Protein AF-A0AAX0WVP2-F1 (afdb_monomer)

Mean predicted aligned error: 19.9 Å

Sequence (542 aa):
MSTEKLPNDLTDEEIVRAISLAEEMSKKVQIIPEPPEQKKFILRLLMEKIPLLSGLLQSLGSSGTATTALIKSLGNTSQALQGASAGFHYAGLGIAAINFVRIPLIYFFALIARERVPFTLSNNARWAYSALVLGLTLAAILVPAAAPPIALVLASLTLVLSLVSIGHMIYKRYTIQKSLRETKENIKTQEDLLEEMQENAKLLSSKLKKLNKNDQDYEERARAICKEIDDLSGKYKIEKDELQRLHNKKLEDEQTLKGLGTAAFMDRGIAAALTSVAIIGLALSFFFPPVGLGIVAGSAGLGALYVVSRVAVSLLAPIVTAQLKKLGLWNSKTNENEESPEPSLNLDDSLENQSSFSSTNEYEDPAYKETSTSVEARKSTMNNEGSTLKTMKGLFGMQAGKRLQELKEDVIEMRKLDDHLTRIIESNKSNKHHEVLKFFQNLAVIAQMEECPHGDLRCLFDKFSNMDKVLPLLEEALDEVKEGTLILSKEEKAALYASEPLMAILKKSKRLTDLSFLVSSTQNTLSPEDKREDERLNFEQQ

pLDDT: mean 72.05, std 21.48, range [24.59, 97.69]

Solvent-accessible surface area (backbone atoms only — not comparable to full-atom values): 31910 Å² total; per-residue (Å²): 137,82,82,80,75,71,91,75,76,81,50,73,62,56,56,53,49,35,41,51,50,21,52,59,54,48,47,83,86,80,82,77,65,62,78,75,84,64,74,54,60,63,58,48,53,55,47,72,77,32,68,72,54,43,56,55,51,50,52,57,76,54,65,68,54,68,63,50,54,55,61,61,72,66,57,99,64,83,88,52,70,60,57,50,55,49,50,54,54,50,54,56,42,49,55,20,49,49,41,47,52,47,53,59,49,51,46,51,49,24,57,74,70,72,44,84,56,82,85,40,74,67,54,55,49,49,29,52,50,17,46,48,53,42,52,49,53,52,48,26,69,79,34,62,90,51,25,66,66,48,49,51,53,53,47,54,53,51,40,52,52,40,52,53,49,50,51,51,49,53,52,50,50,52,53,43,53,51,50,46,52,54,41,52,53,52,43,51,56,47,51,54,51,52,48,54,52,20,53,50,26,46,51,51,38,52,51,64,72,67,58,54,86,85,45,96,60,35,68,63,54,50,52,53,50,39,51,52,44,52,54,50,49,56,51,50,51,53,54,50,53,50,44,46,51,40,44,27,50,45,51,51,44,51,51,50,52,58,71,63,25,72,66,62,51,48,53,49,51,52,52,37,52,40,45,52,49,28,48,51,12,56,61,39,27,80,81,40,48,73,60,9,49,47,39,31,53,49,34,50,51,51,52,52,50,50,54,52,50,51,56,48,43,71,73,37,44,74,57,52,55,55,49,39,58,73,66,62,75,71,77,73,86,72,72,95,80,70,83,76,81,74,87,79,83,77,89,82,89,86,90,85,81,83,88,80,89,83,83,90,81,90,86,86,88,85,89,88,86,80,88,82,90,80,90,86,81,90,77,91,76,93,74,92,71,63,69,66,62,61,50,46,47,72,74,53,43,86,60,42,61,58,55,50,48,53,49,48,54,51,49,52,54,46,47,52,51,38,54,50,50,50,49,50,72,71,43,89,54,94,58,37,43,62,54,46,52,52,49,53,52,54,48,32,57,51,46,64,72,68,67,55,59,90,80,50,62,61,85,56,52,80,69,36,93,56,51,85,68,46,51,61,47,47,51,51,32,50,49,31,43,69,74,59,78,43,86,70,55,73,67,5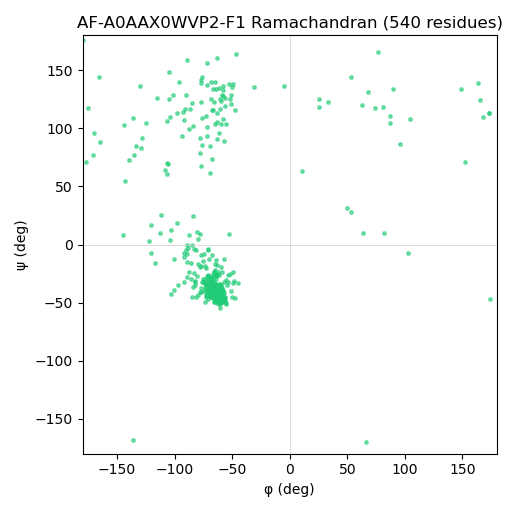4,32,49,52,54,70,68,25,64,58,56,54,46,51,40,69,70,42,94,66,73,70,78,63,65,65,55,67,61,71,79,75,79,77,73,51,79,66,60,59,52,53,61,56,52,59,60,62,78,75,111

Foldseek 3Di:
DDPPPDPQDPDVVLLVVLLVLLVVLLDDDDFDADAPPDPVVVVVVVCVPCVPVCVVVVCVVVVPVVLVVVVVVVDDDDDDLCSLVVSVLVVLLVVLVCLLPVLVVQQVVCVVVVHPRPPDPVSVVSNVVSVLSNVLSVVCVVCVVCVLVSVLVVLVVLLVVLVVVLVVLVVLLVVLVVLLVVLVVVLVVLSVVSNVLSVVSVVLSVVSVPQDPPDPCRSVVSVVSSVVSVVSSVVSVVSSVVSNVSSNSNVVSVVVNVVSDPVVSVLSVLVSVLSVQLSVLSVCCVVVVVRSSVSNSVSSVVNVVVVVVVVVCVVCVVVVVVVCVVVVVPPDPPPPDDDDDDPPPPPDDDDDDDDDDDDDDDDDDDDDDDDDDDDDDDDDDDDDDDPVVVVCCVVPPPVVVVVVVVVVVVLVVLVVLLVQLVCLLPDPDPCSLVSLLVSLLVVLVVCVVVPDPQLDCCVNVVSHPCVVSSLVSPVVSLVCVLVVVDDDDLVSLVSCVPRSVNQSSCVPPPPNDPSVSSVPVPPDPPDVVNVVVVVVVVVVVD

Organism: NCBI:txid28082

Structure (mmCIF, N/CA/C/O backbone):
data_AF-A0AAX0WVP2-F1
#
_entry.id   AF-A0AAX0WVP2-F1
#
loop_
_atom_site.group_PDB
_atom_site.id
_atom_site.type_symbol
_atom_site.label_atom_id
_atom_site.label_alt_id
_atom_site.label_comp_id
_atom_site.label_asym_id
_atom_site.label_entity_id
_atom_site.label_seq_id
_atom_site.pdbx_PDB_ins_code
_atom_site.Cartn_x
_atom_site.Cartn_y
_atom_site.Cartn_z
_atom_site.occupancy
_atom_site.B_iso_or_equiv
_atom_site.auth_seq_id
_atom_site.auth_comp_id
_atom_site.auth_asym_id
_atom_site.auth_atom_id
_atom_site.pdbx_PDB_model_num
ATOM 1 N N . MET A 1 1 ? -65.173 14.153 27.574 1.00 40.25 1 MET A N 1
ATOM 2 C CA . MET A 1 1 ? -63.788 14.646 27.710 1.00 40.25 1 MET A CA 1
ATOM 3 C C . MET A 1 1 ? -63.093 13.754 28.719 1.00 40.25 1 MET A C 1
ATOM 5 O O . MET A 1 1 ? -63.201 13.994 29.912 1.00 40.25 1 MET A O 1
ATOM 9 N N . SER A 1 2 ? -62.495 12.667 28.240 1.00 38.50 2 SER A N 1
ATOM 10 C CA . SER A 1 2 ? -61.718 11.749 29.070 1.00 38.50 2 SER A CA 1
ATOM 11 C C . SER A 1 2 ? -60.270 12.207 29.003 1.00 38.50 2 SER A C 1
ATOM 13 O O . SER A 1 2 ? -59.682 12.219 27.927 1.00 38.50 2 SER A O 1
ATOM 15 N N . THR A 1 3 ? -59.729 12.659 30.128 1.00 48.34 3 THR A N 1
ATOM 16 C CA . THR A 1 3 ? -58.304 12.927 30.285 1.00 48.34 3 THR A CA 1
ATOM 17 C C . THR A 1 3 ? -57.581 11.588 30.332 1.00 48.34 3 THR A C 1
ATOM 19 O O . THR A 1 3 ? -57.602 10.875 31.333 1.00 48.34 3 THR A O 1
ATOM 22 N N . GLU A 1 4 ? -56.993 11.222 29.200 1.00 43.09 4 GLU A N 1
ATOM 23 C CA . GLU A 1 4 ? -56.064 10.109 29.060 1.00 43.09 4 GLU A CA 1
ATOM 24 C C . GLU A 1 4 ? -54.844 10.406 29.945 1.00 43.09 4 GLU A C 1
ATOM 26 O O . GLU A 1 4 ? -53.969 11.200 29.600 1.00 43.09 4 GLU A O 1
ATOM 31 N N . LYS A 1 5 ? -54.846 9.863 31.169 1.00 44.34 5 LYS A N 1
ATOM 32 C CA . LYS A 1 5 ? -53.684 9.890 32.059 1.00 44.34 5 LYS A CA 1
ATOM 33 C C . LYS A 1 5 ? -52.594 9.054 31.390 1.00 44.34 5 LYS A C 1
ATOM 35 O O . LYS A 1 5 ? -52.685 7.829 31.403 1.00 44.34 5 LYS A O 1
ATOM 40 N N . LEU A 1 6 ? -51.592 9.717 30.804 1.00 43.94 6 LEU A N 1
ATOM 41 C CA . LEU A 1 6 ? -50.347 9.065 30.400 1.00 43.94 6 LEU A CA 1
ATOM 42 C C . LEU A 1 6 ? -49.812 8.236 31.585 1.00 43.94 6 LEU A C 1
ATOM 44 O O . LEU A 1 6 ? -49.856 8.730 32.717 1.00 43.94 6 LEU A O 1
ATOM 48 N N . PRO A 1 7 ? -49.308 7.011 31.352 1.00 48.94 7 PRO A N 1
ATOM 49 C CA . PRO A 1 7 ? -48.654 6.220 32.385 1.00 48.94 7 PRO A CA 1
ATOM 50 C C . PRO A 1 7 ? -47.402 6.986 32.820 1.00 48.94 7 PRO A C 1
ATOM 52 O O . PRO A 1 7 ? -46.455 7.133 32.053 1.00 48.94 7 PRO A O 1
ATOM 55 N N . ASN A 1 8 ? -47.468 7.590 34.004 1.00 54.78 8 ASN A N 1
ATOM 56 C CA . ASN A 1 8 ? -46.530 8.620 34.447 1.00 54.78 8 ASN A CA 1
ATOM 57 C C . ASN A 1 8 ? -45.508 8.098 35.466 1.00 54.78 8 ASN A C 1
ATOM 59 O O . ASN A 1 8 ? -44.702 8.896 35.934 1.00 54.78 8 ASN A O 1
ATOM 63 N N . ASP A 1 9 ? -45.518 6.797 35.769 1.00 61.06 9 ASP A N 1
ATOM 64 C CA . ASP A 1 9 ? -44.548 6.179 36.672 1.00 61.06 9 ASP A CA 1
ATOM 65 C C . ASP A 1 9 ? -43.196 6.088 35.961 1.00 61.06 9 ASP A C 1
ATOM 67 O O . ASP A 1 9 ? -43.022 5.344 34.995 1.00 61.06 9 ASP A O 1
ATOM 71 N N . LEU A 1 10 ? -42.239 6.886 36.438 1.00 67.62 10 LEU A N 1
ATOM 72 C CA . LEU A 1 10 ? -40.825 6.712 36.132 1.00 67.62 10 LEU A CA 1
ATOM 73 C C . LEU A 1 10 ? -40.437 5.299 36.590 1.00 67.62 10 LEU A C 1
ATOM 75 O O . LEU A 1 10 ? -40.406 5.016 37.787 1.00 67.62 10 LEU A O 1
ATOM 79 N N . THR A 1 11 ? -40.201 4.388 35.650 1.00 77.56 11 THR A N 1
ATOM 80 C CA . THR A 1 11 ? -39.909 2.999 36.017 1.00 77.56 11 THR A CA 1
ATOM 81 C C . THR A 1 11 ? -38.509 2.925 36.627 1.00 77.56 11 THR A C 1
ATOM 83 O O . THR A 1 11 ? -37.571 3.538 36.115 1.00 77.56 11 THR A O 1
ATOM 86 N N . ASP A 1 12 ? -38.326 2.164 37.714 1.00 83.19 12 ASP A N 1
ATOM 87 C CA . ASP A 1 12 ? -36.989 1.906 38.287 1.00 83.19 12 ASP A CA 1
ATOM 88 C C . ASP A 1 12 ? -36.005 1.394 37.197 1.00 83.19 12 ASP A C 1
ATOM 90 O O . ASP A 1 12 ? -34.797 1.615 37.285 1.00 83.19 12 ASP A O 1
ATOM 94 N N . GLU A 1 13 ? -36.524 0.777 36.127 1.00 86.56 13 GLU A N 1
ATOM 95 C CA . GLU A 1 13 ? -35.782 0.365 34.931 1.00 86.56 13 GLU A CA 1
ATOM 96 C C . GLU A 1 13 ? -35.129 1.531 34.169 1.00 86.56 13 GLU A C 1
ATOM 98 O O . GLU A 1 13 ? -33.970 1.415 33.765 1.00 86.56 13 GLU A O 1
ATOM 103 N N . GLU A 1 14 ? -35.812 2.668 33.996 1.00 88.50 14 GLU A N 1
ATOM 104 C CA . GLU A 1 14 ? -35.256 3.857 33.330 1.00 88.50 14 GLU A CA 1
ATOM 105 C C . GLU A 1 14 ? -34.081 4.440 34.121 1.00 88.50 14 GLU A C 1
ATOM 107 O O . GLU A 1 14 ? -33.050 4.791 33.542 1.00 88.50 14 GLU A O 1
ATOM 112 N N . ILE A 1 15 ? -34.194 4.466 35.452 1.00 88.69 15 ILE A N 1
ATOM 113 C CA . ILE A 1 15 ? -33.127 4.932 36.344 1.00 88.69 15 ILE A CA 1
ATOM 114 C C . ILE A 1 15 ? -31.918 3.996 36.257 1.00 88.69 15 ILE A C 1
ATOM 116 O O . ILE A 1 15 ? -30.784 4.457 36.114 1.00 88.69 15 ILE A O 1
ATOM 120 N N . VAL A 1 16 ? -32.138 2.678 36.308 1.00 91.12 16 VAL A N 1
ATOM 121 C CA . VAL A 1 16 ? -31.063 1.681 36.175 1.00 91.12 16 VAL A CA 1
ATOM 122 C C . VAL A 1 16 ? -30.385 1.790 34.808 1.00 91.12 16 VAL A C 1
ATOM 124 O O . VAL A 1 16 ? -29.153 1.762 34.731 1.00 91.12 16 VAL A O 1
ATOM 127 N N . ARG A 1 17 ? -31.160 1.984 33.735 1.00 93.81 17 ARG A N 1
ATOM 128 C CA . ARG A 1 17 ? -30.638 2.192 32.380 1.00 93.81 17 ARG A CA 1
ATOM 129 C C . ARG A 1 17 ? -29.785 3.456 32.290 1.00 93.81 17 ARG A C 1
ATOM 131 O O . ARG A 1 17 ? -28.673 3.384 31.770 1.00 93.81 17 ARG A O 1
ATOM 138 N N . ALA A 1 18 ? -30.255 4.579 32.829 1.00 91.00 18 ALA A N 1
ATOM 139 C CA . ALA A 1 18 ? -29.508 5.834 32.840 1.00 91.00 18 ALA A CA 1
ATOM 140 C C . ALA A 1 18 ? -28.205 5.711 33.652 1.00 91.00 18 ALA A C 1
ATOM 142 O O . ALA A 1 18 ? -27.143 6.140 33.200 1.00 91.00 18 ALA A O 1
ATOM 143 N N . ILE A 1 19 ? -28.237 5.049 34.814 1.00 91.00 19 ILE A N 1
ATOM 144 C CA . ILE A 1 19 ? -27.024 4.774 35.602 1.00 91.00 19 ILE A CA 1
ATOM 145 C C . ILE A 1 19 ? -26.034 3.925 34.797 1.00 91.00 19 ILE A C 1
ATOM 147 O O . ILE A 1 19 ? -24.849 4.259 34.767 1.00 91.00 19 ILE A O 1
ATOM 151 N N . SER A 1 20 ? -26.509 2.868 34.130 1.00 93.69 20 SER A N 1
ATOM 152 C CA . SER A 1 20 ? -25.675 2.000 33.292 1.00 93.69 20 SER A CA 1
ATOM 153 C C . SER A 1 20 ? -25.050 2.759 32.120 1.00 93.69 20 SER A C 1
ATOM 155 O O . SER A 1 20 ? -23.863 2.587 31.858 1.00 93.69 20 SER A O 1
ATOM 157 N N . LEU A 1 21 ? -25.815 3.614 31.432 1.00 93.38 21 LEU A N 1
ATOM 158 C CA . LEU A 1 21 ? -25.312 4.449 30.335 1.00 93.38 21 LEU A CA 1
ATOM 159 C C . LEU A 1 21 ? -24.246 5.433 30.823 1.00 93.38 21 LEU A C 1
ATOM 161 O O . LEU A 1 21 ? -23.184 5.551 30.215 1.00 93.38 21 LEU A O 1
ATOM 165 N N . ALA A 1 22 ? -24.492 6.105 31.949 1.00 91.56 22 ALA A N 1
ATOM 166 C CA . ALA A 1 22 ? -23.520 7.017 32.542 1.00 91.56 22 ALA A CA 1
ATOM 167 C C . ALA A 1 22 ? -22.242 6.291 32.995 1.00 91.56 22 ALA A C 1
ATOM 169 O O . ALA A 1 22 ? -21.138 6.818 32.852 1.00 91.56 22 ALA A O 1
ATOM 170 N N . GLU A 1 23 ? -22.369 5.066 33.506 1.00 92.38 23 GLU A N 1
ATOM 171 C CA . GLU A 1 23 ? -21.230 4.234 33.891 1.00 92.38 23 GLU A CA 1
ATOM 172 C C . GLU A 1 23 ? -20.447 3.719 32.676 1.00 92.38 23 GLU A C 1
ATOM 174 O O . GLU A 1 23 ? -19.216 3.716 32.705 1.00 92.38 23 GLU A O 1
ATOM 179 N N . GLU A 1 24 ? -21.121 3.356 31.583 1.00 93.12 24 GLU A N 1
ATOM 180 C CA . GLU A 1 24 ? -20.472 3.008 30.316 1.00 93.12 24 GLU A CA 1
ATOM 181 C C . GLU A 1 24 ? -19.682 4.191 29.748 1.00 93.12 24 GLU A C 1
ATOM 183 O O . GLU A 1 24 ? -18.501 4.031 29.436 1.00 93.12 24 GLU A O 1
ATOM 188 N N . MET A 1 25 ? -20.292 5.381 29.703 1.00 93.31 25 MET A N 1
ATOM 189 C CA . MET A 1 25 ? -19.625 6.607 29.258 1.00 93.31 25 MET A CA 1
ATOM 190 C C . MET A 1 25 ? -18.408 6.940 30.114 1.00 93.31 25 MET A C 1
ATOM 192 O O . MET A 1 25 ? -17.425 7.425 29.574 1.00 93.31 25 MET A O 1
ATOM 196 N N . SER A 1 26 ? -18.444 6.652 31.421 1.00 90.12 26 SER A N 1
ATOM 197 C CA . SER A 1 26 ? -17.363 6.967 32.366 1.00 90.12 26 SER A CA 1
ATOM 198 C C . SER A 1 26 ? -16.083 6.139 32.188 1.00 90.12 26 SER A C 1
ATOM 200 O O . SER A 1 26 ? -15.054 6.460 32.796 1.00 90.12 26 SER A O 1
ATOM 202 N N . LYS A 1 27 ? -16.135 5.061 31.393 1.00 92.06 27 LYS A N 1
ATOM 203 C CA . LYS A 1 27 ? -14.979 4.206 31.104 1.00 92.06 27 LYS A CA 1
ATOM 204 C C . LYS A 1 27 ? -14.072 4.883 30.079 1.00 92.06 27 LYS A C 1
ATOM 206 O O . LYS A 1 27 ? -14.536 5.476 29.110 1.00 92.06 27 LYS A O 1
ATOM 211 N N . LYS A 1 28 ? -12.757 4.733 30.264 1.00 87.94 28 LYS A N 1
ATOM 212 C CA . LYS A 1 28 ? -11.760 5.279 29.337 1.00 87.94 28 LYS A CA 1
ATOM 213 C C . LYS A 1 28 ? -11.961 4.690 27.938 1.00 87.94 28 LYS A C 1
ATOM 215 O O . LYS A 1 28 ? -11.901 3.470 27.767 1.00 87.94 28 LYS A O 1
ATOM 220 N N . VAL A 1 29 ? -12.151 5.559 26.950 1.00 87.50 29 VAL A N 1
ATOM 221 C CA . VAL A 1 29 ? -12.273 5.170 25.542 1.00 87.50 29 VAL A CA 1
ATOM 222 C C . VAL A 1 29 ? -10.941 4.589 25.065 1.00 87.50 29 VAL A C 1
ATOM 224 O O . VAL A 1 29 ? -9.900 5.238 25.149 1.00 87.50 29 VAL A O 1
ATOM 227 N N . GLN A 1 30 ? -10.964 3.352 24.571 1.00 86.44 30 GLN A N 1
ATOM 228 C CA . GLN A 1 30 ? -9.841 2.748 23.855 1.00 86.44 30 GLN A CA 1
ATOM 229 C C . GLN A 1 30 ? -10.209 2.685 22.376 1.00 86.44 30 GLN A C 1
ATOM 231 O O . GLN A 1 30 ? -11.056 1.886 21.984 1.00 86.44 30 GLN A O 1
ATOM 236 N N . ILE A 1 31 ? -9.597 3.551 21.568 1.00 87.81 31 ILE A N 1
ATOM 237 C CA . ILE A 1 31 ? -9.787 3.566 20.117 1.00 87.81 31 ILE A CA 1
ATOM 238 C C . ILE A 1 31 ? -8.735 2.664 19.479 1.00 87.81 31 ILE A C 1
ATOM 240 O O . ILE A 1 31 ? -7.533 2.921 19.578 1.00 87.81 31 ILE A O 1
ATOM 244 N N . ILE A 1 32 ? -9.194 1.601 18.820 1.00 87.94 32 ILE A N 1
ATOM 245 C CA . ILE A 1 32 ? -8.350 0.759 17.974 1.00 87.94 32 ILE A CA 1
ATOM 246 C C . ILE A 1 32 ? -8.575 1.236 16.536 1.00 87.94 32 ILE A C 1
ATOM 248 O O . ILE A 1 32 ? -9.691 1.104 16.032 1.00 87.94 32 ILE A O 1
ATOM 252 N N . PRO A 1 33 ? -7.570 1.833 15.874 1.00 83.69 33 PRO A N 1
ATOM 253 C CA . PRO A 1 33 ? -7.728 2.295 14.505 1.00 83.69 33 PRO A CA 1
ATOM 254 C C . PRO A 1 33 ? -7.907 1.100 13.567 1.00 83.69 33 PRO A C 1
ATOM 256 O O . PRO A 1 33 ? -7.158 0.121 13.631 1.00 83.69 33 PRO A O 1
ATOM 259 N N . GLU A 1 34 ? -8.884 1.197 12.675 1.00 83.06 34 GLU A N 1
ATOM 260 C CA . GLU A 1 34 ? -9.155 0.171 11.677 1.00 83.06 34 GLU A CA 1
ATOM 261 C C . GLU A 1 34 ? -8.346 0.472 10.409 1.00 83.06 34 GLU A C 1
ATOM 263 O O . GLU A 1 34 ? -8.367 1.602 9.908 1.00 83.06 34 GLU A O 1
ATOM 268 N N . PRO A 1 35 ? -7.585 -0.501 9.876 1.00 71.69 35 PRO A N 1
ATOM 269 C CA . PRO A 1 35 ? -6.850 -0.287 8.642 1.00 71.69 35 PRO A CA 1
ATOM 270 C C . PRO A 1 35 ? -7.839 -0.074 7.489 1.00 71.69 35 PRO A C 1
ATOM 272 O O . PRO A 1 35 ? -8.835 -0.795 7.408 1.00 71.69 35 PRO A O 1
ATOM 275 N N . PRO A 1 36 ? -7.561 0.858 6.559 1.00 64.94 36 PRO A N 1
ATOM 276 C CA . PRO A 1 36 ? -8.432 1.062 5.411 1.00 64.94 36 PRO A CA 1
ATOM 277 C C . PRO A 1 36 ? -8.560 -0.249 4.633 1.00 64.94 36 PRO A C 1
ATOM 279 O O . PRO A 1 36 ? -7.547 -0.905 4.354 1.00 64.94 36 PRO A O 1
ATOM 282 N N . GLU A 1 37 ? -9.789 -0.627 4.268 1.00 60.06 37 GLU A N 1
ATOM 283 C CA . GLU A 1 37 ? -10.030 -1.758 3.375 1.00 60.06 37 GLU A CA 1
ATOM 284 C C . GLU A 1 37 ? -9.247 -1.517 2.085 1.00 60.06 37 GLU A C 1
ATOM 286 O O . GLU A 1 37 ? -9.550 -0.646 1.264 1.00 60.06 37 GLU A O 1
ATOM 291 N N . GLN A 1 38 ? -8.131 -2.230 1.951 1.00 52.06 38 GLN A N 1
ATOM 292 C CA . GLN A 1 38 ? -7.192 -1.960 0.882 1.00 52.06 38 GLN A CA 1
ATOM 293 C C . GLN A 1 38 ? -7.906 -2.176 -0.454 1.00 52.06 38 GLN A C 1
ATOM 295 O O . GLN A 1 38 ? -8.507 -3.225 -0.682 1.00 52.06 38 GLN A O 1
ATOM 300 N N . LYS A 1 39 ? -7.715 -1.236 -1.393 1.00 50.94 39 LYS A N 1
ATOM 301 C CA . LYS A 1 39 ? -8.120 -1.273 -2.822 1.00 50.94 39 LYS A CA 1
ATOM 302 C C . LYS A 1 39 ? -7.650 -2.524 -3.602 1.00 50.94 39 LYS A C 1
ATOM 304 O O . LYS A 1 39 ? -7.799 -2.604 -4.820 1.00 50.94 39 LYS A O 1
ATOM 309 N N . LYS A 1 40 ? -7.097 -3.517 -2.898 1.00 51.06 40 LYS A N 1
ATOM 310 C CA . LYS A 1 40 ? -6.842 -4.897 -3.307 1.00 51.06 40 LYS A CA 1
ATOM 311 C C . LYS A 1 40 ? -8.052 -5.565 -3.951 1.00 51.06 40 LYS A C 1
ATOM 313 O O . LYS A 1 40 ? -7.820 -6.467 -4.738 1.00 51.06 40 LYS A O 1
ATOM 318 N N . PHE A 1 41 ? -9.289 -5.133 -3.692 1.00 50.59 41 PHE A N 1
ATOM 319 C CA . PHE A 1 41 ? -10.468 -5.691 -4.366 1.00 50.59 41 PHE A CA 1
ATOM 320 C C . PHE A 1 41 ? -10.370 -5.587 -5.898 1.00 50.59 41 PHE A C 1
ATOM 322 O O . PHE A 1 41 ? -10.484 -6.599 -6.578 1.00 50.59 41 PHE A O 1
ATOM 329 N N . ILE A 1 42 ? -10.026 -4.412 -6.443 1.00 50.34 42 ILE A N 1
ATOM 330 C CA . ILE A 1 42 ? -9.916 -4.203 -7.902 1.00 50.34 42 ILE A CA 1
ATOM 331 C C . ILE A 1 42 ? -8.723 -4.971 -8.487 1.00 50.34 42 ILE A C 1
ATOM 333 O O . ILE A 1 42 ? -8.804 -5.538 -9.573 1.00 50.34 42 ILE A O 1
ATOM 337 N N . LEU A 1 43 ? -7.608 -5.018 -7.755 1.00 51.38 43 LEU A N 1
ATOM 338 C CA . LEU A 1 43 ? -6.397 -5.714 -8.194 1.00 51.38 43 LEU A CA 1
ATOM 339 C C . LEU A 1 43 ? -6.571 -7.243 -8.151 1.00 51.38 43 LEU A C 1
ATOM 341 O O . LEU A 1 43 ? -6.061 -7.939 -9.023 1.00 51.38 43 LEU A O 1
ATOM 345 N N . ARG A 1 44 ? -7.341 -7.746 -7.177 1.00 55.97 44 ARG A N 1
ATOM 346 C CA . ARG A 1 44 ? -7.735 -9.153 -7.043 1.00 55.97 44 ARG A CA 1
ATOM 347 C C . ARG A 1 44 ? -8.718 -9.549 -8.148 1.00 55.97 44 ARG A C 1
ATOM 349 O O . ARG A 1 44 ? -8.470 -10.545 -8.809 1.00 55.97 44 ARG A O 1
ATOM 356 N N . LEU A 1 45 ? -9.716 -8.715 -8.452 1.00 52.66 45 LEU A N 1
ATOM 357 C CA . LEU A 1 45 ? -10.652 -8.923 -9.569 1.00 52.66 45 LEU A CA 1
ATOM 358 C C . LEU A 1 45 ? -9.947 -8.995 -10.934 1.00 52.66 45 LEU A C 1
ATOM 360 O O . LEU A 1 45 ? -10.265 -9.852 -11.756 1.00 52.66 45 LEU A O 1
ATOM 364 N N . LEU A 1 46 ? -8.951 -8.131 -11.161 1.00 53.34 46 LEU A N 1
ATOM 365 C CA . LEU A 1 46 ? -8.127 -8.135 -12.378 1.00 53.34 46 LEU A CA 1
ATOM 366 C C . LEU A 1 46 ? -7.212 -9.362 -12.486 1.00 53.34 46 LEU A C 1
ATOM 368 O O . LEU A 1 46 ? -6.976 -9.838 -13.594 1.00 53.34 46 LEU A O 1
ATOM 372 N N . MET A 1 47 ? -6.694 -9.866 -11.360 1.00 52.66 47 MET A N 1
ATOM 373 C CA . MET A 1 47 ? -5.873 -11.083 -11.331 1.00 52.66 47 MET A CA 1
ATOM 374 C C . MET A 1 47 ? -6.703 -12.362 -11.476 1.00 52.66 47 MET A C 1
ATOM 376 O O . MET A 1 47 ? -6.232 -13.320 -12.077 1.00 52.66 47 MET A O 1
ATOM 380 N N . GLU A 1 48 ? -7.933 -12.372 -10.966 1.00 55.50 48 GLU A N 1
ATOM 381 C CA . GLU A 1 48 ? -8.801 -13.552 -10.945 1.00 55.50 48 GLU A CA 1
ATOM 382 C C . GLU A 1 48 ? -9.540 -13.770 -12.277 1.00 55.50 48 GLU A C 1
ATOM 384 O O . GLU A 1 48 ? -9.776 -14.904 -12.682 1.00 55.50 48 GLU A O 1
ATOM 389 N N . LYS A 1 49 ? -9.865 -12.695 -13.010 1.00 58.28 49 LYS A N 1
ATOM 390 C CA . LYS A 1 49 ? -10.616 -12.778 -14.278 1.00 58.28 49 LYS A CA 1
ATOM 391 C C . LYS A 1 49 ? -9.745 -12.945 -15.527 1.00 58.28 49 LYS A C 1
ATOM 393 O O . LYS A 1 49 ? -10.281 -13.267 -16.584 1.00 58.28 49 LYS A O 1
ATOM 398 N N . ILE A 1 50 ? -8.433 -12.705 -15.445 1.00 53.62 50 ILE A N 1
ATOM 399 C CA . ILE A 1 50 ? -7.536 -12.734 -16.613 1.00 53.62 50 ILE A CA 1
ATOM 400 C C . ILE A 1 50 ? -6.271 -13.548 -16.282 1.00 53.62 50 ILE A C 1
ATOM 402 O O . ILE A 1 50 ? -5.234 -12.967 -15.949 1.00 53.62 50 ILE A O 1
ATOM 406 N N . PRO A 1 51 ? -6.308 -14.888 -16.419 1.00 47.47 51 PRO A N 1
ATOM 407 C CA . PRO A 1 51 ? -5.159 -15.761 -16.137 1.00 47.47 51 PRO A CA 1
ATOM 408 C C . PRO A 1 51 ? -3.918 -15.438 -16.995 1.00 47.47 51 PRO A C 1
ATOM 410 O O . PRO A 1 51 ? -2.786 -15.665 -16.583 1.00 47.47 51 PRO A O 1
ATOM 413 N N . LEU A 1 52 ? -4.098 -14.807 -18.162 1.00 48.38 52 LEU A N 1
ATOM 414 C CA . LEU A 1 52 ? -2.995 -14.335 -19.012 1.00 48.38 52 LEU A CA 1
ATOM 415 C C . LEU A 1 52 ? -2.230 -13.129 -18.430 1.00 48.38 52 LEU A C 1
ATOM 417 O O . LEU A 1 52 ? -1.046 -12.956 -18.722 1.00 48.38 52 LEU A O 1
ATOM 421 N N . LEU A 1 53 ? -2.865 -12.303 -17.589 1.00 44.00 53 LEU A N 1
ATOM 422 C CA . LEU A 1 53 ? -2.196 -11.180 -16.924 1.00 44.00 53 LEU A CA 1
ATOM 423 C C . LEU A 1 53 ? -1.407 -11.626 -15.693 1.00 44.00 53 LEU A C 1
ATOM 425 O O . LEU A 1 53 ? -0.424 -10.962 -15.375 1.00 44.00 53 LEU A O 1
ATOM 429 N N . SER A 1 54 ? -1.778 -12.728 -15.026 1.00 42.69 54 SER A N 1
ATOM 430 C CA . SER A 1 54 ? -0.977 -13.263 -13.916 1.00 42.69 54 SER A CA 1
ATOM 431 C C . SER A 1 54 ? 0.369 -13.768 -14.426 1.00 42.69 54 SER A C 1
ATOM 433 O O . SER A 1 54 ? 1.380 -13.422 -13.834 1.00 42.69 54 SER A O 1
ATOM 435 N N . GLY A 1 55 ? 0.410 -14.443 -15.581 1.00 49.53 55 GLY A N 1
ATOM 436 C CA . GLY A 1 55 ? 1.661 -14.864 -16.219 1.00 49.53 55 GLY A CA 1
ATOM 437 C C . GLY A 1 55 ? 2.547 -13.681 -16.623 1.00 49.53 55 GLY A C 1
ATOM 438 O O . GLY A 1 55 ? 3.741 -13.668 -16.326 1.00 49.53 55 GLY A O 1
ATOM 439 N N . LEU A 1 56 ? 1.964 -12.630 -17.214 1.00 45.53 56 LEU A N 1
ATOM 440 C CA . LEU A 1 56 ? 2.709 -11.421 -17.582 1.00 45.53 56 LEU A CA 1
ATOM 441 C C . LEU A 1 56 ? 3.197 -10.651 -16.334 1.00 45.53 56 LEU A C 1
ATOM 443 O O . LEU A 1 56 ? 4.360 -10.262 -16.271 1.00 45.53 56 LEU A O 1
ATOM 447 N N . LEU A 1 57 ? 2.347 -10.468 -15.315 1.00 42.06 57 LEU A N 1
ATOM 448 C CA . LEU A 1 57 ? 2.669 -9.732 -14.082 1.00 42.06 57 LEU A CA 1
ATOM 449 C C . LEU A 1 57 ? 3.573 -10.519 -13.121 1.00 42.06 57 LEU A C 1
ATOM 451 O O . LEU A 1 57 ? 4.404 -9.899 -12.463 1.00 42.06 57 LEU A O 1
ATOM 455 N N . GLN A 1 58 ? 3.479 -11.850 -13.058 1.00 40.97 58 GLN A N 1
ATOM 456 C CA . GLN A 1 58 ? 4.433 -12.702 -12.335 1.00 40.97 58 GLN A CA 1
ATOM 457 C C . GLN A 1 58 ? 5.781 -12.725 -13.048 1.00 40.97 58 GLN A C 1
ATOM 459 O O . GLN A 1 58 ? 6.795 -12.575 -12.375 1.00 40.97 58 GLN A O 1
ATOM 464 N N . SER A 1 59 ? 5.812 -12.769 -14.388 1.00 41.75 59 SER A N 1
ATOM 465 C CA . SER A 1 59 ? 7.075 -12.617 -15.128 1.00 41.75 59 SER A CA 1
ATOM 466 C C . SER A 1 59 ? 7.724 -11.235 -14.922 1.00 41.75 59 SER A C 1
ATOM 468 O O . SER A 1 59 ? 8.945 -11.106 -14.991 1.00 41.75 59 SER A O 1
ATOM 470 N N . LEU A 1 60 ? 6.917 -10.210 -14.604 1.00 40.41 60 LEU A N 1
ATOM 471 C CA . LEU A 1 60 ? 7.361 -8.858 -14.243 1.00 40.41 60 LEU A CA 1
ATOM 472 C C . LEU A 1 60 ? 7.781 -8.731 -12.768 1.00 40.41 60 LEU A C 1
ATOM 474 O O . LEU A 1 60 ? 8.739 -8.019 -12.477 1.00 40.41 60 LEU A O 1
ATOM 478 N N . GLY A 1 61 ? 7.129 -9.447 -11.846 1.00 34.88 61 GLY A N 1
ATOM 479 C CA . GLY A 1 61 ? 7.575 -9.586 -10.453 1.00 34.88 61 GLY A CA 1
ATOM 480 C C . GLY A 1 61 ? 8.896 -10.354 -10.325 1.00 34.88 61 GLY A C 1
ATOM 481 O O . GLY A 1 61 ? 9.644 -10.133 -9.377 1.00 34.88 61 GLY A O 1
ATOM 482 N N . SER A 1 62 ? 9.219 -11.188 -11.320 1.00 36.16 62 SER A N 1
ATOM 483 C CA . SER A 1 62 ? 10.458 -11.964 -11.434 1.00 36.16 62 SER A CA 1
ATOM 484 C C . SER A 1 62 ? 11.367 -11.509 -12.591 1.00 36.16 62 SER A C 1
ATOM 486 O O . SER A 1 62 ? 12.137 -12.319 -13.116 1.00 36.16 62 SER A O 1
ATOM 488 N N . SER A 1 63 ? 11.278 -10.245 -13.029 1.00 41.84 63 SER A N 1
ATOM 489 C CA . SER A 1 63 ? 11.952 -9.693 -14.224 1.00 41.84 63 SER A CA 1
ATOM 490 C C . SER A 1 63 ? 13.488 -9.567 -14.091 1.00 41.84 63 SER A C 1
ATOM 492 O O . SER A 1 63 ? 14.065 -8.485 -14.200 1.00 41.84 63 SER A O 1
ATOM 494 N N . GLY A 1 64 ? 14.170 -10.692 -13.894 1.00 36.62 64 GLY A N 1
ATOM 495 C CA . GLY A 1 64 ? 15.586 -10.897 -14.212 1.00 36.62 64 GLY A CA 1
ATOM 496 C C . GLY A 1 64 ? 15.803 -11.978 -15.284 1.00 36.62 64 GLY A C 1
ATOM 497 O O . GLY A 1 64 ? 16.874 -12.057 -15.880 1.00 36.62 64 GLY A O 1
ATOM 498 N N . THR A 1 65 ? 14.798 -12.812 -15.573 1.00 36.22 65 THR A N 1
ATOM 499 C CA . THR A 1 65 ? 14.958 -14.002 -16.429 1.00 36.22 65 THR A CA 1
ATOM 500 C C . THR A 1 65 ? 14.551 -13.776 -17.889 1.00 36.22 65 THR A C 1
ATOM 502 O O . THR A 1 65 ? 15.227 -14.280 -18.786 1.00 36.22 65 THR A O 1
ATOM 505 N N . ALA A 1 66 ? 13.532 -12.953 -18.166 1.00 41.88 66 ALA A N 1
ATOM 506 C CA . ALA A 1 66 ? 13.099 -12.638 -19.537 1.00 41.88 66 ALA A CA 1
ATOM 507 C C . ALA A 1 66 ? 14.144 -11.820 -20.325 1.00 41.88 66 ALA A C 1
ATOM 509 O O . ALA A 1 66 ? 14.354 -12.039 -21.518 1.00 41.88 66 ALA A O 1
ATOM 510 N N . THR A 1 67 ? 14.876 -10.939 -19.640 1.00 40.09 67 THR A N 1
ATOM 511 C CA . THR A 1 67 ? 16.036 -10.226 -20.198 1.00 40.09 67 THR A CA 1
ATOM 512 C C . THR A 1 67 ? 17.167 -11.190 -20.554 1.00 40.09 67 THR A C 1
ATOM 514 O O . THR A 1 67 ? 17.796 -11.042 -21.598 1.00 40.09 67 THR A O 1
ATOM 517 N N . THR A 1 68 ? 17.377 -12.235 -19.751 1.00 39.84 68 THR A N 1
ATOM 518 C CA . THR A 1 68 ? 18.421 -13.244 -19.988 1.00 39.84 68 THR A CA 1
ATOM 519 C C . THR A 1 68 ? 18.131 -14.106 -21.226 1.00 39.84 68 THR A C 1
ATOM 521 O O . THR A 1 68 ? 19.060 -14.463 -21.950 1.00 39.84 68 THR A O 1
ATOM 524 N N . ALA A 1 69 ? 16.860 -14.398 -21.522 1.00 41.72 69 ALA A N 1
ATOM 525 C CA . ALA A 1 69 ? 16.465 -15.138 -22.726 1.00 41.72 69 ALA A CA 1
ATOM 526 C C . ALA A 1 69 ? 16.667 -14.319 -24.015 1.00 41.72 69 ALA A C 1
ATOM 528 O O . ALA A 1 69 ? 17.194 -14.843 -24.997 1.00 41.72 69 ALA A O 1
ATOM 529 N N . LEU A 1 70 ? 16.342 -13.021 -23.992 1.00 39.53 70 LEU A N 1
ATOM 530 C CA . LEU A 1 70 ? 16.608 -12.116 -25.117 1.00 39.53 70 LEU A CA 1
ATOM 531 C C . LEU A 1 70 ? 18.114 -11.922 -25.346 1.00 39.53 70 LEU A C 1
ATOM 533 O O . LEU A 1 70 ? 18.568 -12.021 -26.485 1.00 39.53 70 LEU A O 1
ATOM 537 N N . ILE A 1 71 ? 18.898 -11.762 -24.273 1.00 42.78 71 ILE A N 1
ATOM 538 C CA . ILE A 1 71 ? 20.367 -11.652 -24.333 1.00 42.78 71 ILE A CA 1
ATOM 539 C C . ILE A 1 71 ? 21.007 -12.943 -24.873 1.00 42.78 71 ILE A C 1
ATOM 541 O O . ILE A 1 71 ? 21.949 -12.872 -25.659 1.00 42.78 71 ILE A O 1
ATOM 545 N N . LYS A 1 72 ? 20.480 -14.125 -24.516 1.00 45.72 72 LYS A N 1
ATOM 546 C CA . LYS A 1 72 ? 20.943 -15.407 -25.077 1.00 45.72 72 LYS A CA 1
ATOM 547 C C . LYS A 1 72 ? 20.578 -15.589 -26.550 1.00 45.72 72 LYS A C 1
ATOM 549 O O . LYS A 1 72 ? 21.361 -16.194 -27.275 1.00 45.72 72 LYS A O 1
ATOM 554 N N . SER A 1 73 ? 19.429 -15.075 -26.996 1.00 40.84 73 SER A N 1
ATOM 555 C CA . SER A 1 73 ? 18.993 -15.225 -28.392 1.00 40.84 73 SER A CA 1
ATOM 556 C C . SER A 1 73 ? 19.773 -14.355 -29.386 1.00 40.84 73 SER A C 1
ATOM 558 O O . SER A 1 73 ? 19.769 -14.662 -30.573 1.00 40.84 73 SER A O 1
ATOM 560 N N . LEU A 1 74 ? 20.473 -13.310 -28.918 1.00 44.97 74 LEU A N 1
ATOM 561 C CA . LEU A 1 74 ? 21.194 -12.381 -29.798 1.00 44.97 74 LEU A CA 1
ATOM 562 C C . LEU A 1 74 ? 22.670 -12.727 -30.078 1.00 44.97 74 LEU A C 1
ATOM 564 O O . LEU A 1 74 ? 23.242 -12.106 -30.961 1.00 44.97 74 LEU A O 1
ATOM 568 N N . GLY A 1 75 ? 23.259 -13.734 -29.422 1.00 37.16 75 GLY A N 1
ATOM 569 C CA . GLY A 1 75 ? 24.519 -14.367 -29.850 1.00 37.16 75 GLY A CA 1
ATOM 570 C C . GLY A 1 75 ? 25.823 -13.539 -29.769 1.00 37.16 75 GLY A C 1
ATOM 571 O O . GLY A 1 75 ? 25.929 -12.424 -30.253 1.00 37.16 75 GLY A O 1
ATOM 572 N N . ASN A 1 76 ? 26.853 -14.152 -29.171 1.00 51.56 76 ASN A N 1
ATOM 573 C CA . ASN A 1 76 ? 28.309 -13.952 -29.329 1.00 51.56 76 ASN A CA 1
ATOM 574 C C . ASN A 1 76 ? 28.857 -12.740 -30.131 1.00 51.56 76 ASN A C 1
ATOM 576 O O . ASN A 1 76 ? 29.635 -12.921 -31.067 1.00 51.56 76 ASN A O 1
ATOM 580 N N . THR A 1 77 ? 28.620 -11.504 -29.686 1.00 43.78 77 THR A N 1
ATOM 581 C CA . THR A 1 77 ? 29.481 -10.363 -30.050 1.00 43.78 77 THR A CA 1
ATOM 582 C C . THR A 1 77 ? 29.902 -9.560 -28.817 1.00 43.78 77 THR A C 1
ATOM 584 O O . THR A 1 77 ? 29.133 -9.329 -27.886 1.00 43.78 77 THR A O 1
ATOM 587 N N . SER A 1 78 ? 31.187 -9.212 -28.796 1.00 43.69 78 SER A N 1
ATOM 588 C CA . SER A 1 78 ? 31.978 -8.591 -27.727 1.00 43.69 78 SER A CA 1
ATOM 589 C C . SER A 1 78 ? 31.245 -7.636 -26.773 1.00 43.69 78 SER A C 1
ATOM 591 O O . SER A 1 78 ? 30.697 -6.607 -27.160 1.00 43.69 78 SER A O 1
ATOM 593 N N . GLN A 1 79 ? 31.511 -7.780 -25.483 1.00 50.19 79 GLN A N 1
ATOM 594 C CA . GLN A 1 79 ? 30.674 -8.479 -24.507 1.00 50.19 79 GLN A CA 1
ATOM 595 C C . GLN A 1 79 ? 30.719 -7.620 -23.232 1.00 50.19 79 GLN A C 1
ATOM 597 O O . GLN A 1 79 ? 31.466 -7.912 -22.313 1.00 50.19 79 GLN A O 1
ATOM 602 N N . ALA A 1 80 ? 30.042 -6.469 -23.242 1.00 45.66 80 ALA A N 1
ATOM 603 C CA . ALA A 1 80 ? 29.642 -5.696 -22.048 1.00 45.66 80 ALA A CA 1
ATOM 604 C C . ALA A 1 80 ? 29.016 -4.361 -22.473 1.00 45.66 80 ALA A C 1
ATOM 606 O O . ALA A 1 80 ? 27.933 -4.010 -22.016 1.00 45.66 80 ALA A O 1
ATOM 607 N N . LEU A 1 81 ? 29.665 -3.647 -23.403 1.00 38.16 81 LEU A N 1
ATOM 608 C CA . LEU A 1 81 ? 29.281 -2.280 -23.777 1.00 38.16 81 LEU A CA 1
ATOM 609 C C . LEU A 1 81 ? 28.052 -2.236 -24.705 1.00 38.16 81 LEU A C 1
ATOM 611 O O . LEU A 1 81 ? 27.150 -1.435 -24.478 1.00 38.16 81 LEU A O 1
ATOM 615 N N . GLN A 1 82 ? 27.961 -3.150 -25.682 1.00 47.94 82 GLN A N 1
ATOM 616 C CA . GLN A 1 82 ? 26.741 -3.347 -26.484 1.00 47.94 82 GLN A CA 1
ATOM 617 C C . GLN A 1 82 ? 25.613 -4.009 -25.681 1.00 47.94 82 GLN A C 1
ATOM 619 O O . GLN A 1 82 ? 24.448 -3.706 -25.907 1.00 47.94 82 GLN A O 1
ATOM 624 N N . GLY A 1 83 ? 25.943 -4.877 -24.718 1.00 47.38 83 GLY A N 1
ATOM 625 C CA . GLY A 1 83 ? 24.953 -5.550 -23.869 1.00 47.38 83 GLY A CA 1
ATOM 626 C C . GLY A 1 83 ? 24.265 -4.604 -22.881 1.00 47.38 83 GLY A C 1
ATOM 627 O O . GLY A 1 83 ? 23.059 -4.711 -22.665 1.00 47.38 83 GLY A O 1
ATOM 628 N N . ALA A 1 84 ? 25.006 -3.642 -22.322 1.00 41.56 84 ALA A N 1
ATOM 629 C CA . ALA A 1 84 ? 24.455 -2.648 -21.408 1.00 41.56 84 ALA A CA 1
ATOM 630 C C . ALA A 1 84 ? 23.556 -1.632 -22.132 1.00 41.56 84 ALA A C 1
ATOM 632 O O . ALA A 1 84 ? 22.434 -1.400 -21.684 1.00 41.56 84 ALA A O 1
ATOM 633 N N . SER A 1 85 ? 23.989 -1.072 -23.272 1.00 43.38 85 SER A N 1
ATOM 634 C CA . SER A 1 85 ? 23.162 -0.118 -24.031 1.00 43.38 85 SER A CA 1
ATOM 635 C C . SER A 1 85 ? 21.904 -0.782 -24.598 1.00 43.38 85 SER A C 1
ATOM 637 O O . SER A 1 85 ? 20.807 -0.245 -24.449 1.00 43.38 85 SER A O 1
ATOM 639 N N . ALA A 1 86 ? 22.028 -1.997 -25.140 1.00 51.12 86 ALA A N 1
ATOM 640 C CA . ALA A 1 86 ? 20.894 -2.806 -25.568 1.00 51.12 86 ALA A CA 1
ATOM 641 C C . ALA A 1 86 ? 19.903 -3.052 -24.417 1.00 51.12 86 ALA A C 1
ATOM 643 O O . ALA A 1 86 ? 18.708 -2.803 -24.569 1.00 51.12 86 ALA A O 1
ATOM 644 N N . GLY A 1 87 ? 20.383 -3.471 -23.241 1.00 48.12 87 GLY A N 1
ATOM 645 C CA . GLY A 1 87 ? 19.533 -3.779 -22.086 1.00 48.12 87 GLY A CA 1
ATOM 646 C C . GLY A 1 87 ? 18.656 -2.610 -21.622 1.00 48.12 87 GLY A C 1
ATOM 647 O O . GLY A 1 87 ? 17.476 -2.809 -21.329 1.00 48.12 87 GLY A O 1
ATOM 648 N N . PHE A 1 88 ? 19.185 -1.383 -21.615 1.00 51.12 88 PHE A N 1
ATOM 649 C CA . PHE A 1 88 ? 18.419 -0.193 -21.225 1.00 51.12 88 PHE A CA 1
ATOM 650 C C . PHE A 1 88 ? 17.391 0.236 -22.272 1.00 51.12 88 PHE A C 1
ATOM 652 O O . PHE A 1 88 ? 16.261 0.577 -21.908 1.00 51.12 88 PHE A O 1
ATOM 659 N N . HIS A 1 89 ? 17.737 0.159 -23.560 1.00 56.00 89 HIS A N 1
ATOM 660 C CA . HIS A 1 89 ? 16.774 0.417 -24.629 1.00 56.00 89 HIS A CA 1
ATOM 661 C C . HIS A 1 89 ? 15.638 -0.613 -24.614 1.00 56.00 89 HIS A C 1
ATOM 663 O O . HIS A 1 89 ? 14.481 -0.227 -24.752 1.00 56.00 89 HIS A O 1
ATOM 669 N N . TYR A 1 90 ? 15.925 -1.890 -24.341 1.00 55.38 90 TYR A N 1
ATOM 670 C CA . TYR A 1 90 ? 14.901 -2.937 -24.275 1.00 55.38 90 TYR A CA 1
ATOM 671 C C . TYR A 1 90 ? 14.022 -2.870 -23.020 1.00 55.38 90 TYR A C 1
ATOM 673 O O . TYR A 1 90 ? 12.826 -3.140 -23.114 1.00 55.38 90 TYR A O 1
ATOM 681 N N . ALA A 1 91 ? 14.555 -2.464 -21.863 1.00 53.50 91 ALA A N 1
ATOM 682 C CA . ALA A 1 91 ? 13.749 -2.283 -20.653 1.00 53.50 91 ALA A CA 1
ATOM 683 C C . ALA A 1 91 ? 12.774 -1.096 -20.782 1.00 53.50 91 ALA A C 1
ATOM 685 O O . ALA A 1 91 ? 11.586 -1.227 -20.474 1.00 53.50 91 ALA A O 1
ATOM 686 N N . GLY A 1 92 ? 13.252 0.046 -21.295 1.00 61.47 92 GLY A N 1
ATOM 687 C CA . GLY A 1 92 ? 12.411 1.216 -21.572 1.00 61.47 92 GLY A CA 1
ATOM 688 C C . GLY A 1 92 ? 11.370 0.946 -22.663 1.00 61.47 92 GLY A C 1
ATOM 689 O O . GLY A 1 92 ? 10.197 1.289 -22.497 1.00 61.47 92 GLY A O 1
ATOM 690 N N . LEU A 1 93 ? 11.771 0.253 -23.735 1.00 67.50 93 LEU A N 1
ATOM 691 C CA . LEU A 1 93 ? 10.879 -0.183 -24.809 1.00 67.50 93 LEU A CA 1
ATOM 692 C C . LEU A 1 93 ? 9.819 -1.166 -24.302 1.00 67.50 93 LEU A C 1
ATOM 694 O O . LEU A 1 93 ? 8.654 -1.026 -24.655 1.00 67.50 93 LEU A O 1
ATOM 698 N N . GLY A 1 94 ? 10.194 -2.115 -23.440 1.00 69.25 94 GLY A N 1
ATOM 699 C CA . GLY A 1 94 ? 9.269 -3.078 -22.846 1.00 69.25 94 GLY A CA 1
ATOM 700 C C . GLY A 1 94 ? 8.173 -2.394 -22.032 1.00 69.25 94 GLY A C 1
ATOM 701 O O . GLY A 1 94 ? 6.991 -2.651 -22.246 1.00 69.25 94 GLY A O 1
ATOM 702 N N . ILE A 1 95 ? 8.536 -1.455 -21.154 1.00 69.00 95 ILE A N 1
ATOM 703 C CA . ILE A 1 95 ? 7.560 -0.710 -20.341 1.00 69.00 95 ILE A CA 1
ATOM 704 C C . ILE A 1 95 ? 6.668 0.187 -21.215 1.00 69.00 95 ILE A C 1
ATOM 706 O O . ILE A 1 95 ? 5.453 0.239 -21.000 1.00 69.00 95 ILE A O 1
ATOM 710 N N . ALA A 1 96 ? 7.239 0.872 -22.211 1.00 75.38 96 ALA A N 1
ATOM 711 C CA . ALA A 1 96 ? 6.478 1.704 -23.143 1.00 75.38 96 ALA A CA 1
ATOM 712 C C . ALA A 1 96 ? 5.510 0.865 -23.997 1.00 75.38 96 ALA A C 1
ATOM 714 O O . ALA A 1 96 ? 4.336 1.215 -24.109 1.00 75.38 96 ALA A O 1
ATOM 715 N N . ALA A 1 97 ? 5.952 -0.281 -24.518 1.00 74.81 97 ALA A N 1
ATOM 716 C CA . ALA A 1 97 ? 5.117 -1.210 -25.277 1.00 74.81 97 ALA A CA 1
ATOM 717 C C . ALA A 1 97 ? 3.975 -1.776 -24.424 1.00 74.81 97 ALA A C 1
ATOM 719 O O . ALA A 1 97 ? 2.821 -1.778 -24.854 1.00 74.81 97 ALA A O 1
ATOM 720 N N . ILE A 1 98 ? 4.272 -2.180 -23.183 1.00 74.44 98 ILE A N 1
ATOM 721 C CA . ILE A 1 98 ? 3.261 -2.676 -22.246 1.00 74.44 98 ILE A CA 1
ATOM 722 C C . ILE A 1 98 ? 2.201 -1.607 -21.999 1.00 74.44 98 ILE A C 1
ATOM 724 O O . ILE A 1 98 ? 1.018 -1.901 -22.117 1.00 74.44 98 ILE A O 1
ATOM 728 N N . ASN A 1 99 ? 2.581 -0.368 -21.683 1.00 78.25 99 ASN A N 1
ATOM 729 C CA . ASN A 1 99 ? 1.605 0.693 -21.421 1.00 78.25 99 ASN A CA 1
ATOM 730 C C . ASN A 1 99 ? 0.818 1.098 -22.675 1.00 78.25 99 ASN A C 1
ATOM 732 O O . ASN A 1 99 ? -0.381 1.367 -22.578 1.00 78.25 99 ASN A O 1
ATOM 736 N N . PHE A 1 100 ? 1.467 1.103 -23.842 1.00 85.44 100 PHE A N 1
ATOM 737 C CA . PHE A 1 100 ? 0.833 1.405 -25.122 1.00 85.44 100 PHE A CA 1
ATOM 738 C C . PHE A 1 100 ? -0.285 0.413 -25.465 1.00 85.44 100 PHE A C 1
ATOM 740 O O . PHE A 1 100 ? -1.333 0.829 -25.953 1.00 85.44 100 PHE A O 1
ATOM 747 N N . VAL A 1 101 ? -0.096 -0.873 -25.149 1.00 77.81 101 VAL A N 1
ATOM 748 C CA . VAL A 1 101 ? -1.100 -1.927 -25.371 1.00 77.81 101 VAL A CA 1
ATOM 749 C C . VAL A 1 101 ? -2.098 -2.014 -24.213 1.00 77.81 101 VAL A C 1
ATOM 751 O O . VAL A 1 101 ? -3.304 -2.080 -24.432 1.00 77.81 101 VAL A O 1
ATOM 754 N N . ARG A 1 102 ? -1.618 -1.979 -22.964 1.00 79.69 102 ARG A N 1
ATOM 755 C CA . ARG A 1 102 ? -2.422 -2.193 -21.750 1.00 79.69 102 ARG A CA 1
ATOM 756 C C . ARG A 1 102 ? -3.504 -1.138 -21.560 1.00 79.69 102 ARG A C 1
ATOM 758 O O . ARG A 1 102 ? -4.603 -1.491 -21.146 1.00 79.69 102 ARG A O 1
ATOM 765 N N . ILE A 1 103 ? -3.205 0.141 -21.792 1.00 83.44 103 ILE A N 1
ATOM 766 C CA . ILE A 1 103 ? -4.154 1.228 -21.499 1.00 83.44 103 ILE A CA 1
ATOM 767 C C . ILE A 1 103 ? -5.398 1.144 -22.408 1.00 83.44 103 ILE A C 1
ATOM 769 O O . ILE A 1 103 ? -6.503 1.105 -21.862 1.00 83.44 103 ILE A O 1
ATOM 773 N N . PRO A 1 104 ? -5.268 1.001 -23.745 1.00 82.50 104 PRO A N 1
ATOM 774 C CA . PRO A 1 104 ? -6.406 0.713 -24.618 1.00 82.50 104 PRO A CA 1
ATOM 775 C C . PRO A 1 104 ? -7.148 -0.572 -24.237 1.00 82.50 104 PRO A C 1
ATOM 777 O O . PRO A 1 104 ? -8.375 -0.592 -24.255 1.00 82.50 104 PRO A O 1
ATOM 780 N N . LEU A 1 105 ? -6.423 -1.623 -23.831 1.00 78.19 105 LEU A N 1
ATOM 781 C CA . LEU A 1 105 ? -7.022 -2.889 -23.395 1.00 78.19 105 LEU A CA 1
ATOM 782 C C . LEU A 1 105 ? -7.918 -2.707 -22.159 1.00 78.19 105 LEU A C 1
ATOM 784 O O . LEU A 1 105 ? -9.018 -3.245 -22.108 1.00 78.19 105 LEU A O 1
ATOM 788 N N . ILE A 1 106 ? -7.473 -1.922 -21.170 1.00 77.50 106 ILE A N 1
ATOM 789 C CA . ILE A 1 106 ? -8.267 -1.598 -19.974 1.00 77.50 106 ILE A CA 1
ATOM 790 C C . ILE A 1 106 ? -9.537 -0.842 -20.368 1.00 77.50 106 ILE A C 1
ATOM 792 O O . ILE A 1 106 ? -10.603 -1.130 -19.831 1.00 77.50 106 ILE A O 1
ATOM 796 N N . TYR A 1 107 ? -9.448 0.103 -21.308 1.00 86.44 107 TYR A N 1
ATOM 797 C CA . TYR A 1 107 ? -10.627 0.827 -21.791 1.00 86.44 107 TYR A CA 1
ATOM 798 C C . TYR A 1 107 ? -11.609 -0.101 -22.502 1.00 86.44 107 TYR A C 1
ATOM 800 O O . TYR A 1 107 ? -12.811 -0.027 -22.253 1.00 86.44 107 TYR A O 1
ATOM 808 N N . PHE A 1 108 ? -11.092 -1.013 -23.322 1.00 83.12 108 PHE A N 1
ATOM 809 C CA . PHE A 1 108 ? -11.887 -2.028 -23.998 1.00 83.12 108 PHE A CA 1
ATOM 810 C C . PHE A 1 108 ? -12.585 -2.972 -23.005 1.00 83.12 108 PHE A C 1
ATOM 812 O O . PHE A 1 108 ? -13.780 -3.224 -23.131 1.00 83.12 108 PHE A O 1
ATOM 819 N N . PHE A 1 109 ? -11.887 -3.438 -21.967 1.00 73.88 109 PHE A N 1
ATOM 820 C CA . PHE A 1 109 ? -12.489 -4.311 -20.956 1.00 73.88 109 PHE A CA 1
ATOM 821 C C . PHE A 1 109 ? -13.484 -3.596 -20.047 1.00 73.88 109 PHE A C 1
ATOM 823 O O . PHE A 1 109 ? -14.520 -4.176 -19.738 1.00 73.88 109 PHE A O 1
ATOM 830 N N . ALA A 1 110 ? -13.225 -2.344 -19.664 1.00 81.56 110 ALA A N 1
ATOM 831 C CA . ALA A 1 110 ? -14.200 -1.544 -18.926 1.00 81.56 110 ALA A CA 1
ATOM 832 C C . ALA A 1 110 ? -15.494 -1.369 -19.740 1.00 81.56 110 ALA A C 1
ATOM 834 O O . ALA A 1 110 ? -16.590 -1.485 -19.194 1.00 81.56 110 ALA A O 1
ATOM 835 N N . LEU A 1 111 ? -15.364 -1.180 -21.060 1.00 86.00 111 LEU A N 1
ATOM 836 C CA . LEU A 1 111 ? -16.497 -1.107 -21.980 1.00 86.00 111 LEU A CA 1
ATOM 837 C C . LEU A 1 111 ? -17.284 -2.430 -22.035 1.00 86.00 111 LEU A C 1
ATOM 839 O O . LEU A 1 111 ? -18.509 -2.405 -21.939 1.00 86.00 111 LEU A O 1
ATOM 843 N N . ILE A 1 112 ? -16.601 -3.580 -22.134 1.00 84.38 112 ILE A N 1
ATOM 844 C CA . ILE A 1 112 ? -17.242 -4.912 -22.129 1.00 84.38 112 ILE A CA 1
ATOM 845 C C . ILE A 1 112 ? -17.935 -5.196 -20.793 1.00 84.38 112 ILE A C 1
ATOM 847 O O . ILE A 1 112 ? -19.063 -5.684 -20.774 1.00 84.38 112 ILE A O 1
ATOM 851 N N . ALA A 1 113 ? -17.286 -4.862 -19.678 1.00 80.12 113 ALA A N 1
ATOM 852 C CA . ALA A 1 113 ? -17.822 -5.056 -18.334 1.00 80.12 113 ALA A CA 1
ATOM 853 C C . ALA A 1 113 ? -18.975 -4.092 -17.995 1.00 80.12 113 ALA A C 1
ATOM 855 O O . ALA A 1 113 ? -19.563 -4.203 -16.922 1.00 80.12 113 ALA A O 1
ATOM 856 N N . ARG A 1 114 ? -19.308 -3.148 -18.895 1.00 84.88 114 ARG A N 1
ATOM 857 C CA . ARG A 1 114 ? -20.256 -2.043 -18.661 1.00 84.88 114 ARG A CA 1
ATOM 858 C C . ARG A 1 114 ? -19.922 -1.224 -17.407 1.00 84.88 114 ARG A C 1
ATOM 860 O O . ARG A 1 114 ? -20.800 -0.613 -16.800 1.00 84.88 114 ARG A O 1
ATOM 867 N N . GLU A 1 115 ? -18.648 -1.184 -17.037 1.00 81.56 115 GLU A N 1
ATOM 868 C CA . GLU A 1 115 ? -18.150 -0.365 -15.940 1.00 81.56 115 GLU A CA 1
ATOM 869 C C . GLU A 1 115 ? -17.745 1.021 -16.452 1.00 81.56 115 GLU A C 1
ATOM 871 O O . GLU A 1 115 ? -17.479 1.235 -17.639 1.00 81.56 115 GLU A O 1
ATOM 876 N N . ARG A 1 116 ? -17.693 2.011 -15.553 1.00 82.19 116 ARG A N 1
ATOM 877 C CA . ARG A 1 116 ? -17.255 3.357 -15.932 1.00 82.19 116 ARG A CA 1
ATOM 878 C C . ARG A 1 116 ? -15.780 3.315 -16.311 1.00 82.19 116 ARG A C 1
ATOM 880 O O . ARG A 1 116 ? -14.919 3.059 -15.473 1.00 82.19 116 ARG A O 1
ATOM 887 N N . VAL A 1 117 ? -15.501 3.608 -17.577 1.00 77.50 117 VAL A N 1
ATOM 888 C CA . VAL A 1 117 ? -14.138 3.678 -18.099 1.00 77.50 117 VAL A CA 1
ATOM 889 C C . VAL A 1 117 ? -13.356 4.720 -17.289 1.00 77.50 117 VAL A C 1
ATOM 891 O O . VAL A 1 117 ? -13.823 5.856 -17.154 1.00 77.50 117 VAL A O 1
ATOM 894 N N . PRO A 1 118 ? -12.175 4.379 -16.744 1.00 73.00 118 PRO A N 1
ATOM 895 C CA . PRO A 1 118 ? -11.369 5.310 -15.969 1.00 73.00 118 PRO A CA 1
ATOM 896 C C . PRO A 1 118 ? -10.644 6.280 -16.912 1.00 73.00 118 PRO A C 1
ATOM 898 O O . PRO A 1 118 ? -9.414 6.242 -17.035 1.00 73.00 118 PRO A O 1
ATOM 901 N N . PHE A 1 119 ? -11.411 7.147 -17.585 1.00 77.31 119 PHE A N 1
ATOM 902 C CA . PHE A 1 119 ? -10.921 8.277 -18.372 1.00 77.31 119 PHE A CA 1
ATOM 903 C C . PHE A 1 119 ? -10.307 9.312 -17.431 1.00 77.31 119 PHE A C 1
ATOM 905 O O . PHE A 1 119 ? -10.881 10.355 -17.131 1.00 77.31 119 PHE A O 1
ATOM 912 N N . THR A 1 120 ? -9.126 8.998 -16.916 1.00 77.69 120 THR A N 1
ATOM 913 C CA . THR A 1 120 ? -8.323 9.942 -16.158 1.00 77.69 120 THR A CA 1
ATOM 914 C C . THR A 1 120 ? -7.316 10.574 -17.101 1.00 77.69 120 THR A C 1
ATOM 916 O O . THR A 1 120 ? -6.703 9.910 -17.943 1.00 77.69 120 THR A O 1
ATOM 919 N N . LEU A 1 121 ? -7.102 11.877 -16.935 1.00 76.56 121 LEU A N 1
ATOM 920 C CA . LEU A 1 121 ? -6.110 12.627 -17.705 1.00 76.56 121 LEU A CA 1
ATOM 921 C C . LEU A 1 121 ? -4.712 11.988 -17.576 1.00 76.56 121 LEU A C 1
ATOM 923 O O . LEU A 1 121 ? -3.941 11.970 -18.531 1.00 76.56 121 LEU A O 1
ATOM 927 N N . SER A 1 122 ? -4.430 11.346 -16.433 1.00 77.94 122 SER A N 1
ATOM 928 C CA . SER A 1 122 ? -3.190 10.601 -16.207 1.00 77.94 122 SER A CA 1
ATOM 929 C C . SER A 1 122 ? -3.046 9.354 -17.080 1.00 77.94 122 SER A C 1
ATOM 931 O O . SER A 1 122 ? -1.933 9.046 -17.496 1.00 77.94 122 SER A O 1
ATOM 933 N N . ASN A 1 123 ? -4.126 8.610 -17.341 1.00 76.44 123 ASN A N 1
ATOM 934 C CA . ASN A 1 123 ? -4.057 7.383 -18.141 1.00 76.44 123 ASN A CA 1
ATOM 935 C C . ASN A 1 123 ? -3.819 7.713 -19.617 1.00 76.44 123 ASN A C 1
ATOM 937 O O . ASN A 1 123 ? -2.933 7.131 -20.239 1.00 76.44 123 ASN A O 1
ATOM 941 N N . ASN A 1 124 ? -4.518 8.720 -20.145 1.00 81.19 124 ASN A N 1
ATOM 942 C CA . ASN A 1 124 ? -4.305 9.190 -21.515 1.00 81.19 124 ASN A CA 1
ATOM 943 C C . ASN A 1 124 ? -2.908 9.801 -21.696 1.00 81.19 124 ASN A C 1
ATOM 945 O O . ASN A 1 124 ? -2.233 9.495 -22.676 1.00 81.19 124 ASN A O 1
ATOM 949 N N . ALA A 1 125 ? -2.429 10.588 -20.725 1.00 81.44 125 ALA A N 1
ATOM 950 C CA . ALA A 1 125 ? -1.071 11.131 -20.752 1.00 81.44 125 ALA A CA 1
ATOM 951 C C . ALA A 1 125 ? -0.004 10.024 -20.718 1.00 81.44 125 ALA A C 1
ATOM 953 O O . ALA A 1 125 ? 0.965 10.082 -21.471 1.00 81.44 125 ALA A O 1
ATOM 954 N N . ARG A 1 126 ? -0.192 8.980 -19.896 1.00 79.50 126 ARG A N 1
ATOM 955 C CA . ARG A 1 126 ? 0.711 7.816 -19.861 1.00 79.50 126 ARG A CA 1
ATOM 956 C C . ARG A 1 126 ? 0.731 7.059 -21.180 1.00 79.50 126 ARG A C 1
ATOM 958 O O . ARG A 1 126 ? 1.806 6.646 -21.609 1.00 79.50 126 ARG A O 1
ATOM 965 N N . TRP A 1 127 ? -0.424 6.876 -21.814 1.00 88.69 127 TRP A N 1
ATOM 966 C CA . TRP A 1 127 ? -0.501 6.229 -23.120 1.00 88.69 127 TRP A CA 1
ATOM 967 C C . TRP A 1 127 ? 0.203 7.058 -24.197 1.00 88.69 127 TRP A C 1
ATOM 969 O O . TRP A 1 127 ? 1.078 6.532 -24.876 1.00 88.69 127 TRP A O 1
ATOM 979 N N . ALA A 1 128 ? -0.095 8.359 -24.285 1.00 87.19 128 ALA A N 1
ATOM 980 C CA . ALA A 1 128 ? 0.532 9.268 -25.244 1.00 87.19 128 ALA A CA 1
ATOM 981 C C . ALA A 1 128 ? 2.054 9.349 -25.052 1.00 87.19 128 ALA A C 1
ATOM 983 O O . ALA A 1 128 ? 2.809 9.262 -26.016 1.00 87.19 128 ALA A O 1
ATOM 984 N N . TYR A 1 129 ? 2.516 9.433 -23.801 1.00 83.62 129 TYR A N 1
ATOM 985 C CA . TYR A 1 129 ? 3.939 9.374 -23.472 1.00 83.62 129 TYR A CA 1
ATOM 986 C C . TYR A 1 129 ? 4.573 8.051 -23.914 1.00 83.62 129 TYR A C 1
ATOM 988 O O . TYR A 1 129 ? 5.640 8.046 -24.519 1.00 83.62 129 TYR A O 1
ATOM 996 N N . SER A 1 130 ? 3.901 6.926 -23.662 1.00 84.50 130 SER A N 1
ATOM 997 C CA . SER A 1 130 ? 4.403 5.607 -24.057 1.00 84.50 130 SER A CA 1
ATOM 998 C C . SER A 1 130 ? 4.465 5.458 -25.579 1.00 84.50 130 SER A C 1
ATOM 1000 O O . SER A 1 130 ? 5.450 4.940 -26.094 1.00 84.50 130 SER A O 1
ATOM 1002 N N . ALA A 1 131 ? 3.462 5.969 -26.299 1.00 87.69 131 ALA A N 1
ATOM 1003 C CA . ALA A 1 131 ? 3.449 6.027 -27.758 1.00 87.69 131 ALA A CA 1
ATOM 1004 C C . ALA A 1 131 ? 4.609 6.875 -28.300 1.00 87.69 131 ALA A C 1
ATOM 1006 O O . ALA A 1 131 ? 5.311 6.444 -29.211 1.00 87.69 131 ALA A O 1
ATOM 1007 N N . LEU A 1 132 ? 4.843 8.049 -27.703 1.00 88.94 132 LEU A N 1
ATOM 1008 C CA . LEU A 1 132 ? 5.938 8.944 -28.070 1.00 88.94 132 LEU A CA 1
ATOM 1009 C C . LEU A 1 132 ? 7.302 8.277 -27.856 1.00 88.94 132 LEU A C 1
ATOM 1011 O O . LEU A 1 132 ? 8.126 8.266 -28.765 1.00 88.94 132 LEU A O 1
ATOM 1015 N N . VAL A 1 133 ? 7.534 7.687 -26.679 1.00 82.31 133 VAL A N 1
ATOM 1016 C CA . VAL A 1 133 ? 8.792 6.993 -26.362 1.00 82.31 133 VAL A CA 1
ATOM 1017 C C . VAL A 1 133 ? 9.007 5.803 -27.292 1.00 82.31 133 VAL A C 1
ATOM 1019 O O . VAL A 1 133 ? 10.110 5.628 -27.809 1.00 82.31 133 VAL A O 1
ATOM 1022 N N . LEU A 1 134 ? 7.968 5.006 -27.548 1.00 83.44 134 LEU A N 1
ATOM 1023 C CA . LEU A 1 134 ? 8.047 3.853 -28.441 1.00 83.44 134 LEU A CA 1
ATOM 1024 C C . LEU A 1 134 ? 8.331 4.278 -29.887 1.00 83.44 134 LEU A C 1
ATOM 1026 O O . LEU A 1 134 ? 9.226 3.717 -30.513 1.00 83.44 134 LEU A O 1
ATOM 1030 N N . GLY A 1 135 ? 7.643 5.307 -30.388 1.00 87.06 135 GLY A N 1
ATOM 1031 C CA . GLY A 1 135 ? 7.867 5.859 -31.725 1.00 87.06 135 GLY A CA 1
ATOM 1032 C C . GLY A 1 135 ? 9.271 6.441 -31.898 1.00 87.06 135 GLY A C 1
ATOM 1033 O O . GLY A 1 135 ? 9.943 6.129 -32.877 1.00 87.06 135 GLY A O 1
ATOM 1034 N N . LEU A 1 136 ? 9.753 7.216 -30.920 1.00 83.81 136 LEU A N 1
ATOM 1035 C CA . LEU A 1 136 ? 11.116 7.758 -30.922 1.00 83.81 136 LEU A CA 1
ATOM 1036 C C . LEU A 1 136 ? 12.167 6.644 -30.865 1.00 83.81 136 LEU A C 1
ATOM 1038 O O . LEU A 1 136 ? 13.145 6.679 -31.605 1.00 83.81 136 LEU A O 1
ATOM 1042 N N . THR A 1 137 ? 11.950 5.621 -30.038 1.00 82.19 137 THR A N 1
ATOM 1043 C CA . THR A 1 137 ? 12.879 4.486 -29.940 1.00 82.19 137 THR A CA 1
ATOM 1044 C C . THR A 1 137 ? 12.927 3.698 -31.250 1.00 82.19 137 THR A C 1
ATOM 1046 O O . THR A 1 137 ? 14.012 3.371 -31.727 1.00 82.19 137 THR A O 1
ATOM 1049 N N . LEU A 1 138 ? 11.774 3.447 -31.880 1.00 83.12 138 LEU A N 1
ATOM 1050 C CA . LEU A 1 138 ? 11.706 2.779 -33.180 1.00 83.12 138 LEU A CA 1
ATOM 1051 C C . LEU A 1 138 ? 12.396 3.613 -34.272 1.00 83.12 138 LEU A C 1
ATOM 1053 O O . LEU A 1 138 ? 13.152 3.072 -35.074 1.00 83.12 138 LEU A O 1
ATOM 1057 N N . ALA A 1 139 ? 12.196 4.934 -34.265 1.00 86.44 139 ALA A N 1
ATOM 1058 C CA . ALA A 1 139 ? 12.855 5.852 -35.191 1.00 86.44 139 ALA A CA 1
ATOM 1059 C C . ALA A 1 139 ? 14.384 5.851 -35.024 1.00 86.44 139 ALA A C 1
ATOM 1061 O O . ALA A 1 139 ? 15.100 5.860 -36.023 1.00 86.44 139 ALA A O 1
ATOM 1062 N N . ALA A 1 140 ? 14.891 5.770 -33.790 1.00 81.88 140 ALA A N 1
ATOM 1063 C CA . ALA A 1 140 ? 16.326 5.671 -33.523 1.00 81.88 140 ALA A CA 1
ATOM 1064 C C . ALA A 1 140 ? 16.941 4.361 -34.051 1.00 81.88 140 ALA A C 1
ATOM 1066 O O . ALA A 1 140 ? 18.085 4.364 -34.500 1.00 81.88 140 ALA A O 1
ATOM 1067 N N . ILE A 1 141 ? 16.184 3.256 -34.031 1.00 78.62 141 ILE A N 1
ATOM 1068 C CA . ILE A 1 141 ? 16.614 1.966 -34.596 1.00 78.62 141 ILE A CA 1
ATOM 1069 C C . ILE A 1 141 ? 16.603 2.015 -36.129 1.00 78.62 141 ILE A C 1
ATOM 1071 O O . ILE A 1 141 ? 17.552 1.565 -36.768 1.00 78.62 141 ILE A O 1
ATOM 1075 N N . LEU A 1 142 ? 15.537 2.563 -36.720 1.00 88.12 142 LEU A N 1
ATOM 1076 C CA . LEU A 1 142 ? 15.363 2.630 -38.174 1.00 88.12 142 LEU A CA 1
ATOM 1077 C C . LEU A 1 142 ? 16.313 3.634 -38.839 1.00 88.12 142 LEU A C 1
ATOM 1079 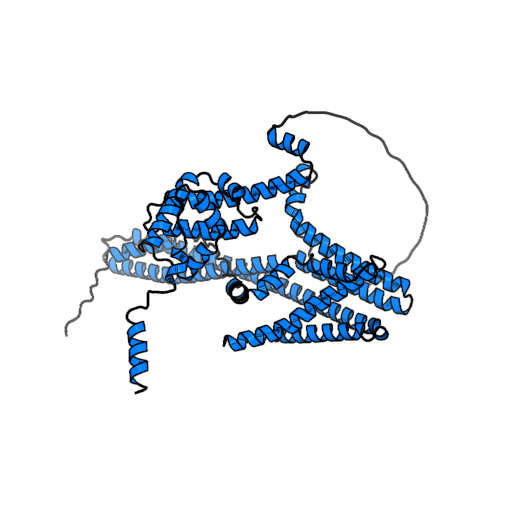O O . LEU A 1 142 ? 16.695 3.446 -39.991 1.00 88.12 142 LEU A O 1
ATOM 1083 N N . VAL A 1 143 ? 16.702 4.690 -38.122 1.00 92.38 143 VAL A N 1
ATOM 1084 C CA . VAL A 1 143 ? 17.592 5.743 -38.620 1.00 92.38 143 VAL A CA 1
ATOM 1085 C C . VAL A 1 143 ? 18.734 5.955 -37.618 1.00 92.38 143 VAL A C 1
ATOM 1087 O O . VAL A 1 143 ? 18.684 6.890 -36.816 1.00 92.38 143 VAL A O 1
ATOM 1090 N N . PRO A 1 144 ? 19.806 5.137 -37.673 1.00 82.69 144 PRO A N 1
ATOM 1091 C CA . PRO A 1 144 ? 20.918 5.220 -36.721 1.00 82.69 144 PRO A CA 1
ATOM 1092 C C . PRO A 1 144 ? 21.582 6.602 -36.666 1.00 82.69 144 PRO A C 1
ATOM 1094 O O . PRO A 1 144 ? 22.012 7.047 -35.605 1.00 82.69 144 PRO A O 1
ATOM 1097 N N . ALA A 1 145 ? 21.609 7.325 -37.792 1.00 86.44 145 ALA A N 1
ATOM 1098 C CA . ALA A 1 145 ? 22.133 8.690 -37.862 1.00 86.44 145 ALA A CA 1
ATOM 1099 C C . ALA A 1 145 ? 21.327 9.695 -37.013 1.00 86.44 145 ALA A C 1
ATOM 1101 O O . ALA A 1 145 ? 21.881 10.683 -36.537 1.00 86.44 145 ALA A O 1
ATOM 1102 N N . ALA A 1 146 ? 20.034 9.437 -36.791 1.00 87.00 146 ALA A N 1
ATOM 1103 C CA . ALA A 1 146 ? 19.169 10.251 -35.941 1.00 87.00 146 ALA A CA 1
ATOM 1104 C C . ALA A 1 146 ? 19.163 9.786 -34.473 1.00 87.00 146 ALA A C 1
ATOM 1106 O O . ALA A 1 146 ? 18.565 10.451 -33.627 1.00 87.00 146 ALA A O 1
ATOM 1107 N N . ALA A 1 147 ? 19.832 8.678 -34.131 1.00 82.56 147 ALA A N 1
ATOM 1108 C CA . ALA A 1 147 ? 19.814 8.140 -32.774 1.00 82.56 147 ALA A CA 1
ATOM 1109 C C . ALA A 1 147 ? 20.373 9.117 -31.715 1.00 82.56 147 ALA A C 1
ATOM 1111 O O . ALA A 1 147 ? 19.717 9.267 -30.683 1.00 82.56 147 ALA A O 1
ATOM 1112 N N . PRO A 1 148 ? 21.493 9.845 -31.934 1.00 82.62 148 PRO A N 1
ATOM 1113 C CA . PRO A 1 148 ? 21.994 10.808 -30.946 1.00 82.62 148 PRO A CA 1
ATOM 1114 C C . PRO A 1 148 ? 21.022 11.958 -30.604 1.00 82.62 148 PRO A C 1
ATOM 1116 O O . PRO A 1 148 ? 20.750 12.153 -29.416 1.00 82.62 148 PRO A O 1
ATOM 1119 N N . PRO A 1 149 ? 20.438 12.705 -31.569 1.00 85.75 149 PRO A N 1
ATOM 1120 C CA . PRO A 1 149 ? 19.473 13.754 -31.235 1.00 85.75 149 PRO A CA 1
ATOM 1121 C C . PRO A 1 149 ? 18.179 13.193 -30.628 1.00 85.75 149 PRO A C 1
ATOM 1123 O O . PRO A 1 149 ? 17.634 13.799 -29.707 1.00 85.75 149 PRO A O 1
ATOM 1126 N N . ILE A 1 150 ? 17.713 12.015 -31.063 1.00 84.88 150 ILE A N 1
ATOM 1127 C CA . ILE A 1 150 ? 16.550 11.350 -30.454 1.00 84.88 150 ILE A CA 1
ATOM 1128 C C . ILE A 1 150 ? 16.834 10.971 -28.994 1.00 84.88 150 ILE A C 1
ATOM 1130 O O . ILE A 1 150 ? 15.996 11.203 -28.121 1.00 84.88 150 ILE A O 1
ATOM 1134 N N . ALA A 1 151 ? 18.019 10.426 -28.706 1.00 80.62 151 ALA A N 1
ATOM 1135 C CA . ALA A 1 151 ? 18.430 10.074 -27.350 1.00 80.62 151 ALA A CA 1
ATOM 1136 C C . ALA A 1 151 ? 18.468 11.305 -26.432 1.00 80.62 151 ALA A C 1
ATOM 1138 O O . ALA A 1 151 ? 18.028 11.226 -25.287 1.00 80.62 151 ALA A O 1
ATOM 1139 N N . LEU A 1 152 ? 18.914 12.458 -26.941 1.00 83.69 152 LEU A N 1
ATOM 1140 C CA . LEU A 1 152 ? 18.920 13.721 -26.199 1.00 83.69 152 LEU A CA 1
ATOM 1141 C C . LEU A 1 152 ? 17.493 14.205 -25.881 1.00 83.69 152 LEU A C 1
ATOM 1143 O O . LEU A 1 152 ? 17.205 14.596 -24.745 1.00 83.69 152 LEU A O 1
ATOM 1147 N N . VAL A 1 153 ? 16.567 14.112 -26.842 1.00 87.81 153 VAL A N 1
ATOM 1148 C CA . VAL A 1 153 ? 15.141 14.429 -26.623 1.00 87.81 153 VAL A CA 1
ATOM 1149 C C . VAL A 1 153 ? 14.521 13.494 -25.579 1.00 87.81 153 VAL A C 1
ATOM 1151 O O . VAL A 1 153 ? 13.851 13.951 -24.655 1.00 87.81 153 VAL A O 1
ATOM 1154 N N . LEU A 1 154 ? 14.782 12.189 -25.664 1.00 83.50 154 LEU A N 1
ATOM 1155 C CA . LEU A 1 154 ? 14.279 11.222 -24.685 1.00 83.50 154 LEU A CA 1
ATOM 1156 C C . LEU A 1 154 ? 14.855 11.463 -23.284 1.00 83.50 154 LEU A C 1
ATOM 1158 O O . LEU A 1 154 ? 14.115 11.419 -22.298 1.00 83.50 154 LEU A O 1
ATOM 1162 N N . ALA A 1 155 ? 16.154 11.745 -23.183 1.00 82.00 155 ALA A N 1
ATOM 1163 C CA . ALA A 1 155 ? 16.816 11.997 -21.910 1.00 82.00 155 ALA A CA 1
ATOM 1164 C C . ALA A 1 155 ? 16.302 13.288 -21.252 1.00 82.00 155 ALA A C 1
ATOM 1166 O O . ALA A 1 155 ? 15.975 13.277 -20.066 1.00 82.00 155 ALA A O 1
ATOM 1167 N N . SER A 1 156 ? 16.142 14.370 -22.020 1.00 85.00 156 SER A N 1
ATOM 1168 C CA . SER A 1 156 ? 15.582 15.633 -21.514 1.00 85.00 156 SER A CA 1
ATOM 1169 C C . SER A 1 156 ? 14.134 15.480 -21.042 1.00 85.00 156 SER A C 1
ATOM 1171 O O . SER A 1 156 ? 13.800 15.916 -19.940 1.00 85.00 156 SER A O 1
ATOM 1173 N N . LEU A 1 157 ? 13.286 14.780 -21.802 1.00 84.50 157 LEU A N 1
ATOM 1174 C CA . LEU A 1 157 ? 11.907 14.501 -21.396 1.00 84.50 157 LEU A CA 1
ATOM 1175 C C . LEU A 1 157 ? 11.851 13.659 -20.111 1.00 84.50 157 LEU A C 1
ATOM 1177 O O . LEU A 1 157 ? 11.057 13.935 -19.210 1.00 84.50 157 LEU A O 1
ATOM 1181 N N . THR A 1 158 ? 12.723 12.655 -20.003 1.00 79.81 158 THR A N 1
ATOM 1182 C CA . THR A 1 158 ? 12.839 11.806 -18.807 1.00 79.81 158 THR A CA 1
ATOM 1183 C C . THR A 1 158 ? 13.293 12.613 -17.592 1.00 79.81 158 THR A C 1
ATOM 1185 O O . THR A 1 158 ? 12.746 12.440 -16.502 1.00 79.81 158 THR A O 1
ATOM 1188 N N . LEU A 1 159 ? 14.234 13.542 -17.776 1.00 82.75 159 LEU A N 1
ATOM 1189 C CA . LEU A 1 159 ? 14.686 14.438 -16.717 1.00 82.75 159 LEU A CA 1
ATOM 1190 C C . LEU A 1 159 ? 13.546 15.338 -16.221 1.00 82.75 159 LEU A C 1
ATOM 1192 O O . LEU A 1 159 ? 13.306 15.393 -15.015 1.00 82.75 159 LEU A O 1
ATOM 1196 N N . VAL A 1 160 ? 12.807 15.986 -17.130 1.00 85.19 160 VAL A N 1
ATOM 1197 C CA . VAL A 1 160 ? 11.659 16.841 -16.777 1.00 85.19 160 VAL A CA 1
ATOM 1198 C C . VAL A 1 160 ? 10.618 16.051 -15.985 1.00 85.19 160 VAL A C 1
ATOM 1200 O O . VAL A 1 160 ? 10.165 16.505 -14.936 1.00 85.19 160 VAL A O 1
ATOM 1203 N N . LEU A 1 161 ? 10.275 14.840 -16.427 1.00 79.25 161 LEU A N 1
ATOM 1204 C CA . LEU A 1 161 ? 9.331 13.977 -15.711 1.00 79.25 161 LEU A CA 1
ATOM 1205 C C . LEU A 1 161 ? 9.842 13.555 -14.333 1.00 79.25 161 LEU A C 1
ATOM 1207 O O . LEU A 1 161 ? 9.057 13.479 -13.382 1.00 79.25 161 LEU A O 1
ATOM 1211 N N . SER A 1 162 ? 11.144 13.295 -14.209 1.00 78.31 162 SER A N 1
ATOM 1212 C CA . SER A 1 162 ? 11.762 12.982 -12.924 1.00 78.31 162 SER A CA 1
ATOM 1213 C C . SER A 1 162 ? 11.639 14.164 -11.960 1.00 78.31 162 SER A C 1
ATOM 1215 O O . SER A 1 162 ? 11.130 13.994 -10.851 1.00 78.31 162 SER A O 1
ATOM 1217 N N . LEU A 1 163 ? 11.981 15.377 -12.411 1.00 83.94 163 LEU A N 1
ATOM 1218 C CA . LEU A 1 163 ? 11.876 16.607 -11.619 1.00 83.94 163 LEU A CA 1
ATOM 1219 C C . LEU A 1 163 ? 10.434 16.915 -11.207 1.00 83.94 163 LEU A C 1
ATOM 1221 O O . LEU A 1 163 ? 10.170 17.134 -10.026 1.00 83.94 163 LEU A O 1
ATOM 1225 N N . VAL A 1 164 ? 9.485 16.858 -12.146 1.00 83.06 164 VAL A N 1
ATOM 1226 C CA . VAL A 1 164 ? 8.056 17.054 -11.853 1.00 83.06 164 VAL A CA 1
ATOM 1227 C C . VAL A 1 164 ? 7.576 16.034 -10.827 1.00 83.06 164 VAL A C 1
ATOM 1229 O O . VAL A 1 164 ? 6.848 16.378 -9.896 1.00 83.06 164 VAL A O 1
ATOM 1232 N N . SER A 1 165 ? 8.001 14.775 -10.944 1.00 79.25 165 SER A N 1
ATOM 1233 C CA . SER A 1 165 ? 7.589 13.763 -9.983 1.00 79.25 165 SER A CA 1
ATOM 1234 C C . SER A 1 165 ? 8.235 13.923 -8.609 1.00 79.25 165 SER A C 1
ATOM 1236 O O . SER A 1 165 ? 7.578 13.591 -7.622 1.00 79.25 165 SER A O 1
ATOM 1238 N N . ILE A 1 166 ? 9.483 14.390 -8.530 1.00 82.81 166 ILE A N 1
ATOM 1239 C CA . ILE A 1 166 ? 10.130 14.742 -7.262 1.00 82.81 166 ILE A CA 1
ATOM 1240 C C . ILE A 1 166 ? 9.354 15.889 -6.613 1.00 82.81 166 ILE A C 1
ATOM 1242 O O . ILE A 1 166 ? 8.954 15.767 -5.457 1.00 82.81 166 ILE A O 1
ATOM 1246 N N . GLY A 1 167 ? 9.046 16.945 -7.373 1.00 85.12 167 GLY A N 1
ATOM 1247 C CA . GLY A 1 167 ? 8.233 18.068 -6.904 1.00 85.12 167 GLY A CA 1
ATOM 1248 C C . GLY A 1 167 ? 6.861 17.623 -6.393 1.00 85.12 167 GLY A C 1
ATOM 1249 O O . GLY A 1 167 ? 6.466 17.985 -5.287 1.00 85.12 167 GLY A O 1
ATOM 1250 N N . HIS A 1 168 ? 6.169 16.752 -7.134 1.00 86.69 168 HIS A N 1
ATOM 1251 C CA . HIS A 1 168 ? 4.894 16.183 -6.695 1.00 86.69 168 HIS A CA 1
ATOM 1252 C C . HIS A 1 168 ? 5.029 15.364 -5.401 1.00 86.69 168 HIS A C 1
ATOM 1254 O O . HIS A 1 168 ? 4.168 15.458 -4.530 1.00 86.69 168 HIS A O 1
ATOM 1260 N N . MET A 1 169 ? 6.102 14.580 -5.241 1.00 81.00 169 MET A N 1
ATOM 1261 C CA . MET A 1 169 ? 6.355 13.832 -4.004 1.00 81.00 169 MET A CA 1
ATOM 1262 C C . MET A 1 169 ? 6.646 14.749 -2.814 1.00 81.00 169 MET A C 1
ATOM 1264 O O . MET A 1 169 ? 6.117 14.496 -1.734 1.00 81.00 169 MET A O 1
ATOM 1268 N N . ILE A 1 170 ? 7.441 15.807 -3.004 1.00 87.75 170 ILE A N 1
ATOM 1269 C CA . ILE A 1 170 ? 7.728 16.809 -1.965 1.00 87.75 170 ILE A CA 1
ATOM 1270 C C . ILE A 1 170 ? 6.431 17.494 -1.541 1.00 87.75 170 ILE A C 1
ATOM 1272 O O . ILE A 1 170 ? 6.105 17.505 -0.355 1.00 87.75 170 ILE A O 1
ATOM 1276 N N . TYR A 1 171 ? 5.656 17.988 -2.510 1.00 91.62 171 TYR A N 1
ATOM 1277 C CA . TYR A 1 171 ? 4.365 18.617 -2.253 1.00 91.62 171 TYR A CA 1
ATOM 1278 C C . TYR A 1 171 ? 3.426 17.671 -1.498 1.00 91.62 171 TYR A C 1
ATOM 1280 O O . TYR A 1 171 ? 2.889 18.028 -0.454 1.00 91.62 171 TYR A O 1
ATOM 1288 N N . LYS A 1 172 ? 3.290 16.423 -1.965 1.00 89.19 172 LYS A N 1
ATOM 1289 C CA . LYS A 1 172 ? 2.436 15.423 -1.320 1.00 89.19 172 LYS A CA 1
ATOM 1290 C C . LYS A 1 172 ? 2.890 15.120 0.111 1.00 89.19 172 LYS A C 1
ATOM 1292 O O . LYS A 1 172 ? 2.058 15.066 1.015 1.00 89.19 172 LYS A O 1
ATOM 1297 N N . ARG A 1 173 ? 4.197 14.967 0.343 1.00 89.94 173 ARG A N 1
ATOM 1298 C CA . ARG A 1 173 ? 4.762 14.753 1.682 1.00 89.94 173 ARG A CA 1
ATOM 1299 C C . ARG A 1 173 ? 4.446 15.922 2.612 1.00 89.94 173 ARG A C 1
ATOM 1301 O O . ARG A 1 173 ? 3.986 15.683 3.723 1.00 89.94 173 ARG A O 1
ATOM 1308 N N . TYR A 1 174 ? 4.627 17.152 2.137 1.00 94.19 174 TYR A N 1
ATOM 1309 C CA . TYR A 1 174 ? 4.285 18.359 2.886 1.00 94.19 174 TYR A CA 1
ATOM 1310 C C . TYR A 1 174 ? 2.792 18.398 3.241 1.00 94.19 174 TYR A C 1
ATOM 1312 O O . TYR A 1 174 ? 2.439 18.601 4.401 1.00 94.19 174 TYR A O 1
ATOM 1320 N N . THR A 1 175 ? 1.905 18.118 2.278 1.00 94.25 175 THR A N 1
ATOM 1321 C CA . THR A 1 175 ? 0.455 18.100 2.535 1.00 94.25 175 THR A CA 1
ATOM 1322 C C . THR A 1 175 ? 0.045 17.042 3.560 1.00 94.25 175 THR A C 1
ATOM 1324 O O . THR A 1 175 ? -0.774 17.342 4.422 1.00 94.25 175 THR A O 1
ATOM 1327 N N . ILE A 1 176 ? 0.650 15.847 3.525 1.00 93.25 176 ILE A N 1
ATOM 1328 C CA . ILE A 1 176 ? 0.360 14.764 4.481 1.00 93.25 176 ILE A CA 1
ATOM 1329 C C . ILE A 1 176 ? 0.917 15.090 5.871 1.00 93.25 176 ILE A C 1
ATOM 1331 O O . ILE A 1 176 ? 0.291 14.810 6.885 1.00 93.25 176 ILE A O 1
ATOM 1335 N N . GLN A 1 177 ? 2.094 15.711 5.961 1.00 94.19 177 GLN A N 1
ATOM 1336 C CA . GLN A 1 177 ? 2.622 16.156 7.253 1.00 94.19 177 GLN A CA 1
ATOM 1337 C C . GLN A 1 177 ? 1.743 17.241 7.878 1.00 94.19 177 GLN A C 1
ATOM 1339 O O . GLN A 1 177 ? 1.503 17.217 9.087 1.00 94.19 177 GLN A O 1
ATOM 1344 N N . LYS A 1 178 ? 1.231 18.165 7.058 1.00 96.44 178 LYS A N 1
ATOM 1345 C CA . LYS A 1 178 ? 0.266 19.169 7.503 1.00 96.44 178 LYS A CA 1
ATOM 1346 C C . LYS A 1 178 ? -1.032 18.511 7.983 1.00 96.44 178 LYS A C 1
ATOM 1348 O O . LYS A 1 178 ? -1.471 18.823 9.086 1.00 96.44 178 LYS A O 1
ATOM 1353 N N . SER A 1 179 ? -1.592 17.567 7.219 1.00 94.56 179 SER A N 1
ATOM 1354 C CA . SER A 1 179 ? -2.818 16.858 7.614 1.00 94.56 179 SER A CA 1
ATOM 1355 C C . SER A 1 179 ? -2.631 16.009 8.872 1.00 94.56 179 SER A C 1
ATOM 1357 O O . SER A 1 179 ? -3.542 15.954 9.692 1.00 94.56 179 SER A O 1
ATOM 1359 N N . LEU A 1 180 ? -1.455 15.408 9.083 1.00 94.88 180 LEU A N 1
ATOM 1360 C CA . LEU A 1 180 ? -1.126 14.689 10.317 1.00 94.88 180 LEU A CA 1
ATOM 1361 C C . LEU A 1 180 ? -1.064 15.612 11.530 1.00 94.88 180 LEU A C 1
ATOM 1363 O O . LEU A 1 180 ? -1.543 15.234 12.598 1.00 94.88 180 LEU A O 1
ATOM 1367 N N . ARG A 1 181 ? -0.478 16.806 11.380 1.00 96.69 181 ARG A N 1
ATOM 1368 C CA . ARG A 1 181 ? -0.409 17.796 12.463 1.00 96.69 181 ARG A CA 1
ATOM 1369 C C . ARG A 1 181 ? -1.810 18.257 12.858 1.00 96.69 181 ARG A C 1
ATOM 1371 O O . ARG A 1 181 ? -2.167 18.144 14.023 1.00 96.69 181 ARG A O 1
ATOM 1378 N N . GLU A 1 182 ? -2.610 18.649 11.872 1.00 97.38 182 GLU A N 1
ATOM 1379 C CA . GLU A 1 182 ? -4.007 19.055 12.061 1.00 97.38 182 GLU A CA 1
ATOM 1380 C C . GLU A 1 182 ? -4.851 17.923 12.669 1.00 97.38 182 GLU A C 1
ATOM 1382 O O . GLU A 1 182 ? -5.588 18.127 13.626 1.00 97.38 182 GLU A O 1
ATOM 1387 N N . THR A 1 183 ? -4.696 16.689 12.181 1.00 96.25 183 THR A N 1
ATOM 1388 C CA . THR A 1 183 ? -5.422 15.528 12.721 1.00 96.25 183 THR A CA 1
ATOM 1389 C C . THR A 1 183 ? -4.998 15.224 14.160 1.00 96.25 183 THR A C 1
ATOM 1391 O O . THR A 1 183 ? -5.842 14.862 14.970 1.00 96.25 183 THR A O 1
ATOM 1394 N N . LYS A 1 184 ? -3.718 15.394 14.516 1.00 96.81 184 LYS A N 1
ATOM 1395 C CA . LYS A 1 184 ? -3.232 15.199 15.891 1.00 96.81 184 LYS A CA 1
ATOM 1396 C C . LYS A 1 184 ? -3.770 16.267 16.846 1.00 96.81 184 LYS A C 1
ATOM 1398 O O . LYS A 1 184 ? -4.101 15.933 17.979 1.00 96.81 184 LYS A O 1
ATOM 1403 N N . GLU A 1 185 ? -3.857 17.515 16.396 1.00 97.69 185 GLU A N 1
ATOM 1404 C CA . GLU A 1 185 ? -4.491 18.598 17.156 1.00 97.69 185 GLU A CA 1
ATOM 1405 C C . GLU A 1 185 ? -5.981 18.308 17.366 1.00 97.69 185 GLU A C 1
ATOM 1407 O O . GLU A 1 185 ? -6.436 18.312 18.505 1.00 97.69 185 GLU A O 1
ATOM 1412 N N . ASN A 1 186 ? -6.703 17.922 16.310 1.00 97.00 186 ASN A N 1
ATOM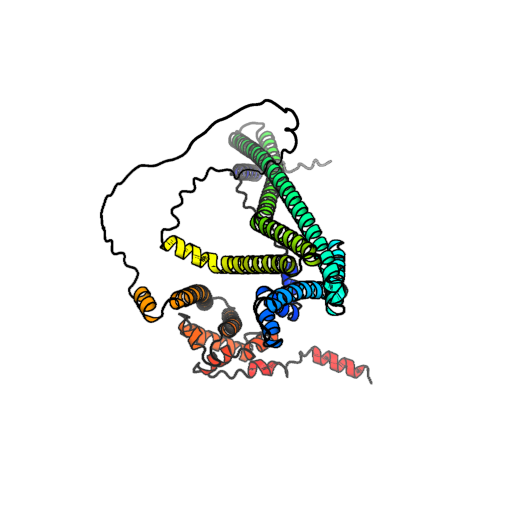 1413 C CA . ASN A 1 186 ? -8.123 17.572 16.401 1.00 97.00 186 ASN A CA 1
ATOM 1414 C C . ASN A 1 186 ? -8.384 16.352 17.298 1.00 97.00 186 ASN A C 1
ATOM 1416 O O . ASN A 1 186 ? -9.357 16.356 18.043 1.00 97.00 186 ASN A O 1
ATOM 1420 N N . ILE A 1 187 ? -7.523 15.324 17.258 1.00 96.12 187 ILE A N 1
ATOM 1421 C CA . ILE A 1 187 ? -7.601 14.175 18.178 1.00 96.12 187 ILE A CA 1
ATOM 1422 C C . ILE A 1 187 ? -7.482 14.659 19.617 1.00 96.12 187 ILE A C 1
ATOM 1424 O O . ILE A 1 187 ? -8.318 14.299 20.431 1.00 96.12 187 ILE A O 1
ATOM 1428 N N . LYS A 1 188 ? -6.492 15.508 19.915 1.00 96.88 188 LYS A N 1
ATOM 1429 C CA . LYS A 1 188 ? -6.298 16.031 21.268 1.00 96.88 188 LYS A CA 1
ATOM 1430 C C . LYS A 1 188 ? -7.527 16.811 21.743 1.00 96.88 188 LYS A C 1
ATOM 1432 O O . LYS A 1 188 ? -8.025 16.554 22.828 1.00 96.88 188 LYS A O 1
ATOM 1437 N N . THR A 1 189 ? -8.048 17.715 20.913 1.00 96.88 189 THR A N 1
ATOM 1438 C CA . THR A 1 189 ? -9.260 18.478 21.243 1.00 96.88 189 THR A CA 1
ATOM 1439 C C . THR A 1 189 ? -10.467 17.567 21.480 1.00 96.88 189 THR A C 1
ATOM 1441 O O . THR A 1 189 ? -11.237 17.811 22.401 1.00 96.88 189 THR A O 1
ATOM 1444 N N . GLN A 1 190 ? -10.626 16.505 20.687 1.00 95.69 190 GLN A N 1
ATOM 1445 C CA . GLN A 1 190 ? -11.718 15.543 20.852 1.00 95.69 190 GLN A CA 1
ATOM 1446 C C . GLN A 1 190 ? -11.549 14.631 22.076 1.00 95.69 190 GLN A C 1
ATOM 1448 O O . GLN A 1 190 ? -12.528 14.295 22.739 1.00 95.69 190 GLN A O 1
ATOM 1453 N N . GLU A 1 191 ? -10.316 14.252 22.412 1.00 95.56 191 GLU A N 1
ATOM 1454 C CA . GLU A 1 191 ? -9.999 13.535 23.651 1.00 95.56 191 GLU A CA 1
ATOM 1455 C C . GLU A 1 191 ? -10.337 14.389 24.882 1.00 95.56 191 GLU A C 1
ATOM 1457 O O . GLU A 1 191 ? -10.999 13.882 25.787 1.00 95.56 191 GLU A O 1
ATOM 1462 N N . ASP A 1 192 ? -9.972 15.678 24.873 1.00 96.50 192 ASP A N 1
ATOM 1463 C CA . ASP A 1 192 ? -10.284 16.628 25.950 1.00 96.50 192 ASP A CA 1
ATOM 1464 C C . ASP A 1 192 ? -11.817 16.789 26.122 1.00 96.50 192 ASP A C 1
ATOM 1466 O O . ASP A 1 192 ? -12.332 16.739 27.241 1.00 96.50 192 ASP A O 1
ATOM 1470 N N . LEU A 1 193 ? -12.576 16.897 25.018 1.00 95.88 193 LEU A N 1
ATOM 1471 C CA . LEU A 1 193 ? -14.048 16.966 25.048 1.00 95.88 193 LEU A CA 1
ATOM 1472 C C . LEU A 1 193 ? -14.687 15.677 25.591 1.00 95.88 193 LEU A C 1
ATOM 1474 O O . LEU A 1 193 ? -15.626 15.727 26.388 1.00 95.88 193 LEU A O 1
ATOM 1478 N N . LEU A 1 194 ? -14.188 14.508 25.183 1.00 95.81 194 LEU A N 1
ATOM 1479 C CA . LEU A 1 194 ? -14.678 13.223 25.686 1.00 95.81 194 LEU A CA 1
ATOM 1480 C C . LEU A 1 194 ? -14.339 13.009 27.166 1.00 95.81 194 LEU A C 1
ATOM 1482 O O . LEU A 1 194 ? -15.108 12.342 27.864 1.00 95.81 194 LEU A O 1
ATOM 1486 N N . GLU A 1 195 ? -13.219 13.547 27.650 1.00 96.38 195 GLU A N 1
ATOM 1487 C CA . GLU A 1 195 ? -12.862 13.545 29.070 1.00 96.38 195 GLU A CA 1
ATOM 1488 C C . GLU A 1 195 ? -13.823 14.427 29.882 1.00 96.38 195 GLU A C 1
ATOM 1490 O O . GLU A 1 195 ? -14.371 13.966 30.885 1.00 96.38 195 GLU A O 1
ATOM 1495 N N . GLU A 1 196 ? -14.157 15.625 29.395 1.00 96.94 196 GLU A N 1
ATOM 1496 C CA . GLU A 1 196 ? -15.177 16.483 30.017 1.00 96.94 196 GLU A CA 1
ATOM 1497 C C . GLU A 1 196 ? -16.553 15.785 30.075 1.00 96.94 196 GLU A C 1
ATOM 1499 O O . GLU A 1 196 ? -17.227 15.775 31.111 1.00 96.94 196 GLU A O 1
ATOM 1504 N N . MET A 1 197 ? -16.972 15.123 28.989 1.00 96.31 197 MET A N 1
ATOM 1505 C CA . MET A 1 197 ? -18.221 14.350 28.969 1.00 96.31 197 MET A CA 1
ATOM 1506 C C . MET A 1 197 ? -18.190 13.161 29.943 1.00 96.31 197 MET A C 1
ATOM 1508 O O . MET A 1 197 ? -19.200 12.869 30.587 1.00 96.31 197 MET A O 1
ATOM 1512 N N . GLN A 1 198 ? -17.040 12.496 30.100 1.00 96.06 198 GLN A N 1
ATOM 1513 C CA . GLN A 1 198 ? -16.841 11.426 31.084 1.00 96.06 198 GLN A CA 1
ATOM 1514 C C . GLN A 1 198 ? -16.998 11.932 32.521 1.00 96.06 198 GLN A C 1
ATOM 1516 O O . GLN A 1 198 ? -17.623 11.260 33.348 1.00 96.06 198 GLN A O 1
ATOM 1521 N N . GLU A 1 199 ? -16.441 13.101 32.836 1.00 96.81 199 GLU A N 1
ATOM 1522 C CA . GLU A 1 199 ? -16.587 13.734 34.149 1.00 96.81 199 GLU A CA 1
ATOM 1523 C C . GLU A 1 199 ? -18.039 14.139 34.423 1.00 96.81 199 GLU A C 1
ATOM 1525 O O . GLU A 1 199 ? -18.581 13.818 35.488 1.00 96.81 199 GLU A O 1
ATOM 1530 N N . ASN A 1 200 ? -18.712 14.736 33.436 1.00 96.19 200 ASN A N 1
ATOM 1531 C CA . ASN A 1 200 ? -20.129 15.087 33.521 1.00 96.19 200 ASN A CA 1
ATOM 1532 C C . ASN A 1 200 ? -21.015 13.847 33.724 1.00 96.19 200 ASN A C 1
ATOM 1534 O O . ASN A 1 200 ? -21.890 13.853 34.592 1.00 96.19 200 ASN A O 1
ATOM 1538 N N . ALA A 1 201 ? -20.745 12.745 33.019 1.00 95.19 201 ALA A N 1
ATOM 1539 C CA . ALA A 1 201 ? -21.457 11.481 33.204 1.00 95.19 201 ALA A CA 1
ATOM 1540 C C . ALA A 1 201 ? -21.273 10.916 34.626 1.00 95.19 201 ALA A C 1
ATOM 1542 O O . ALA A 1 201 ? -22.247 10.500 35.263 1.00 95.19 201 ALA A O 1
ATOM 1543 N N . LYS A 1 202 ? -20.049 10.959 35.179 1.00 95.19 202 LYS A N 1
ATOM 1544 C CA . LYS A 1 202 ? -19.768 10.555 36.574 1.00 95.19 202 LYS A CA 1
ATOM 1545 C C . LYS A 1 202 ? -20.522 11.424 37.578 1.00 95.19 202 LYS A C 1
ATOM 1547 O O . LYS A 1 202 ? -21.057 10.905 38.565 1.00 95.19 202 LYS A O 1
ATOM 1552 N N . LEU A 1 203 ? -20.583 12.731 37.333 1.00 96.31 203 LEU A N 1
ATOM 1553 C CA . LEU A 1 203 ? -21.282 13.689 38.182 1.00 96.31 203 LEU A CA 1
ATOM 1554 C C . LEU A 1 203 ? -22.803 13.475 38.145 1.00 96.31 203 LEU A C 1
ATOM 1556 O O . LEU A 1 203 ? -23.421 13.419 39.208 1.00 96.31 203 LEU A O 1
ATOM 1560 N N . LEU A 1 204 ? -23.397 13.279 36.963 1.00 94.50 204 LEU A N 1
ATOM 1561 C CA . LEU A 1 204 ? -24.825 12.974 36.803 1.00 94.50 204 LEU A CA 1
ATOM 1562 C C . LEU A 1 204 ? -25.199 11.621 37.421 1.00 94.50 204 LEU A C 1
ATOM 1564 O O . LEU A 1 204 ? -26.164 11.550 38.180 1.00 94.50 204 LEU A O 1
ATOM 1568 N N . SER A 1 205 ? -24.389 10.579 37.208 1.00 93.38 205 SER A N 1
ATOM 1569 C CA . SER A 1 205 ? -24.570 9.270 37.857 1.00 93.38 205 SER A CA 1
ATOM 1570 C C . SER A 1 205 ? -24.518 9.387 39.383 1.00 93.38 205 SER A C 1
ATOM 1572 O O . SER A 1 205 ? -25.360 8.839 40.094 1.00 93.38 205 SER A O 1
ATOM 1574 N N . SER A 1 206 ? -23.567 10.167 39.907 1.00 94.19 206 SER A N 1
ATOM 1575 C CA . SER A 1 206 ? -23.438 10.410 41.347 1.00 94.19 206 SER A CA 1
ATOM 1576 C C . SER A 1 206 ? -24.611 11.209 41.916 1.00 94.19 206 SER A C 1
ATOM 1578 O O . SER A 1 206 ? -25.051 10.915 43.027 1.00 94.19 206 SER A O 1
ATOM 1580 N N . LYS A 1 207 ? -25.128 12.204 41.180 1.00 93.69 207 LYS A N 1
ATOM 1581 C CA . LYS A 1 207 ? -26.339 12.949 41.559 1.00 93.69 207 LYS A CA 1
ATOM 1582 C C . LYS A 1 207 ? -27.544 12.014 41.613 1.00 93.69 207 LYS A C 1
ATOM 1584 O O . LYS A 1 207 ? -28.221 11.984 42.634 1.00 93.69 207 LYS A O 1
ATOM 1589 N N . LEU A 1 208 ? -27.743 11.197 40.579 1.00 91.19 208 LEU A N 1
ATOM 1590 C CA . LEU A 1 208 ? -28.854 10.249 40.490 1.00 91.19 208 LEU A CA 1
ATOM 1591 C C . LEU A 1 208 ? -28.815 9.204 41.620 1.00 91.19 208 LEU A C 1
ATOM 1593 O O . LEU A 1 208 ? -29.837 8.940 42.244 1.00 91.19 208 LEU A O 1
ATOM 1597 N N . LYS A 1 209 ? -27.628 8.676 41.957 1.00 90.50 209 LYS A N 1
ATOM 1598 C CA . LYS A 1 209 ? -27.432 7.723 43.071 1.00 90.50 209 LYS A CA 1
ATOM 1599 C C . LYS A 1 209 ? -27.652 8.336 44.461 1.00 90.50 209 LYS A C 1
ATOM 1601 O O . LYS A 1 209 ? -27.978 7.606 45.391 1.00 90.50 209 LYS A O 1
ATOM 1606 N N . LYS A 1 210 ? -27.432 9.646 44.626 1.00 91.88 210 LYS A N 1
ATOM 1607 C CA . LYS A 1 210 ? -27.586 10.363 45.907 1.00 91.88 210 LYS A CA 1
ATOM 1608 C C . LYS A 1 210 ? -28.994 10.919 46.134 1.00 91.88 210 LYS A C 1
ATOM 1610 O O . LYS A 1 210 ? -29.252 11.422 47.225 1.00 91.88 210 LYS A O 1
ATOM 1615 N N . LEU A 1 211 ? -29.880 10.870 45.136 1.00 90.12 211 LEU A N 1
ATOM 1616 C CA . LEU A 1 211 ? -31.256 11.334 45.299 1.00 90.12 211 LEU A CA 1
ATOM 1617 C C . LEU A 1 211 ? -32.000 10.478 46.335 1.00 90.12 211 LEU A C 1
ATOM 1619 O O . LEU A 1 211 ? -31.957 9.248 46.298 1.00 90.12 211 LEU A O 1
ATOM 1623 N N . ASN A 1 212 ? -32.713 11.143 47.241 1.00 87.25 212 ASN A N 1
ATOM 1624 C CA . ASN A 1 212 ? -33.512 10.494 48.269 1.00 87.25 212 ASN A CA 1
ATOM 1625 C C . ASN A 1 212 ? -34.901 10.140 47.720 1.00 87.25 212 ASN A C 1
ATOM 1627 O O . ASN A 1 212 ? -35.643 11.029 47.308 1.00 87.25 212 ASN A O 1
ATOM 1631 N N . LYS A 1 213 ? -35.277 8.854 47.760 1.00 84.81 213 LYS A N 1
ATOM 1632 C CA . LYS A 1 213 ? -36.591 8.374 47.284 1.00 84.81 213 LYS A CA 1
ATOM 1633 C C . LYS A 1 213 ? -37.781 8.950 48.071 1.00 84.81 213 LYS A C 1
ATOM 1635 O O . LYS A 1 213 ? -38.902 8.893 47.587 1.00 84.81 213 LYS A O 1
ATOM 1640 N N . ASN A 1 214 ? -37.544 9.497 49.265 1.00 84.12 214 ASN A N 1
ATOM 1641 C CA . ASN A 1 214 ? -38.589 10.063 50.124 1.00 84.12 214 ASN A CA 1
ATOM 1642 C C . ASN A 1 214 ? -38.878 11.553 49.854 1.00 84.12 214 ASN A C 1
ATOM 1644 O O . ASN A 1 214 ? -39.753 12.121 50.508 1.00 84.12 214 ASN A O 1
ATOM 1648 N N . ASP A 1 215 ? -38.143 12.201 48.946 1.00 84.88 215 ASP A N 1
ATOM 1649 C CA . ASP A 1 215 ? -38.358 13.612 48.623 1.00 84.88 215 ASP A CA 1
ATOM 1650 C C . ASP A 1 215 ? -39.587 13.784 47.716 1.00 84.88 215 ASP A C 1
ATOM 1652 O O . ASP A 1 215 ? -39.786 13.037 46.759 1.00 84.88 215 ASP A O 1
ATOM 1656 N N . GLN A 1 216 ? -40.391 14.816 47.985 1.00 80.62 216 GLN A N 1
ATOM 1657 C CA . GLN A 1 216 ? -41.648 15.087 47.272 1.00 80.62 216 GLN A CA 1
ATOM 1658 C C . GLN A 1 216 ? -41.454 15.366 45.764 1.00 80.62 216 GLN A C 1
ATOM 1660 O O . GLN A 1 216 ? -42.366 15.119 44.981 1.00 80.62 216 GLN A O 1
ATOM 1665 N N . ASP A 1 217 ? -40.252 15.805 45.365 1.00 85.44 217 ASP A N 1
ATOM 1666 C CA . ASP A 1 217 ? -39.862 16.115 43.978 1.00 85.44 217 ASP A CA 1
ATOM 1667 C C . ASP A 1 217 ? -38.989 15.015 43.330 1.00 85.44 217 ASP A C 1
ATOM 1669 O O . ASP A 1 217 ? -38.326 15.262 42.316 1.00 85.44 217 ASP A O 1
ATOM 1673 N N . TYR A 1 218 ? -38.890 13.824 43.937 1.00 86.81 218 TYR A N 1
ATOM 1674 C CA . TYR A 1 218 ? -37.947 12.782 43.509 1.00 86.81 218 TYR A CA 1
ATOM 1675 C C . TYR A 1 218 ? -38.103 12.413 42.028 1.00 86.81 218 TYR A C 1
ATOM 1677 O O . TYR A 1 218 ? -37.120 12.431 41.286 1.00 86.81 218 TYR A O 1
ATOM 1685 N N . GLU A 1 219 ? -39.329 12.119 41.588 1.00 85.94 219 GLU A N 1
ATOM 1686 C CA . GLU A 1 219 ? -39.596 11.651 40.224 1.00 85.94 219 GLU A CA 1
ATOM 1687 C C . GLU A 1 219 ? -39.253 12.698 39.165 1.00 85.94 219 GLU A C 1
ATOM 1689 O O . GLU A 1 219 ? -38.643 12.372 38.148 1.00 85.94 219 GLU A O 1
ATOM 1694 N N . GLU A 1 220 ? -39.592 13.967 39.404 1.00 88.75 220 GLU A N 1
ATOM 1695 C CA . GLU A 1 220 ? -39.326 15.046 38.452 1.00 88.75 220 GLU A CA 1
ATOM 1696 C C . GLU A 1 220 ? -37.818 15.289 38.302 1.00 88.75 220 GLU A C 1
ATOM 1698 O O . GLU A 1 220 ? -37.300 15.376 37.184 1.00 88.75 220 GLU A O 1
ATOM 1703 N N . ARG A 1 221 ? -37.081 15.305 39.421 1.00 90.19 221 ARG A N 1
ATOM 1704 C CA . ARG A 1 221 ? -35.619 15.466 39.421 1.00 90.19 221 ARG A CA 1
ATOM 1705 C C . ARG A 1 221 ? -34.907 14.259 38.817 1.00 90.19 221 ARG A C 1
ATOM 1707 O O . ARG A 1 221 ? -33.959 14.434 38.054 1.00 90.19 221 ARG A O 1
ATOM 1714 N N . ALA A 1 222 ? -35.358 13.045 39.128 1.00 90.25 222 ALA A N 1
ATOM 1715 C CA . ALA A 1 222 ? -34.810 11.824 38.550 1.00 90.25 222 ALA A CA 1
ATOM 1716 C C . ALA A 1 222 ? -35.049 11.778 37.033 1.00 90.25 222 ALA A C 1
ATOM 1718 O O . ALA A 1 222 ? -34.110 11.500 36.286 1.00 90.25 222 ALA A O 1
ATOM 1719 N N . ARG A 1 223 ? -36.250 12.145 36.561 1.00 90.81 223 ARG A N 1
ATOM 1720 C CA . ARG A 1 223 ? -36.576 12.236 35.128 1.00 90.81 223 ARG A CA 1
ATOM 1721 C C . ARG A 1 223 ? -35.713 13.277 34.413 1.00 90.81 223 ARG A C 1
ATOM 1723 O O . ARG A 1 223 ? -35.214 13.002 33.322 1.00 90.81 223 ARG A O 1
ATOM 1730 N N . ALA A 1 224 ? -35.504 14.444 35.025 1.00 93.50 224 ALA A N 1
ATOM 1731 C CA . ALA A 1 224 ? -34.635 15.484 34.476 1.00 93.50 224 ALA A CA 1
ATOM 1732 C C . ALA A 1 224 ? -33.188 14.987 34.312 1.00 93.50 224 ALA A C 1
ATOM 1734 O O . ALA A 1 224 ? -32.619 15.120 33.230 1.00 93.50 224 ALA A O 1
ATOM 1735 N N . ILE A 1 225 ? -32.628 14.330 35.335 1.00 93.56 225 ILE A N 1
ATOM 1736 C CA . ILE A 1 225 ? -31.266 13.776 35.278 1.00 93.56 225 ILE A CA 1
ATOM 1737 C C . ILE A 1 225 ? -31.165 12.631 34.259 1.00 93.56 225 ILE A C 1
ATOM 1739 O O . ILE A 1 225 ? -30.184 12.566 33.522 1.00 93.56 225 ILE A O 1
ATOM 1743 N N . CYS A 1 226 ? -32.163 11.744 34.171 1.00 92.38 226 CYS A N 1
ATOM 1744 C CA . CYS A 1 226 ? -32.173 10.674 33.165 1.00 92.38 226 CYS A CA 1
ATOM 1745 C C . CYS A 1 226 ? -32.154 11.250 31.742 1.00 92.38 226 CYS A C 1
ATOM 1747 O O . CYS A 1 226 ? -31.380 10.796 30.904 1.00 92.38 226 CYS A O 1
ATOM 1749 N N . LYS A 1 227 ? -32.930 12.311 31.491 1.00 94.81 227 LYS A N 1
ATOM 1750 C CA . LYS A 1 227 ? -32.937 13.010 30.202 1.00 94.81 227 LYS A CA 1
ATOM 1751 C C . LYS A 1 227 ? -31.594 13.679 29.886 1.00 94.81 227 LYS A C 1
ATOM 1753 O O . LYS A 1 227 ? -31.157 13.636 28.739 1.00 94.81 227 LYS A O 1
ATOM 1758 N N . GLU A 1 228 ? -30.936 14.282 30.878 1.00 95.88 228 GLU A N 1
ATOM 1759 C CA . GLU A 1 228 ? -29.584 14.840 30.715 1.00 95.88 228 GLU A CA 1
ATOM 1760 C C . GLU A 1 228 ? -28.554 13.751 30.384 1.00 95.88 228 GLU A C 1
ATOM 1762 O O . GLU A 1 228 ? -27.695 13.963 29.531 1.00 95.88 228 GLU A O 1
ATOM 1767 N N . ILE A 1 229 ? -28.659 12.574 31.011 1.00 95.31 229 ILE A N 1
ATOM 1768 C CA . ILE A 1 229 ? -27.796 11.423 30.712 1.00 95.31 229 ILE A CA 1
ATOM 1769 C C . ILE A 1 229 ? -28.021 10.922 29.280 1.00 95.31 229 ILE A C 1
ATOM 1771 O O . ILE A 1 229 ? -27.044 10.643 28.586 1.00 95.31 229 ILE A O 1
ATOM 1775 N N . ASP A 1 230 ? -29.271 10.826 28.824 1.00 95.50 230 ASP A N 1
ATOM 1776 C CA . ASP A 1 230 ? -29.586 10.392 27.459 1.00 95.50 230 ASP A CA 1
ATOM 1777 C C . ASP A 1 230 ? -29.069 11.386 26.402 1.00 95.50 230 ASP A C 1
ATOM 1779 O O . ASP A 1 230 ? -28.465 10.971 25.410 1.00 95.50 230 ASP A O 1
ATOM 1783 N N . ASP A 1 231 ? -29.234 12.697 26.622 1.00 96.94 231 ASP A N 1
ATOM 1784 C CA . ASP A 1 231 ? -28.685 13.731 25.728 1.00 96.94 231 ASP A CA 1
ATOM 1785 C C . ASP A 1 231 ? -27.147 13.700 25.703 1.00 96.94 231 ASP A C 1
ATOM 1787 O O . ASP A 1 231 ? -26.528 13.750 24.635 1.00 96.94 231 ASP A O 1
ATOM 1791 N N . LEU A 1 232 ? -26.520 13.538 26.875 1.00 96.94 232 LEU A N 1
ATOM 1792 C CA . LEU A 1 232 ? -25.072 13.382 26.993 1.00 96.94 232 LEU A CA 1
ATOM 1793 C C . LEU A 1 232 ? -24.583 12.115 26.276 1.00 96.94 232 LEU A C 1
ATOM 1795 O O . LEU A 1 232 ? -23.561 12.164 25.597 1.00 96.94 232 LEU A O 1
ATOM 1799 N N . SER A 1 233 ? -25.330 11.009 26.356 1.00 96.50 233 SER A N 1
ATOM 1800 C CA . SER A 1 233 ? -25.020 9.753 25.660 1.00 96.50 233 SER A CA 1
ATOM 1801 C C . SER A 1 233 ? -25.079 9.893 24.142 1.00 96.50 233 SER A C 1
ATOM 1803 O O . SER A 1 233 ? -24.185 9.406 23.442 1.00 96.50 233 SER A O 1
ATOM 1805 N N . GLY A 1 234 ? -26.076 10.617 23.626 1.00 95.94 234 GLY A N 1
ATOM 1806 C CA . GLY A 1 234 ? -26.168 10.942 22.204 1.00 95.94 234 GLY A CA 1
ATOM 1807 C C . GLY A 1 234 ? -24.947 11.719 21.707 1.00 95.94 234 GLY A C 1
ATOM 1808 O O . GLY A 1 234 ? -24.324 11.319 20.721 1.00 95.94 234 GLY A O 1
ATOM 1809 N N . LYS A 1 235 ? -24.561 12.784 22.422 1.00 96.75 235 LYS A N 1
ATOM 1810 C CA . LYS A 1 235 ? -23.376 13.602 22.102 1.00 96.75 235 LYS A CA 1
ATOM 1811 C C . LYS A 1 235 ? -22.081 12.803 22.210 1.00 96.75 235 LYS A C 1
ATOM 1813 O O . LYS A 1 235 ? -21.281 12.813 21.282 1.00 96.75 235 LYS A O 1
ATOM 1818 N N . TYR A 1 236 ? -21.921 12.038 23.288 1.00 95.88 236 TYR A N 1
ATOM 1819 C CA . TYR A 1 236 ? -20.754 11.191 23.516 1.00 95.88 236 TYR A CA 1
ATOM 1820 C C . TYR A 1 236 ? -20.530 10.195 22.375 1.00 95.88 236 TYR A C 1
ATOM 1822 O O . TYR A 1 236 ? -19.400 9.998 21.935 1.00 95.88 236 TYR A O 1
ATOM 1830 N N . LYS A 1 237 ? -21.600 9.577 21.858 1.00 95.62 237 LYS A N 1
ATOM 1831 C CA . LYS A 1 237 ? -21.497 8.642 20.731 1.00 95.62 237 LYS A CA 1
ATOM 1832 C C . LYS A 1 237 ? -21.016 9.333 19.451 1.00 95.62 237 LYS A C 1
ATOM 1834 O O . LYS A 1 237 ? -20.156 8.784 18.771 1.00 95.62 237 LYS A O 1
ATOM 1839 N N . ILE A 1 238 ? -21.530 10.529 19.159 1.00 96.62 238 ILE A N 1
ATOM 1840 C CA . ILE A 1 238 ? -21.116 11.324 17.992 1.00 96.62 238 ILE A CA 1
ATOM 1841 C C . ILE A 1 238 ? -19.628 11.682 18.088 1.00 96.62 238 ILE A C 1
ATOM 1843 O O . ILE A 1 238 ? -18.886 11.432 17.140 1.00 96.62 238 ILE A O 1
ATOM 1847 N N . GLU A 1 239 ? -19.175 12.196 19.235 1.00 96.31 239 GLU A N 1
ATOM 1848 C CA . GLU A 1 239 ? -17.763 12.567 19.409 1.00 96.31 239 GLU A CA 1
ATOM 1849 C C . GLU A 1 239 ? -16.839 11.343 19.407 1.00 96.31 239 GLU A C 1
ATOM 1851 O O . GLU A 1 239 ? -15.736 11.385 18.863 1.00 96.31 239 GLU A O 1
ATOM 1856 N N . LYS A 1 240 ? -17.295 10.204 19.941 1.00 95.25 240 LYS A N 1
ATOM 1857 C CA . LYS A 1 240 ? -16.556 8.937 19.872 1.00 95.25 240 LYS A CA 1
ATOM 1858 C C . LYS A 1 240 ? -16.379 8.453 18.429 1.00 95.25 240 LYS A C 1
ATOM 1860 O O . LYS A 1 240 ? -15.283 8.016 18.071 1.00 95.25 240 LYS A O 1
ATOM 1865 N N . ASP A 1 241 ? -17.426 8.531 17.611 1.00 95.25 241 ASP A N 1
ATOM 1866 C CA . ASP A 1 241 ? -17.371 8.153 16.195 1.00 95.25 241 ASP A CA 1
ATOM 1867 C C . ASP A 1 241 ? -16.451 9.104 15.404 1.00 95.25 241 ASP A C 1
ATOM 1869 O O . ASP A 1 241 ? -15.661 8.664 14.561 1.00 95.25 241 ASP A O 1
ATOM 1873 N N . GLU A 1 242 ? -16.476 10.401 15.720 1.00 95.69 242 GLU A N 1
ATOM 1874 C CA . GLU A 1 242 ? -15.571 11.392 15.131 1.00 95.69 242 GLU A CA 1
ATOM 1875 C C . GLU A 1 242 ? -14.109 11.149 15.540 1.00 95.69 242 GLU A C 1
ATOM 1877 O O . GLU A 1 242 ? -13.212 11.168 14.689 1.00 95.69 242 GLU A O 1
ATOM 1882 N N . LEU A 1 243 ? -13.852 10.821 16.810 1.00 95.75 243 LEU A N 1
ATOM 1883 C CA . LEU A 1 243 ? -12.522 10.445 17.285 1.00 95.75 243 LEU A CA 1
ATOM 1884 C C . LEU A 1 243 ? -12.014 9.182 16.564 1.00 95.75 243 LEU A C 1
ATOM 1886 O O . LEU A 1 243 ? -10.864 9.147 16.116 1.00 95.75 243 LEU A O 1
ATOM 1890 N N . GLN A 1 244 ? -12.868 8.170 16.365 1.00 95.00 244 GLN A N 1
ATOM 1891 C CA . GLN A 1 244 ? -12.523 6.973 15.587 1.00 95.00 244 GLN A CA 1
ATOM 1892 C C . GLN A 1 244 ? -12.146 7.341 14.145 1.00 95.00 244 GLN A C 1
ATOM 1894 O O . GLN A 1 244 ? -11.135 6.863 13.619 1.00 95.00 244 GLN A O 1
ATOM 1899 N N . ARG A 1 245 ? -12.915 8.230 13.506 1.00 94.88 245 ARG A N 1
ATOM 1900 C CA . ARG A 1 245 ? -12.642 8.717 12.147 1.00 94.88 245 ARG A CA 1
ATOM 1901 C C . ARG A 1 245 ? -11.292 9.430 12.059 1.00 94.88 245 ARG A C 1
ATOM 1903 O O . ARG A 1 245 ? -10.535 9.187 11.116 1.00 94.88 245 ARG A O 1
ATOM 1910 N N . LEU A 1 246 ? -10.963 10.271 13.040 1.00 96.06 246 LEU A N 1
ATOM 1911 C CA . LEU A 1 246 ? -9.676 10.965 13.112 1.00 96.06 246 LEU A CA 1
ATOM 1912 C C . LEU A 1 246 ? -8.506 9.991 13.311 1.00 96.06 246 LEU A C 1
ATOM 1914 O O . LEU A 1 246 ? -7.481 10.123 12.639 1.00 96.06 246 LEU A O 1
ATOM 1918 N N . HIS A 1 247 ? -8.658 8.973 14.162 1.00 95.19 247 HIS A N 1
ATOM 1919 C CA . HIS A 1 247 ? -7.649 7.923 14.339 1.00 95.19 247 HIS A CA 1
ATOM 1920 C C . HIS A 1 247 ? -7.430 7.088 13.073 1.00 95.19 247 HIS A C 1
ATOM 1922 O O . HIS A 1 247 ? -6.283 6.811 12.712 1.00 95.19 247 HIS A O 1
ATOM 1928 N N . ASN A 1 248 ? -8.504 6.735 12.365 1.00 93.62 248 ASN A N 1
ATOM 1929 C CA . ASN A 1 248 ? -8.417 6.033 11.085 1.00 93.62 248 ASN A CA 1
ATOM 1930 C C . ASN A 1 248 ? -7.690 6.893 10.036 1.00 93.62 248 ASN A C 1
ATOM 1932 O O . ASN A 1 248 ? -6.776 6.409 9.366 1.00 93.62 248 ASN A O 1
ATOM 1936 N N . LYS A 1 249 ? -8.019 8.191 9.950 1.00 93.31 249 LYS A N 1
ATOM 1937 C CA . LYS A 1 249 ? -7.337 9.144 9.060 1.00 93.31 249 LYS A CA 1
ATOM 1938 C C . LYS A 1 249 ? -5.851 9.288 9.398 1.00 93.31 249 LYS A C 1
ATOM 1940 O O . LYS A 1 249 ? -5.014 9.260 8.501 1.00 93.31 249 LYS A O 1
ATOM 1945 N N . LYS A 1 250 ? -5.504 9.387 10.685 1.00 94.44 250 LYS A N 1
ATOM 1946 C CA . LYS A 1 250 ? -4.108 9.419 11.143 1.00 94.44 250 LYS A CA 1
ATOM 1947 C C . LYS A 1 250 ? -3.352 8.170 10.692 1.00 94.44 250 LYS A C 1
ATOM 1949 O O . LYS A 1 250 ? -2.237 8.288 10.188 1.00 94.44 250 LYS A O 1
ATOM 1954 N N . LEU A 1 251 ? -3.953 6.987 10.841 1.00 92.88 251 LEU A N 1
ATOM 1955 C CA . LEU A 1 251 ? -3.337 5.737 10.400 1.00 92.88 251 LEU A CA 1
ATOM 1956 C C . LEU A 1 251 ? -3.131 5.718 8.875 1.00 92.88 251 LEU A C 1
ATOM 1958 O O . LEU A 1 251 ? -2.063 5.315 8.414 1.00 92.88 251 LEU A O 1
ATOM 1962 N N . GLU A 1 252 ? -4.115 6.170 8.094 1.00 90.44 252 GLU A N 1
ATOM 1963 C CA . GLU A 1 252 ? -4.009 6.267 6.632 1.00 90.44 252 GLU A CA 1
ATOM 1964 C C . GLU A 1 252 ? -2.891 7.226 6.197 1.00 90.44 252 GLU A C 1
ATOM 1966 O O . GLU A 1 252 ? -2.062 6.876 5.348 1.00 90.44 252 GLU A O 1
ATOM 1971 N N . ASP A 1 253 ? -2.824 8.411 6.801 1.00 92.25 253 ASP A N 1
ATOM 1972 C CA . ASP A 1 253 ? -1.800 9.410 6.506 1.00 92.25 253 ASP A CA 1
ATOM 1973 C C . ASP A 1 253 ? -0.400 8.913 6.912 1.00 92.25 253 ASP A C 1
ATOM 1975 O O . ASP A 1 253 ? 0.552 9.052 6.141 1.00 92.25 253 ASP A O 1
ATOM 1979 N N . GLU A 1 254 ? -0.256 8.248 8.066 1.00 92.06 254 GLU A N 1
ATOM 1980 C CA . GLU A 1 254 ? 1.006 7.630 8.498 1.00 92.06 254 GLU A CA 1
ATOM 1981 C C . GLU A 1 254 ? 1.450 6.503 7.558 1.00 92.06 254 GLU A C 1
ATOM 1983 O O . GLU A 1 254 ? 2.632 6.408 7.211 1.00 92.06 254 GLU A O 1
ATOM 1988 N N . GLN A 1 255 ? 0.523 5.647 7.120 1.00 88.62 255 GLN A N 1
ATOM 1989 C CA . GLN A 1 255 ? 0.813 4.597 6.143 1.00 88.62 255 GLN A CA 1
ATOM 1990 C C . GLN A 1 255 ? 1.212 5.193 4.792 1.00 88.62 255 GLN A C 1
ATOM 1992 O O . GLN A 1 255 ? 2.180 4.737 4.177 1.00 88.62 255 GLN A O 1
ATOM 1997 N N . THR A 1 256 ? 0.521 6.243 4.347 1.00 85.69 256 THR A N 1
ATOM 1998 C CA . THR A 1 256 ? 0.835 6.939 3.095 1.00 85.69 256 THR A CA 1
ATOM 1999 C C . THR A 1 256 ? 2.195 7.630 3.179 1.00 85.69 256 THR A C 1
ATOM 2001 O O . THR A 1 256 ? 2.976 7.555 2.230 1.00 85.69 256 THR A O 1
ATOM 2004 N N . LEU A 1 257 ? 2.530 8.238 4.319 1.00 88.56 257 LEU A N 1
ATOM 2005 C CA . LEU A 1 257 ? 3.826 8.871 4.558 1.00 88.56 257 LEU A CA 1
ATOM 2006 C C . LEU A 1 257 ? 4.967 7.844 4.583 1.00 88.56 257 LEU A C 1
ATOM 2008 O O . LEU A 1 257 ? 6.004 8.071 3.960 1.00 88.56 257 LEU A O 1
ATOM 2012 N N . LYS A 1 258 ? 4.764 6.694 5.242 1.00 86.12 258 LYS A N 1
ATOM 2013 C CA . LYS A 1 258 ? 5.714 5.566 5.227 1.00 86.12 258 LYS A CA 1
ATOM 2014 C C . LYS A 1 258 ? 5.894 5.008 3.813 1.00 86.12 258 LYS A C 1
ATOM 2016 O O . LYS A 1 258 ? 7.019 4.728 3.407 1.00 86.12 258 LYS A O 1
ATOM 2021 N N . GLY A 1 259 ? 4.809 4.903 3.043 1.00 78.50 259 GLY A N 1
ATOM 2022 C CA . GLY A 1 259 ? 4.836 4.465 1.644 1.00 78.50 259 GLY A CA 1
ATOM 2023 C C . GLY A 1 259 ? 5.541 5.448 0.703 1.00 78.50 259 GLY A C 1
ATOM 2024 O O . GLY A 1 259 ? 6.188 5.031 -0.254 1.00 78.50 259 GLY A O 1
ATOM 2025 N N . LEU A 1 260 ? 5.487 6.748 0.999 1.00 80.62 260 LEU A N 1
ATOM 2026 C CA . LEU A 1 260 ? 6.266 7.794 0.322 1.00 80.62 260 LEU A CA 1
ATOM 2027 C C . LEU A 1 260 ? 7.728 7.862 0.789 1.00 80.62 260 LEU A C 1
ATOM 2029 O O . LEU A 1 260 ? 8.414 8.821 0.439 1.00 80.62 260 LEU A O 1
ATOM 2033 N N . GLY A 1 261 ? 8.176 6.886 1.588 1.00 77.81 261 GLY A N 1
ATOM 2034 C CA . GLY A 1 261 ? 9.398 6.914 2.383 1.00 77.81 261 GLY A CA 1
ATOM 2035 C C . GLY A 1 261 ? 10.656 7.404 1.666 1.00 77.81 261 GLY A C 1
ATOM 2036 O O . GLY A 1 261 ? 10.760 7.439 0.439 1.00 77.81 261 GLY A O 1
ATOM 2037 N N . THR A 1 262 ? 11.663 7.743 2.470 1.00 74.50 262 THR A N 1
ATOM 2038 C CA . THR A 1 262 ? 12.963 8.285 2.030 1.00 74.50 262 THR A CA 1
ATOM 2039 C C . THR A 1 262 ? 13.598 7.482 0.898 1.00 74.50 262 THR A C 1
ATOM 2041 O O . THR A 1 262 ? 14.223 8.061 0.017 1.00 74.50 262 THR A O 1
ATOM 2044 N N . ALA A 1 263 ? 13.362 6.170 0.862 1.00 73.38 263 ALA A N 1
ATOM 2045 C CA . ALA A 1 263 ? 13.821 5.287 -0.195 1.00 73.38 263 ALA A CA 1
ATOM 2046 C C . ALA A 1 263 ? 13.248 5.657 -1.578 1.00 73.38 263 ALA A C 1
ATOM 2048 O O . ALA A 1 263 ? 14.011 5.744 -2.532 1.00 73.38 263 ALA A O 1
ATOM 2049 N N . ALA A 1 264 ? 11.945 5.936 -1.692 1.00 73.38 264 ALA A N 1
ATOM 2050 C CA . ALA A 1 264 ? 11.320 6.319 -2.962 1.00 73.38 264 ALA A CA 1
ATOM 2051 C C . ALA A 1 264 ? 11.802 7.695 -3.448 1.00 73.38 264 ALA A C 1
ATOM 2053 O O . ALA A 1 264 ? 11.972 7.915 -4.647 1.00 73.38 264 ALA A O 1
ATOM 2054 N N . PHE A 1 265 ? 12.045 8.621 -2.515 1.00 78.62 265 PHE A N 1
ATOM 2055 C CA . PHE A 1 265 ? 12.643 9.919 -2.824 1.00 78.62 265 PHE A CA 1
ATOM 2056 C C . PHE A 1 265 ? 14.091 9.764 -3.309 1.00 78.62 265 PHE A C 1
ATOM 2058 O O . PHE A 1 265 ? 14.467 10.338 -4.330 1.00 78.62 265 PHE A O 1
ATOM 2065 N N . MET A 1 266 ? 14.881 8.939 -2.618 1.00 79.44 266 MET A N 1
ATOM 2066 C CA . MET A 1 266 ? 16.276 8.667 -2.960 1.00 79.44 266 MET A CA 1
ATOM 2067 C C . MET A 1 266 ? 16.406 8.013 -4.338 1.00 79.44 266 MET A C 1
ATOM 2069 O O . MET A 1 266 ? 17.258 8.429 -5.117 1.00 79.44 266 MET A O 1
ATOM 2073 N N . ASP A 1 267 ? 15.522 7.074 -4.688 1.00 77.50 267 ASP A N 1
ATOM 2074 C CA . ASP A 1 267 ? 15.520 6.461 -6.023 1.00 77.50 267 ASP A CA 1
ATOM 2075 C C . ASP A 1 267 ? 15.331 7.495 -7.127 1.00 77.50 267 ASP A C 1
ATOM 2077 O O . ASP A 1 267 ? 16.027 7.478 -8.140 1.00 77.50 267 ASP A O 1
ATOM 2081 N N . ARG A 1 268 ? 14.361 8.396 -6.933 1.00 80.62 268 ARG A N 1
ATOM 2082 C CA . ARG A 1 268 ? 14.026 9.441 -7.902 1.00 80.62 268 ARG A CA 1
ATOM 2083 C C . ARG A 1 268 ? 15.171 10.443 -8.018 1.00 80.62 268 ARG A C 1
ATOM 2085 O O . ARG A 1 268 ? 15.500 10.844 -9.130 1.00 80.62 268 ARG A O 1
ATOM 2092 N N . GLY A 1 269 ? 15.795 10.798 -6.894 1.00 83.81 269 GLY A N 1
ATOM 2093 C CA . GLY A 1 269 ? 16.963 11.676 -6.843 1.00 83.81 269 GLY A CA 1
ATOM 2094 C C . GLY A 1 269 ? 18.176 11.086 -7.563 1.00 83.81 269 GLY A C 1
ATOM 2095 O O . GLY A 1 269 ? 18.755 11.746 -8.421 1.00 83.81 269 GLY A O 1
ATOM 2096 N N . ILE A 1 270 ? 18.516 9.823 -7.287 1.00 83.94 270 ILE A N 1
ATOM 2097 C CA . ILE A 1 270 ? 19.622 9.117 -7.956 1.00 83.94 270 ILE A CA 1
ATOM 2098 C C . ILE A 1 270 ? 19.326 8.954 -9.449 1.00 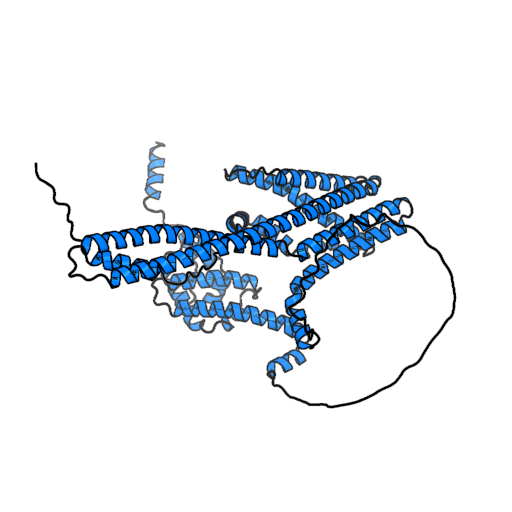83.94 270 ILE A C 1
ATOM 2100 O O . ILE A 1 270 ? 20.197 9.217 -10.275 1.00 83.94 270 ILE A O 1
ATOM 2104 N N . ALA A 1 271 ? 18.093 8.597 -9.817 1.00 78.31 271 ALA A N 1
ATOM 2105 C CA . ALA A 1 271 ? 17.692 8.512 -11.217 1.00 78.31 271 ALA A CA 1
ATOM 2106 C C . ALA A 1 271 ? 17.816 9.866 -11.933 1.00 78.31 271 ALA A C 1
ATOM 2108 O O . ALA A 1 271 ? 18.351 9.921 -13.040 1.00 78.31 271 ALA A O 1
ATOM 2109 N N . ALA A 1 272 ? 17.370 10.963 -11.311 1.00 81.38 272 ALA A N 1
ATOM 2110 C CA . ALA A 1 272 ? 17.526 12.310 -11.859 1.00 81.38 272 ALA A CA 1
ATOM 2111 C C . ALA A 1 272 ? 19.007 12.678 -12.034 1.00 81.38 272 ALA A C 1
ATOM 2113 O O . ALA A 1 272 ? 19.396 13.108 -13.116 1.00 81.38 272 ALA A O 1
ATOM 2114 N N . ALA A 1 273 ? 19.842 12.438 -11.017 1.00 87.25 273 ALA A N 1
ATOM 2115 C CA . ALA A 1 273 ? 21.274 12.721 -11.067 1.00 87.25 273 ALA A CA 1
ATOM 2116 C C . ALA A 1 273 ? 21.983 11.930 -12.179 1.00 87.25 273 ALA A C 1
ATOM 2118 O O . ALA A 1 273 ? 22.693 12.515 -12.996 1.00 87.25 273 ALA A O 1
ATOM 2119 N N . LEU A 1 274 ? 21.741 10.617 -12.269 1.00 84.31 274 LEU A N 1
ATOM 2120 C CA . LEU A 1 274 ? 22.311 9.767 -13.320 1.00 84.31 274 LEU A CA 1
ATOM 2121 C C . LEU A 1 274 ? 21.834 10.184 -14.717 1.00 84.31 274 LEU A C 1
ATOM 2123 O O . LEU A 1 274 ? 22.626 10.173 -15.658 1.00 84.31 274 LEU A O 1
ATOM 2127 N N . THR A 1 275 ? 20.571 10.603 -14.851 1.00 81.19 275 THR A N 1
ATOM 2128 C CA . THR A 1 275 ? 20.025 11.108 -16.121 1.00 81.19 275 THR A CA 1
ATOM 2129 C C . THR A 1 275 ? 20.681 12.429 -16.520 1.00 81.19 275 THR A C 1
ATOM 2131 O O . THR A 1 275 ? 21.057 12.590 -17.677 1.00 81.19 275 THR A O 1
ATOM 2134 N N . SER A 1 276 ? 20.900 13.350 -15.578 1.00 87.25 276 SER A N 1
ATOM 2135 C CA . SER A 1 276 ? 21.637 14.595 -15.833 1.00 87.25 276 SER A CA 1
ATOM 2136 C C . SER A 1 276 ? 23.065 14.322 -16.306 1.00 87.25 276 SER A C 1
ATOM 2138 O O . SER A 1 276 ? 23.500 14.889 -17.307 1.00 87.25 276 SER A O 1
ATOM 2140 N N . VAL A 1 277 ? 23.778 13.400 -15.646 1.00 88.56 277 VAL A N 1
ATOM 2141 C CA . VAL A 1 277 ? 25.126 12.972 -16.062 1.00 88.56 277 VAL A CA 1
ATOM 2142 C C . VAL A 1 277 ? 25.095 12.349 -17.461 1.00 88.56 277 VAL A C 1
ATOM 2144 O O . VAL A 1 277 ? 25.961 12.642 -18.283 1.00 88.56 277 VAL A O 1
ATOM 2147 N N . ALA A 1 278 ? 24.079 11.540 -17.772 1.00 83.31 278 ALA A N 1
ATOM 2148 C CA . ALA A 1 278 ? 23.903 10.969 -19.104 1.00 83.31 278 ALA A CA 1
ATOM 2149 C C . ALA A 1 278 ? 23.655 12.046 -20.177 1.00 83.31 278 ALA A C 1
ATOM 2151 O O . ALA A 1 278 ? 24.239 11.959 -21.252 1.00 83.31 278 ALA A O 1
ATOM 2152 N N . ILE A 1 279 ? 22.855 13.081 -19.893 1.00 85.19 279 ILE A N 1
ATOM 2153 C CA . ILE A 1 279 ? 22.632 14.208 -20.818 1.00 85.19 279 ILE A CA 1
ATOM 2154 C C . ILE A 1 279 ? 23.942 14.958 -21.084 1.00 85.19 279 ILE A C 1
ATOM 2156 O O . ILE A 1 279 ? 24.244 15.258 -22.238 1.00 85.19 279 ILE A O 1
ATOM 2160 N N . ILE A 1 280 ? 24.747 15.208 -20.044 1.00 89.12 280 ILE A N 1
ATOM 2161 C CA . ILE A 1 280 ? 26.071 15.834 -20.184 1.00 89.12 280 ILE A CA 1
ATOM 2162 C C . ILE A 1 280 ? 26.989 14.959 -21.049 1.00 89.12 280 ILE A C 1
ATOM 2164 O O . ILE A 1 280 ? 27.631 15.464 -21.968 1.00 89.12 280 ILE A O 1
ATOM 2168 N N . GLY A 1 281 ? 27.016 13.645 -20.809 1.00 86.69 281 GLY A N 1
ATOM 2169 C CA . GLY A 1 281 ? 27.778 12.695 -21.623 1.00 86.69 281 GLY A CA 1
ATOM 2170 C C . GLY A 1 281 ? 27.328 12.670 -23.088 1.00 86.69 281 GLY A C 1
ATOM 2171 O O . GLY A 1 281 ? 28.163 12.713 -23.990 1.00 86.69 281 GLY A O 1
ATOM 2172 N N . LEU A 1 282 ? 26.015 12.685 -23.342 1.00 83.00 282 LEU A N 1
ATOM 2173 C CA . LEU A 1 282 ? 25.456 12.772 -24.693 1.00 83.00 282 LEU A CA 1
ATOM 2174 C C . LEU A 1 282 ? 25.856 14.081 -25.383 1.00 83.00 282 LEU A C 1
ATOM 2176 O O . LEU A 1 282 ? 26.281 14.047 -26.535 1.00 83.00 282 LEU A O 1
ATOM 2180 N N . ALA A 1 283 ? 25.799 15.217 -24.689 1.00 87.38 283 ALA A N 1
ATOM 2181 C CA . ALA A 1 283 ? 26.242 16.497 -25.239 1.00 87.38 283 ALA A CA 1
ATOM 2182 C C . ALA A 1 283 ? 27.748 16.493 -25.565 1.00 87.38 283 ALA A C 1
ATOM 2184 O O . ALA A 1 283 ? 28.148 16.884 -26.661 1.00 87.38 283 ALA A O 1
ATOM 2185 N N . LEU A 1 284 ? 28.586 15.978 -24.657 1.00 89.56 284 LEU A N 1
ATOM 2186 C CA . LEU A 1 284 ? 30.031 15.851 -24.871 1.00 89.56 284 LEU A CA 1
ATOM 2187 C C . LEU A 1 284 ? 30.377 14.885 -26.005 1.00 89.56 284 LEU A C 1
ATOM 2189 O O . LEU A 1 284 ? 31.405 15.065 -26.652 1.00 89.56 284 LEU A O 1
ATOM 2193 N N . SER A 1 285 ? 29.526 13.895 -26.288 1.00 87.62 285 SER A N 1
ATOM 2194 C CA . SER A 1 285 ? 29.777 12.917 -27.351 1.00 87.62 285 SER A CA 1
ATOM 2195 C C . SER A 1 285 ? 29.809 13.532 -28.756 1.00 87.62 285 SER A C 1
ATOM 2197 O O . SER A 1 285 ? 30.455 12.970 -29.635 1.00 87.62 285 SER A O 1
ATOM 2199 N N . PHE A 1 286 ? 29.201 14.709 -28.960 1.00 84.81 286 PHE A N 1
ATOM 2200 C CA . PHE A 1 286 ? 29.294 15.443 -30.227 1.00 84.81 286 PHE A CA 1
ATOM 2201 C C . PHE A 1 286 ? 30.692 16.015 -30.486 1.00 84.81 286 PHE A C 1
ATOM 2203 O O . PHE A 1 286 ? 31.109 16.107 -31.637 1.00 84.81 286 PHE A O 1
ATOM 2210 N N . PHE A 1 287 ? 31.416 16.389 -29.428 1.00 92.19 287 PHE A N 1
ATOM 2211 C CA . PHE A 1 287 ? 32.742 17.009 -29.526 1.00 92.19 287 PHE A CA 1
ATOM 2212 C C . PHE A 1 287 ? 33.868 16.004 -29.272 1.00 92.19 287 PHE A C 1
ATOM 2214 O O . PHE A 1 287 ? 34.892 16.016 -29.949 1.00 92.19 287 PHE A O 1
ATOM 2221 N N . PHE A 1 288 ? 33.660 15.104 -28.312 1.00 94.44 288 PHE A N 1
ATOM 2222 C CA . PHE A 1 288 ? 34.613 14.090 -27.878 1.00 94.44 288 PHE A CA 1
ATOM 2223 C C . PHE A 1 288 ? 33.891 12.743 -27.733 1.00 94.44 288 PHE A C 1
ATOM 2225 O O . PHE A 1 288 ? 33.593 12.323 -26.608 1.00 94.44 288 PHE A O 1
ATOM 2232 N N . PRO A 1 289 ? 33.607 12.041 -28.851 1.00 86.38 289 PRO A N 1
ATOM 2233 C CA . PRO A 1 289 ? 32.808 10.816 -28.837 1.00 86.38 289 PRO A CA 1
ATOM 2234 C C . PRO A 1 289 ? 33.263 9.768 -27.809 1.00 86.38 289 PRO A C 1
ATOM 2236 O O . PRO A 1 289 ? 32.407 9.283 -27.069 1.00 86.38 289 PRO A O 1
ATOM 2239 N N . PRO A 1 290 ? 34.570 9.456 -27.653 1.00 90.94 290 PRO A N 1
ATOM 2240 C CA . PRO A 1 290 ? 35.010 8.465 -26.667 1.00 90.94 290 PRO A CA 1
ATOM 2241 C C . PRO A 1 290 ? 34.706 8.870 -25.219 1.00 90.94 290 PRO A C 1
ATOM 2243 O O . PRO A 1 290 ? 34.302 8.033 -24.415 1.00 90.94 290 PRO A O 1
ATOM 2246 N N . VAL A 1 291 ? 34.864 10.156 -24.889 1.00 91.31 291 VAL A N 1
ATOM 2247 C CA . VAL A 1 291 ? 34.643 10.676 -23.531 1.00 91.31 291 VAL A CA 1
ATOM 2248 C C . VAL A 1 291 ? 33.150 10.725 -23.225 1.00 91.31 291 VAL A C 1
ATOM 2250 O O . VAL A 1 291 ? 32.710 10.203 -22.203 1.00 91.31 291 VAL A O 1
ATOM 2253 N N . GLY A 1 292 ? 32.355 11.297 -24.133 1.00 83.56 292 GLY A N 1
ATOM 2254 C CA . GLY A 1 292 ? 30.911 11.414 -23.954 1.00 83.56 292 GLY A CA 1
ATOM 2255 C C . GLY A 1 292 ? 30.214 10.058 -23.856 1.00 83.56 292 GLY A C 1
ATOM 2256 O O . GLY A 1 292 ? 29.452 9.821 -22.917 1.00 83.56 292 GLY A O 1
ATOM 2257 N N . LEU A 1 293 ? 30.536 9.125 -24.762 1.00 84.81 293 LEU A N 1
ATOM 2258 C CA . LEU A 1 293 ? 30.004 7.759 -24.708 1.00 84.81 293 LEU A CA 1
ATOM 2259 C C . LEU A 1 293 ? 30.489 7.001 -23.466 1.00 84.81 293 LEU A C 1
ATOM 2261 O O . LEU A 1 293 ? 29.716 6.237 -22.892 1.00 84.81 293 LEU A O 1
ATOM 2265 N N . GLY A 1 294 ? 31.725 7.241 -23.014 1.00 87.62 294 GLY A N 1
ATOM 2266 C CA . GLY A 1 294 ? 32.242 6.689 -21.761 1.00 87.62 294 GLY A CA 1
ATOM 2267 C C . GLY A 1 294 ? 31.427 7.128 -20.541 1.00 87.62 294 GLY A C 1
ATOM 2268 O O . GLY A 1 294 ? 31.072 6.293 -19.711 1.00 87.62 294 GLY A O 1
ATOM 2269 N N . ILE A 1 295 ? 31.054 8.410 -20.465 1.00 89.12 295 ILE A N 1
ATOM 2270 C CA . ILE A 1 295 ? 30.203 8.949 -19.390 1.00 89.12 295 ILE A CA 1
ATOM 2271 C C . ILE A 1 295 ? 28.805 8.324 -19.433 1.00 89.12 295 ILE A C 1
ATOM 2273 O O . ILE A 1 295 ? 28.299 7.898 -18.396 1.00 89.12 295 ILE A O 1
ATOM 2277 N N . VAL A 1 296 ? 28.191 8.233 -20.618 1.00 82.62 296 VAL A N 1
ATOM 2278 C CA . VAL A 1 296 ? 26.863 7.616 -20.789 1.00 82.62 296 VAL A CA 1
ATOM 2279 C C . VAL A 1 296 ? 26.888 6.136 -20.404 1.00 82.62 296 VAL A C 1
ATOM 2281 O O . VAL A 1 296 ? 26.007 5.661 -19.690 1.00 82.62 296 VAL A O 1
ATOM 2284 N N . ALA A 1 297 ? 27.908 5.395 -20.837 1.00 84.44 297 ALA A N 1
ATOM 2285 C CA . ALA A 1 297 ? 28.071 3.994 -20.469 1.00 84.44 297 ALA A CA 1
ATOM 2286 C C . ALA A 1 297 ? 28.306 3.825 -18.960 1.00 84.44 297 ALA A C 1
ATOM 2288 O O . ALA A 1 297 ? 27.732 2.927 -18.344 1.00 84.44 297 ALA A O 1
ATOM 2289 N N . GLY A 1 298 ? 29.105 4.707 -18.354 1.00 86.69 298 GLY A N 1
ATOM 2290 C CA . GLY A 1 298 ? 29.350 4.728 -16.915 1.00 86.69 298 GLY A CA 1
ATOM 2291 C C . GLY A 1 298 ? 28.083 5.004 -16.105 1.00 86.69 298 GLY A C 1
ATOM 2292 O O . GLY A 1 298 ? 27.790 4.266 -15.166 1.00 86.69 298 GLY A O 1
ATOM 2293 N N . SER A 1 299 ? 27.288 6.011 -16.484 1.00 84.94 299 SER A N 1
ATOM 2294 C CA . SER A 1 299 ? 26.031 6.337 -15.796 1.00 84.94 299 SER A CA 1
ATOM 2295 C C . SER A 1 299 ? 24.990 5.226 -15.942 1.00 84.94 299 SER A C 1
ATOM 2297 O O . SER A 1 299 ? 24.327 4.880 -14.963 1.00 84.94 299 SER A O 1
ATOM 2299 N N . ALA A 1 300 ? 24.905 4.598 -17.117 1.00 81.69 300 ALA A N 1
ATOM 2300 C CA . ALA A 1 300 ? 24.085 3.411 -17.340 1.00 81.69 300 ALA A CA 1
ATOM 2301 C C . ALA A 1 300 ? 24.543 2.234 -16.459 1.00 81.69 300 ALA A C 1
ATOM 2303 O O . ALA A 1 300 ? 23.726 1.607 -15.784 1.00 81.69 300 ALA A O 1
ATOM 2304 N N . GLY A 1 301 ? 25.851 1.965 -16.397 1.00 84.19 301 GLY A N 1
ATOM 2305 C CA . GLY A 1 301 ? 26.427 0.926 -15.541 1.00 84.19 301 GLY A CA 1
ATOM 2306 C C . GLY A 1 301 ? 26.125 1.147 -14.056 1.00 84.19 301 GLY A C 1
ATOM 2307 O O . GLY A 1 301 ? 25.676 0.224 -13.376 1.00 84.19 301 GLY A O 1
ATOM 2308 N N . LEU A 1 302 ? 26.289 2.380 -13.565 1.00 84.94 302 LEU A N 1
ATOM 2309 C CA . LEU A 1 302 ? 25.941 2.760 -12.192 1.00 84.94 302 LEU A CA 1
ATOM 2310 C C . LEU A 1 302 ? 24.437 2.637 -11.923 1.00 84.94 302 LEU A C 1
ATOM 2312 O O . LEU A 1 302 ? 24.049 2.144 -10.867 1.00 84.94 302 LEU A O 1
ATOM 2316 N N . GLY A 1 303 ? 23.588 3.022 -12.878 1.00 81.12 303 GLY A N 1
ATOM 2317 C CA . GLY A 1 303 ? 22.138 2.856 -12.779 1.00 81.12 303 GLY A CA 1
ATOM 2318 C C . GLY A 1 303 ? 21.723 1.388 -12.679 1.00 81.12 303 GLY A C 1
ATOM 2319 O O . GLY A 1 303 ? 20.930 1.030 -11.808 1.00 81.12 303 GLY A O 1
ATOM 2320 N N . ALA A 1 304 ? 22.305 0.516 -13.508 1.00 77.44 304 ALA A N 1
ATOM 2321 C CA . ALA A 1 304 ? 22.069 -0.927 -13.440 1.00 77.44 304 ALA A CA 1
ATOM 2322 C C . ALA A 1 304 ? 22.526 -1.489 -12.090 1.00 77.44 304 ALA A C 1
ATOM 2324 O O . ALA A 1 304 ? 21.774 -2.206 -11.429 1.00 77.44 304 ALA A O 1
ATOM 2325 N N . LEU A 1 305 ? 23.734 -1.123 -11.655 1.00 84.38 305 LEU A N 1
ATOM 2326 C CA . LEU A 1 305 ? 24.296 -1.564 -10.383 1.00 84.38 305 LEU A CA 1
ATOM 2327 C C . LEU A 1 305 ? 23.446 -1.101 -9.194 1.00 84.38 305 LEU A C 1
ATOM 2329 O O . LEU A 1 305 ? 23.234 -1.867 -8.256 1.00 84.38 305 LEU A O 1
ATOM 2333 N N . TYR A 1 306 ? 22.909 0.118 -9.235 1.00 83.00 306 TYR A N 1
ATOM 2334 C CA . TYR A 1 306 ? 21.997 0.633 -8.218 1.00 83.00 306 TYR A CA 1
ATOM 2335 C C . TYR A 1 306 ? 20.699 -0.184 -8.143 1.00 83.00 306 TYR A C 1
ATOM 2337 O O . TYR A 1 306 ? 20.296 -0.619 -7.066 1.00 83.00 306 TYR A O 1
ATOM 2345 N N . VAL A 1 307 ? 20.068 -0.466 -9.287 1.00 75.25 307 VAL A N 1
ATOM 2346 C CA . VAL A 1 307 ? 18.836 -1.270 -9.323 1.00 75.25 307 VAL A CA 1
ATOM 2347 C C . VAL A 1 307 ? 19.101 -2.692 -8.824 1.00 75.25 307 VAL A C 1
ATOM 2349 O O . VAL A 1 307 ? 18.378 -3.181 -7.955 1.00 75.25 307 VAL A O 1
ATOM 2352 N N . VAL A 1 308 ? 20.163 -3.338 -9.315 1.00 78.25 308 VAL A N 1
ATOM 2353 C CA . VAL A 1 308 ? 20.541 -4.700 -8.905 1.00 78.25 308 VAL A CA 1
ATOM 2354 C C . VAL A 1 308 ? 20.878 -4.746 -7.420 1.00 78.25 308 VAL A C 1
ATOM 2356 O O . VAL A 1 308 ? 20.363 -5.609 -6.714 1.00 78.25 308 VAL A O 1
ATOM 2359 N N . SER A 1 309 ? 21.694 -3.813 -6.924 1.00 78.75 309 SER A N 1
ATOM 2360 C CA . SER A 1 309 ? 22.060 -3.766 -5.506 1.00 78.75 309 SER A CA 1
ATOM 2361 C C . SER A 1 309 ? 20.840 -3.568 -4.619 1.00 78.75 309 SER A C 1
ATOM 2363 O O . SER A 1 309 ? 20.741 -4.216 -3.587 1.00 78.75 309 SER A O 1
ATOM 2365 N N . ARG A 1 310 ? 19.854 -2.769 -5.028 1.00 73.19 310 ARG A N 1
ATOM 2366 C CA . ARG A 1 310 ? 18.646 -2.559 -4.231 1.00 73.19 310 ARG A CA 1
ATOM 2367 C C . ARG A 1 310 ? 17.713 -3.770 -4.205 1.00 73.19 310 ARG A C 1
ATOM 2369 O O . ARG A 1 310 ? 17.173 -4.100 -3.147 1.00 73.19 310 ARG A O 1
ATOM 2376 N N . VAL A 1 311 ? 17.539 -4.448 -5.340 1.00 73.69 311 VAL A N 1
ATOM 2377 C CA . VAL A 1 311 ? 16.782 -5.709 -5.405 1.00 73.69 311 VAL A CA 1
ATOM 2378 C C . VAL A 1 311 ? 17.494 -6.781 -4.577 1.00 73.69 311 VAL A C 1
ATOM 2380 O O . VAL A 1 311 ? 16.866 -7.444 -3.756 1.00 73.69 311 VAL A O 1
ATOM 2383 N N . ALA A 1 312 ? 18.819 -6.882 -4.707 1.00 75.44 312 ALA A N 1
ATOM 2384 C CA . ALA A 1 312 ? 19.636 -7.804 -3.928 1.00 75.44 312 ALA A CA 1
ATOM 2385 C C . ALA A 1 312 ? 19.576 -7.493 -2.427 1.00 75.44 312 ALA A C 1
ATOM 2387 O O . ALA A 1 312 ? 19.367 -8.403 -1.640 1.00 75.44 312 ALA A O 1
ATOM 2388 N N . VAL A 1 313 ? 19.684 -6.228 -2.011 1.00 74.31 313 VAL A N 1
ATOM 2389 C CA . VAL A 1 313 ? 19.559 -5.822 -0.603 1.00 74.31 313 VAL A CA 1
ATOM 2390 C C . VAL A 1 313 ? 18.163 -6.121 -0.076 1.00 74.31 313 VAL A C 1
ATOM 2392 O O . VAL A 1 313 ? 18.051 -6.613 1.034 1.00 74.31 313 VAL A O 1
ATOM 2395 N N . SER A 1 314 ? 17.100 -5.910 -0.851 1.00 68.69 314 SER A N 1
ATOM 2396 C CA . SER A 1 314 ? 15.735 -6.223 -0.395 1.00 68.69 314 SER A CA 1
ATOM 2397 C C . SER A 1 314 ? 15.529 -7.726 -0.161 1.00 68.69 314 SER A C 1
ATOM 2399 O O . SER A 1 314 ? 14.825 -8.110 0.768 1.00 68.69 314 SER A O 1
ATOM 2401 N N . LEU A 1 315 ? 16.190 -8.575 -0.954 1.00 72.81 315 LEU A N 1
ATOM 2402 C CA . LEU A 1 315 ? 16.158 -10.035 -0.804 1.00 72.81 315 LEU A CA 1
ATOM 2403 C C . LEU A 1 315 ? 17.145 -10.551 0.262 1.00 72.81 315 LEU A C 1
ATOM 2405 O O . LEU A 1 315 ? 16.880 -11.550 0.925 1.00 72.81 315 LEU A O 1
ATOM 2409 N N . LEU A 1 316 ? 18.284 -9.877 0.442 1.00 73.94 316 LEU A N 1
ATOM 2410 C CA . LEU A 1 316 ? 19.381 -10.307 1.317 1.00 73.94 316 LEU A CA 1
ATOM 2411 C C . LEU A 1 316 ? 19.407 -9.593 2.676 1.00 73.94 316 LEU A C 1
ATOM 2413 O O . LEU A 1 316 ? 20.109 -10.055 3.570 1.00 73.94 316 LEU A O 1
ATOM 2417 N N . ALA A 1 317 ? 18.655 -8.509 2.879 1.00 70.12 317 ALA A N 1
ATOM 2418 C CA . ALA A 1 317 ? 18.558 -7.769 4.142 1.00 70.12 317 ALA A CA 1
ATOM 2419 C C . ALA A 1 317 ? 18.325 -8.667 5.373 1.00 70.12 317 ALA A C 1
ATOM 2421 O O . ALA A 1 317 ? 19.058 -8.496 6.354 1.00 70.12 317 ALA A O 1
ATOM 2422 N N . PRO A 1 318 ? 17.401 -9.653 5.368 1.00 70.12 318 PRO A N 1
ATOM 2423 C CA . PRO A 1 318 ? 17.225 -10.539 6.523 1.00 70.12 318 PRO A CA 1
ATOM 2424 C C . PRO A 1 318 ? 18.446 -11.442 6.783 1.00 70.12 318 PRO A C 1
ATOM 2426 O O . PRO A 1 318 ? 18.734 -11.778 7.929 1.00 70.12 318 PRO A O 1
ATOM 2429 N N . ILE A 1 319 ? 19.217 -11.781 5.745 1.00 76.12 319 ILE A N 1
ATOM 2430 C CA . ILE A 1 319 ? 20.411 -12.635 5.839 1.00 76.12 319 ILE A CA 1
ATOM 2431 C C . ILE A 1 319 ? 21.627 -11.818 6.303 1.00 76.12 319 ILE A C 1
ATOM 2433 O O . ILE A 1 319 ? 22.363 -12.237 7.197 1.00 76.12 319 ILE A O 1
ATOM 2437 N N . VAL A 1 320 ? 21.826 -10.632 5.724 1.00 66.38 320 VAL A N 1
ATOM 2438 C CA . VAL A 1 320 ? 22.962 -9.741 5.998 1.00 66.38 320 VAL A CA 1
ATOM 2439 C C . VAL A 1 320 ? 22.863 -9.143 7.400 1.00 66.38 320 VAL A C 1
ATOM 2441 O O . VAL A 1 320 ? 23.861 -9.107 8.113 1.00 66.38 320 VAL A O 1
ATOM 2444 N N . THR A 1 321 ? 21.667 -8.759 7.856 1.00 70.31 321 THR A N 1
ATOM 2445 C CA . THR A 1 321 ? 21.470 -8.264 9.232 1.00 70.31 321 THR A CA 1
ATOM 2446 C C . THR A 1 321 ? 21.677 -9.360 10.282 1.00 70.31 321 THR A C 1
ATOM 2448 O O . THR A 1 321 ? 22.242 -9.085 11.340 1.00 70.31 321 THR A O 1
ATOM 2451 N N . ALA A 1 322 ? 21.311 -10.615 9.990 1.00 73.88 322 ALA A N 1
ATOM 2452 C CA . ALA A 1 322 ? 21.596 -11.754 10.866 1.00 73.88 322 ALA A CA 1
ATOM 2453 C C . ALA A 1 322 ? 23.102 -12.081 10.932 1.00 73.88 322 ALA A C 1
ATOM 2455 O O . ALA A 1 322 ? 23.622 -12.395 12.003 1.00 73.88 322 ALA A O 1
ATOM 2456 N N . GLN A 1 323 ? 23.818 -11.960 9.811 1.00 72.00 323 GLN A N 1
ATOM 2457 C CA . GLN A 1 323 ? 25.271 -12.163 9.728 1.00 72.00 323 GLN A CA 1
ATOM 2458 C C . GLN A 1 323 ? 26.060 -11.027 10.400 1.00 72.00 323 GLN A C 1
ATOM 2460 O O . GLN A 1 323 ? 26.965 -11.303 11.182 1.00 72.00 323 GLN A O 1
ATOM 2465 N N . LEU A 1 324 ? 25.685 -9.761 10.175 1.00 72.56 324 LEU A N 1
ATOM 2466 C CA . LEU A 1 324 ? 26.311 -8.589 10.809 1.00 72.56 324 LEU A CA 1
ATOM 2467 C C . LEU A 1 324 ? 26.100 -8.575 12.329 1.00 72.56 324 LEU A C 1
ATOM 2469 O O . LEU A 1 324 ? 27.028 -8.249 13.069 1.00 72.56 324 LEU A O 1
ATOM 2473 N N . LYS A 1 325 ? 24.922 -9.012 12.807 1.00 73.56 325 LYS A N 1
ATOM 2474 C CA . LYS A 1 325 ? 24.672 -9.241 14.240 1.00 73.56 325 LYS A CA 1
ATOM 2475 C C . LYS A 1 325 ? 25.519 -10.389 14.798 1.00 73.56 325 LYS A C 1
ATOM 2477 O O . LYS A 1 325 ? 26.032 -10.271 15.905 1.00 73.56 325 LYS A O 1
ATOM 2482 N N . LYS A 1 326 ? 25.718 -11.476 14.038 1.00 74.00 326 LYS A N 1
ATOM 2483 C CA . LYS A 1 326 ? 26.552 -12.619 14.461 1.00 74.00 326 LYS A CA 1
ATOM 2484 C C . LYS A 1 326 ? 28.054 -12.304 14.460 1.00 74.00 326 LYS A C 1
ATOM 2486 O O . LYS A 1 326 ? 28.791 -12.893 15.243 1.00 74.00 326 LYS A O 1
ATOM 2491 N N . LEU A 1 327 ? 28.496 -11.368 13.621 1.00 74.31 327 LEU A N 1
ATOM 2492 C CA . LEU A 1 327 ? 29.882 -10.895 13.565 1.00 74.31 327 LEU A CA 1
ATOM 2493 C C . LEU A 1 327 ? 30.199 -9.790 14.587 1.00 74.31 327 LEU A C 1
ATOM 2495 O O . LEU A 1 327 ? 31.331 -9.321 14.625 1.00 74.31 327 LEU A O 1
ATOM 2499 N N . GLY A 1 328 ? 29.232 -9.352 15.403 1.00 62.03 328 GLY A N 1
ATOM 2500 C CA . GLY A 1 328 ? 29.451 -8.306 16.412 1.00 62.03 328 GLY A CA 1
ATOM 2501 C C . GLY A 1 328 ? 29.826 -6.932 15.835 1.00 62.03 328 GLY A C 1
ATOM 2502 O O . GLY A 1 328 ? 30.186 -6.032 16.586 1.00 62.03 328 GLY A O 1
ATOM 2503 N N . LEU A 1 329 ? 29.727 -6.756 14.513 1.00 62.72 329 LEU A N 1
ATOM 2504 C CA . LEU A 1 329 ? 30.088 -5.529 13.790 1.00 62.72 329 LEU A CA 1
ATOM 2505 C C . LEU A 1 329 ? 29.036 -4.420 13.934 1.00 62.72 329 LEU A C 1
ATOM 2507 O O . LEU A 1 329 ? 29.285 -3.281 13.552 1.00 62.72 329 LEU A O 1
ATOM 2511 N N . TRP A 1 330 ? 27.877 -4.732 14.518 1.00 49.94 330 TRP A N 1
ATOM 2512 C CA . TRP A 1 330 ? 26.817 -3.771 14.815 1.00 49.94 330 TRP A CA 1
ATOM 2513 C C . TRP A 1 330 ? 26.708 -3.503 16.320 1.00 49.94 330 TRP A C 1
ATOM 2515 O O . TRP A 1 330 ? 25.702 -3.788 16.958 1.00 49.94 330 TRP A O 1
ATOM 2525 N N . ASN A 1 331 ? 27.775 -2.928 16.876 1.00 51.66 331 ASN A N 1
ATOM 2526 C CA . ASN A 1 331 ? 27.739 -2.187 18.137 1.00 51.66 331 ASN A CA 1
ATOM 2527 C C . ASN A 1 331 ? 27.862 -0.684 17.839 1.00 51.66 331 ASN A C 1
ATOM 2529 O O . ASN A 1 331 ? 28.809 -0.030 18.268 1.00 51.66 331 ASN A O 1
ATOM 2533 N N . SER A 1 332 ? 26.916 -0.115 17.090 1.00 42.88 332 SER A N 1
ATOM 2534 C CA . SER A 1 332 ? 26.706 1.333 17.124 1.00 42.88 332 SER A CA 1
ATOM 2535 C C . SER A 1 332 ? 25.654 1.626 18.187 1.00 42.88 332 SER A C 1
ATOM 2537 O O . SER A 1 332 ? 24.471 1.349 18.000 1.00 42.88 332 SER A O 1
ATOM 2539 N N . LYS A 1 333 ? 26.099 2.193 19.314 1.00 40.09 333 LYS A N 1
ATOM 2540 C CA . LYS A 1 333 ? 25.259 3.063 20.141 1.00 40.09 333 LYS A CA 1
ATOM 2541 C C . LYS A 1 333 ? 24.789 4.208 19.245 1.00 40.09 333 LYS A C 1
ATOM 2543 O O . LYS A 1 333 ? 25.466 5.224 19.133 1.00 40.09 333 LYS A O 1
ATOM 2548 N N . THR A 1 334 ? 23.664 4.027 18.576 1.00 34.50 334 THR A N 1
ATOM 2549 C CA . THR A 1 334 ? 22.910 5.146 18.032 1.00 34.50 334 THR A CA 1
ATOM 2550 C C . THR A 1 334 ? 22.060 5.638 19.192 1.00 34.50 334 THR A C 1
ATOM 2552 O O . THR A 1 334 ? 21.110 4.970 19.591 1.00 34.50 334 THR A O 1
ATOM 2555 N N . ASN A 1 335 ? 22.485 6.738 19.815 1.00 34.28 335 ASN A N 1
ATOM 2556 C CA . ASN A 1 335 ? 21.622 7.488 20.715 1.00 34.28 335 ASN A CA 1
ATOM 2557 C C . ASN A 1 335 ? 20.365 7.861 19.925 1.00 34.28 335 ASN A C 1
ATOM 2559 O O . ASN A 1 335 ? 20.449 8.551 18.911 1.00 34.28 335 ASN A O 1
ATOM 2563 N N . GLU A 1 336 ? 19.210 7.397 20.384 1.00 37.47 336 GLU A N 1
ATOM 2564 C CA . GLU A 1 336 ? 17.923 7.954 19.990 1.00 37.47 336 GLU A CA 1
ATOM 2565 C C . GLU A 1 336 ? 17.829 9.357 20.601 1.00 37.47 336 GLU A C 1
ATOM 2567 O O . GLU A 1 336 ? 17.394 9.509 21.735 1.00 37.47 336 GLU A O 1
ATOM 2572 N N . ASN A 1 337 ? 18.395 10.345 19.906 1.00 40.47 337 ASN A N 1
ATOM 2573 C CA . ASN A 1 337 ? 18.130 11.783 20.011 1.00 40.47 337 ASN A CA 1
ATOM 2574 C C . ASN A 1 337 ? 18.984 12.499 18.954 1.00 40.47 337 ASN A C 1
ATOM 2576 O O . ASN A 1 337 ? 19.966 13.160 19.269 1.00 40.47 337 ASN A O 1
ATOM 2580 N N . GLU A 1 338 ? 18.614 12.335 17.688 1.00 34.25 338 GLU A N 1
ATOM 2581 C CA . GLU A 1 338 ? 18.977 13.271 16.626 1.00 34.25 338 GLU A CA 1
ATOM 2582 C C . GLU A 1 338 ? 17.784 13.346 15.672 1.00 34.25 338 GLU A C 1
ATOM 2584 O O . GLU A 1 338 ? 17.503 12.427 14.897 1.00 34.25 338 GLU A O 1
ATOM 2589 N N . GLU A 1 339 ? 17.026 14.438 15.787 1.00 38.56 339 GLU A N 1
ATOM 2590 C CA . GLU A 1 339 ? 16.208 14.932 14.689 1.00 38.56 339 GLU A CA 1
ATOM 2591 C C . GLU A 1 339 ? 17.103 15.031 13.453 1.00 38.56 339 GLU A C 1
ATOM 2593 O O . GLU A 1 339 ? 18.124 15.716 13.446 1.00 38.56 339 GLU A O 1
ATOM 2598 N N . SER A 1 340 ? 16.719 14.305 12.406 1.00 29.94 340 SER A N 1
ATOM 2599 C CA . SER A 1 340 ? 17.318 14.430 11.083 1.00 29.94 340 SER A CA 1
ATOM 2600 C C . SER A 1 340 ? 17.309 15.909 10.676 1.00 29.94 340 SER A C 1
ATOM 2602 O O . SER A 1 340 ? 16.222 16.489 10.640 1.00 29.94 340 SER A O 1
ATOM 2604 N N . PRO A 1 341 ? 18.456 16.513 10.316 1.00 37.22 341 PRO A N 1
ATOM 2605 C CA . PRO A 1 341 ? 18.493 17.906 9.903 1.00 37.22 341 PRO A CA 1
ATOM 2606 C C . PRO A 1 341 ? 17.611 18.107 8.667 1.00 37.22 341 PRO A C 1
ATOM 2608 O O . PRO A 1 341 ? 17.743 17.412 7.653 1.00 37.22 341 PRO A O 1
ATOM 2611 N N . GLU A 1 342 ? 16.674 19.045 8.783 1.00 33.09 342 GLU A N 1
ATOM 2612 C CA . GLU A 1 342 ? 15.942 19.613 7.660 1.00 33.09 342 GLU A CA 1
ATOM 2613 C C . GLU A 1 342 ? 16.943 20.225 6.665 1.00 33.09 342 GLU A C 1
ATOM 2615 O O . GLU A 1 342 ? 17.862 20.935 7.079 1.00 33.09 342 GLU A O 1
ATOM 2620 N N . PRO A 1 343 ? 16.788 20.030 5.346 1.00 29.81 343 PRO A N 1
ATOM 2621 C CA . PRO A 1 343 ? 17.450 20.894 4.387 1.00 29.81 343 PRO A CA 1
ATOM 2622 C C . PRO A 1 343 ? 16.684 22.222 4.354 1.00 29.81 343 PRO A C 1
ATOM 2624 O O . PRO A 1 343 ? 15.782 22.412 3.538 1.00 29.81 343 PRO A O 1
ATOM 2627 N N . SER A 1 344 ? 17.018 23.142 5.258 1.00 27.67 344 SER A N 1
ATOM 2628 C CA . SER A 1 344 ? 16.589 24.535 5.155 1.00 27.67 344 SER A CA 1
ATOM 2629 C C . SER A 1 344 ? 17.355 25.202 4.009 1.00 27.67 344 SER A C 1
ATOM 2631 O O . SER A 1 344 ? 18.473 25.686 4.179 1.00 27.67 344 SER A O 1
ATOM 2633 N N . LEU A 1 345 ? 16.762 25.210 2.817 1.00 30.06 345 LEU A N 1
ATOM 2634 C CA . LEU A 1 345 ? 17.149 26.106 1.728 1.00 30.06 345 LEU A CA 1
ATOM 2635 C C . LEU A 1 345 ? 16.564 27.496 2.026 1.00 30.06 345 LEU A C 1
ATOM 2637 O O . LEU A 1 345 ? 15.528 27.868 1.484 1.00 30.06 345 LEU A O 1
ATOM 2641 N N . ASN A 1 346 ? 17.221 28.244 2.914 1.00 26.16 346 ASN A N 1
ATOM 2642 C CA . ASN A 1 346 ? 17.096 29.700 2.950 1.00 26.16 346 ASN A CA 1
ATOM 2643 C C . ASN A 1 346 ? 18.136 30.255 1.981 1.00 26.16 346 ASN A C 1
ATOM 2645 O O . ASN A 1 346 ? 19.328 30.297 2.277 1.00 26.16 346 ASN A O 1
ATOM 2649 N N . LEU A 1 347 ? 17.666 30.587 0.785 1.00 33.78 347 LEU A N 1
ATOM 2650 C CA . LEU A 1 347 ? 18.431 31.253 -0.255 1.00 33.78 347 LEU A CA 1
ATOM 2651 C C . LEU A 1 347 ? 17.932 32.698 -0.327 1.00 33.78 347 LEU A C 1
ATOM 2653 O O . LEU A 1 347 ? 17.208 33.038 -1.246 1.00 33.78 347 LEU A O 1
ATOM 2657 N N . ASP A 1 348 ? 18.239 33.480 0.705 1.00 30.22 348 ASP A N 1
ATOM 2658 C CA . ASP A 1 348 ? 18.145 34.945 0.734 1.00 30.22 348 ASP A CA 1
ATOM 2659 C C . ASP A 1 348 ? 18.837 35.417 2.023 1.00 30.22 348 ASP A C 1
ATOM 2661 O O . ASP A 1 348 ? 18.273 35.293 3.104 1.00 30.22 348 ASP A O 1
ATOM 2665 N N . ASP A 1 349 ? 20.115 35.795 1.891 1.00 33.22 349 ASP A N 1
ATOM 2666 C CA . ASP A 1 349 ? 20.920 36.676 2.770 1.00 33.22 349 ASP A CA 1
ATOM 2667 C C . ASP A 1 349 ? 22.415 36.319 2.675 1.00 33.22 349 ASP A C 1
ATOM 2669 O O . ASP A 1 349 ? 23.033 35.761 3.582 1.00 33.22 349 ASP A O 1
ATOM 2673 N N . SER A 1 350 ? 23.034 36.632 1.534 1.00 28.50 350 SER A N 1
ATOM 2674 C CA . SER A 1 350 ? 24.473 36.942 1.477 1.00 28.50 350 SER A CA 1
ATOM 2675 C C . SER A 1 350 ? 24.847 37.482 0.107 1.00 28.50 350 SER A C 1
ATOM 2677 O O . SER A 1 350 ? 25.420 36.799 -0.740 1.00 28.50 350 SER A O 1
ATOM 2679 N N . LEU A 1 351 ? 24.510 38.749 -0.100 1.00 31.44 351 LEU A N 1
ATOM 2680 C CA . LEU A 1 351 ? 25.072 39.576 -1.159 1.00 31.44 351 LEU A CA 1
ATOM 2681 C C . LEU A 1 351 ? 25.239 41.009 -0.640 1.00 31.44 351 LEU A C 1
ATOM 2683 O O . LEU A 1 351 ? 24.731 41.947 -1.228 1.00 31.44 351 LEU A O 1
ATOM 2687 N N . GLU A 1 352 ? 25.947 41.181 0.478 1.00 29.17 352 GLU A N 1
ATOM 2688 C CA . GLU A 1 352 ? 26.480 42.491 0.880 1.00 29.17 352 GLU A CA 1
ATOM 2689 C C . GLU A 1 352 ? 27.556 42.338 1.968 1.00 29.17 352 GLU A C 1
ATOM 2691 O O . GLU A 1 352 ? 27.279 42.303 3.160 1.00 29.17 352 GLU A O 1
ATOM 2696 N N . ASN A 1 353 ? 28.811 42.154 1.556 1.00 28.06 353 ASN A N 1
ATOM 2697 C CA . ASN A 1 353 ? 29.892 43.095 1.868 1.00 28.06 353 ASN A CA 1
ATOM 2698 C C . ASN A 1 353 ? 31.238 42.531 1.416 1.00 28.06 353 ASN A C 1
ATOM 2700 O O . ASN A 1 353 ? 31.763 41.545 1.931 1.00 28.06 353 ASN A O 1
ATOM 2704 N N . GLN A 1 354 ? 31.795 43.213 0.422 1.00 30.70 354 GLN A N 1
ATOM 2705 C CA . GLN A 1 354 ? 33.181 43.097 0.025 1.00 30.70 354 GLN A CA 1
ATOM 2706 C C . GLN A 1 354 ? 34.099 43.742 1.069 1.00 30.70 354 GLN A C 1
ATOM 2708 O O . GLN A 1 354 ? 33.762 44.740 1.701 1.00 30.70 354 GLN A O 1
ATOM 2713 N N . SER A 1 355 ? 35.340 43.256 1.041 1.00 28.36 355 SER A N 1
ATOM 2714 C CA . SER A 1 355 ? 36.584 44.004 1.245 1.00 28.36 355 SER A CA 1
ATOM 2715 C C . SER A 1 355 ? 37.083 44.186 2.679 1.00 28.36 355 SER A C 1
ATOM 2717 O O . SER A 1 355 ? 36.577 44.988 3.451 1.00 28.36 355 SER A O 1
ATOM 2719 N N . SER A 1 356 ? 38.198 43.523 3.001 1.00 26.92 356 SER A N 1
ATOM 2720 C CA . SER A 1 356 ? 39.523 44.173 3.004 1.00 26.92 356 SER A CA 1
ATOM 2721 C C . SER A 1 356 ? 40.661 43.171 3.291 1.00 26.92 356 SER A C 1
ATOM 2723 O O . SER A 1 356 ? 40.702 42.507 4.317 1.00 26.92 356 SER A O 1
ATOM 2725 N N . PHE A 1 357 ? 41.546 43.036 2.297 1.00 24.59 357 PHE A N 1
ATOM 2726 C CA . PHE A 1 357 ? 43.016 43.076 2.380 1.00 24.59 357 PHE A CA 1
ATOM 2727 C C . PHE A 1 357 ? 43.698 42.698 3.721 1.00 24.59 357 PHE A C 1
ATOM 2729 O O . PHE A 1 357 ? 43.645 43.466 4.672 1.00 24.59 357 PHE A O 1
ATOM 2736 N N . SER A 1 358 ? 44.527 41.641 3.748 1.00 27.03 358 SER A N 1
ATOM 2737 C CA . SER A 1 358 ? 45.948 41.684 3.327 1.00 27.03 358 SER A CA 1
ATOM 2738 C C . SER A 1 358 ? 46.873 40.704 4.091 1.00 27.03 358 SER A C 1
ATOM 2740 O O . SER A 1 358 ? 46.952 40.739 5.313 1.00 27.03 358 SER A O 1
ATOM 2742 N N . SER A 1 359 ? 47.699 40.000 3.301 1.00 28.62 359 SER A N 1
ATOM 2743 C CA . SER A 1 359 ? 49.123 39.616 3.506 1.00 28.62 359 SER A CA 1
ATOM 2744 C C . SER A 1 359 ? 49.572 38.509 4.495 1.00 28.62 359 SER A C 1
ATOM 2746 O O . SER A 1 359 ? 49.460 38.675 5.701 1.00 28.62 359 SER A O 1
ATOM 2748 N N . THR A 1 360 ? 50.182 37.461 3.890 1.00 29.09 360 THR A N 1
ATOM 2749 C CA . THR A 1 360 ? 51.521 36.825 4.124 1.00 29.09 360 THR A CA 1
ATOM 2750 C C . THR A 1 360 ? 51.921 36.364 5.544 1.00 29.09 360 THR A C 1
ATOM 2752 O O . THR A 1 360 ? 51.599 37.017 6.518 1.00 29.09 360 THR A O 1
ATOM 2755 N N . ASN A 1 361 ? 52.647 35.267 5.814 1.00 31.41 361 ASN A N 1
ATOM 2756 C CA . ASN A 1 361 ? 53.655 34.452 5.111 1.00 31.41 361 ASN A CA 1
ATOM 2757 C C . ASN A 1 361 ? 53.806 33.098 5.882 1.00 31.41 361 ASN A C 1
ATOM 2759 O O . ASN A 1 361 ? 53.601 33.076 7.089 1.00 31.41 361 ASN A O 1
ATOM 2763 N N . GLU A 1 362 ? 54.036 31.968 5.197 1.00 30.05 362 GLU A N 1
ATOM 2764 C CA . GLU A 1 362 ? 55.244 31.096 5.266 1.00 30.05 362 GLU A CA 1
ATOM 2765 C C . GLU A 1 362 ? 55.328 29.923 6.284 1.00 30.05 362 GLU A C 1
ATOM 2767 O O . GLU A 1 362 ? 55.143 30.087 7.483 1.00 30.05 362 GLU A O 1
ATOM 2772 N N . TYR A 1 363 ? 55.778 28.785 5.714 1.00 31.86 363 TYR A N 1
ATOM 2773 C CA . TYR A 1 363 ? 56.633 27.682 6.217 1.00 31.86 363 TYR A CA 1
ATOM 2774 C C . TYR A 1 363 ? 56.090 26.445 6.987 1.00 31.86 363 TYR A C 1
ATOM 2776 O O . TYR A 1 363 ? 55.769 26.488 8.169 1.00 31.86 363 TYR A O 1
ATOM 2784 N N . GLU A 1 364 ? 56.057 25.330 6.232 1.00 31.61 364 GLU A N 1
ATOM 2785 C CA . GLU A 1 364 ? 56.645 23.973 6.411 1.00 31.61 364 GLU A CA 1
ATOM 2786 C C . GLU A 1 364 ? 56.836 23.275 7.788 1.00 31.61 364 GLU A C 1
ATOM 2788 O O . GLU A 1 364 ? 57.656 23.673 8.608 1.00 31.61 364 GLU A O 1
ATOM 2793 N N . ASP A 1 365 ? 56.209 22.082 7.852 1.00 35.44 365 ASP A N 1
ATOM 2794 C CA . ASP A 1 365 ? 56.762 20.736 8.172 1.00 35.44 365 ASP A CA 1
ATOM 2795 C C . ASP A 1 365 ? 57.087 20.331 9.650 1.00 35.44 365 ASP A C 1
ATOM 2797 O O . ASP A 1 365 ? 56.958 21.148 10.558 1.00 35.44 365 ASP A O 1
ATOM 2801 N N . PRO A 1 366 ? 57.314 19.030 9.987 1.00 53.78 366 PRO A N 1
ATOM 2802 C CA . PRO A 1 366 ? 56.312 18.235 10.706 1.00 53.78 366 PRO A CA 1
ATOM 2803 C C . PRO A 1 366 ? 56.896 17.374 11.866 1.00 53.78 366 PRO A C 1
ATOM 2805 O O . PRO A 1 366 ? 58.074 17.426 12.205 1.00 53.78 366 PRO A O 1
ATOM 2808 N N . ALA A 1 367 ? 56.049 16.467 12.372 1.00 30.67 367 ALA A N 1
ATOM 2809 C CA . ALA A 1 367 ? 56.369 15.201 13.055 1.00 30.67 367 ALA A CA 1
ATOM 2810 C C . ALA A 1 367 ? 56.760 15.226 14.549 1.00 30.67 367 ALA A C 1
ATOM 2812 O O . ALA A 1 367 ? 57.805 15.724 14.945 1.00 30.67 367 ALA A O 1
ATOM 2813 N N . TYR A 1 368 ? 55.943 14.554 15.372 1.00 31.84 368 TYR A N 1
ATOM 2814 C CA . TYR A 1 368 ? 56.227 13.261 16.035 1.00 31.84 368 TYR A CA 1
ATOM 2815 C C . TYR A 1 368 ? 55.229 13.032 17.185 1.00 31.84 368 TYR A C 1
ATOM 2817 O O . TYR A 1 368 ? 54.959 13.967 17.934 1.00 31.84 368 TYR A O 1
ATOM 2825 N N . LYS A 1 369 ? 54.727 11.792 17.335 1.00 32.66 369 LYS A N 1
ATOM 2826 C CA . LYS A 1 369 ? 54.360 11.096 18.600 1.00 32.66 369 LYS A CA 1
ATOM 2827 C C . LYS A 1 369 ? 53.659 9.769 18.268 1.00 32.66 369 LYS A C 1
ATOM 2829 O O . LYS A 1 369 ? 52.708 9.756 17.501 1.00 32.66 369 LYS A O 1
ATOM 2834 N N . GLU A 1 370 ? 54.253 8.614 18.561 1.00 31.59 370 GLU A N 1
ATOM 2835 C CA . GLU A 1 370 ? 54.362 7.889 19.848 1.00 31.59 370 GLU A CA 1
ATOM 2836 C C . GLU A 1 370 ? 53.406 6.680 19.883 1.00 31.59 370 GLU A C 1
ATOM 2838 O O . GLU A 1 370 ? 52.188 6.803 19.927 1.00 31.59 370 GLU A O 1
ATOM 2843 N N . THR A 1 371 ? 54.012 5.495 19.793 1.00 27.36 371 THR A N 1
ATOM 2844 C CA . THR A 1 371 ? 54.002 4.427 20.807 1.00 27.36 371 THR A CA 1
ATOM 2845 C C . THR A 1 371 ? 52.814 4.375 21.780 1.00 27.36 371 THR A C 1
ATOM 2847 O O . THR A 1 371 ? 52.627 5.301 22.563 1.00 27.36 371 THR A O 1
ATOM 2850 N N . SER A 1 372 ? 52.128 3.222 21.868 1.00 29.69 372 SER A N 1
ATOM 2851 C CA . SER A 1 372 ? 52.120 2.349 23.071 1.00 29.69 372 SER A CA 1
ATOM 2852 C C . SER A 1 372 ? 51.038 1.253 23.027 1.00 29.69 372 SER A C 1
ATOM 2854 O O . SER A 1 372 ? 49.845 1.496 23.158 1.00 29.69 372 SER A O 1
ATOM 2856 N N . THR A 1 373 ? 51.525 0.023 22.870 1.00 26.14 373 THR A N 1
ATOM 2857 C CA . THR A 1 373 ? 51.191 -1.223 23.594 1.00 26.14 373 THR A CA 1
ATOM 2858 C C . THR A 1 373 ? 50.217 -1.182 24.785 1.00 26.14 373 THR A C 1
ATOM 2860 O O . THR A 1 373 ? 50.437 -0.442 25.737 1.00 26.14 373 THR A O 1
ATOM 2863 N N . SER A 1 374 ? 49.285 -2.145 24.846 1.00 27.17 374 SER A N 1
ATOM 2864 C CA . SER A 1 374 ? 49.302 -3.336 25.746 1.00 27.17 374 SER A CA 1
ATOM 2865 C C . SER A 1 374 ? 47.898 -4.002 25.787 1.00 27.17 374 SER A C 1
ATOM 2867 O O . SER A 1 374 ? 46.898 -3.297 25.753 1.00 27.17 374 SER A O 1
ATOM 2869 N N . VAL A 1 375 ? 47.762 -5.309 25.484 1.00 29.16 375 VAL A N 1
ATOM 2870 C CA . VAL A 1 375 ? 47.626 -6.469 26.421 1.00 29.16 375 VAL A CA 1
ATOM 2871 C C . VAL A 1 375 ? 46.325 -6.344 27.257 1.00 29.16 375 VAL A C 1
ATOM 2873 O O . VAL A 1 375 ? 46.118 -5.334 27.901 1.00 29.16 375 VAL A O 1
ATOM 2876 N N . GLU A 1 376 ? 45.334 -7.248 27.250 1.00 28.81 376 GLU A N 1
ATOM 2877 C CA . GLU A 1 376 ? 45.394 -8.676 27.584 1.00 28.81 376 GLU A CA 1
ATOM 2878 C C . GLU A 1 376 ? 44.016 -9.375 27.437 1.00 28.81 376 GLU A C 1
ATOM 2880 O O . GLU A 1 376 ? 42.979 -8.736 27.289 1.00 28.81 376 GLU A O 1
ATOM 2885 N N . ALA A 1 377 ? 44.045 -10.696 27.649 1.00 26.53 377 ALA A N 1
ATOM 2886 C CA . ALA A 1 377 ? 43.001 -11.531 28.257 1.00 26.53 377 ALA A CA 1
ATOM 2887 C C . ALA A 1 377 ? 42.008 -12.264 27.335 1.00 26.53 377 ALA A C 1
ATOM 2889 O O . ALA A 1 377 ? 40.855 -11.892 27.121 1.00 26.53 377 ALA A O 1
ATOM 2890 N N . ARG A 1 378 ? 42.461 -13.459 26.928 1.00 36.31 378 ARG A N 1
ATOM 2891 C CA . ARG A 1 378 ? 41.622 -14.627 26.631 1.00 36.31 378 ARG A CA 1
ATOM 2892 C C . ARG A 1 378 ? 40.652 -14.909 27.785 1.00 36.31 378 ARG A C 1
ATOM 2894 O O . ARG A 1 378 ? 41.083 -15.160 28.908 1.00 36.31 378 ARG A O 1
ATOM 2901 N N . LYS A 1 379 ? 39.365 -15.041 27.465 1.00 27.84 379 LYS A N 1
ATOM 2902 C CA . LYS A 1 379 ? 38.411 -15.816 28.266 1.00 27.84 379 LYS A CA 1
ATOM 2903 C C . LYS A 1 379 ? 37.553 -16.657 27.326 1.00 27.84 379 LYS A C 1
ATOM 2905 O O . LYS A 1 379 ? 36.769 -16.139 26.540 1.00 27.84 379 LYS A O 1
ATOM 2910 N N . SER A 1 380 ? 37.789 -17.964 27.362 1.00 38.06 380 SER A N 1
ATOM 2911 C CA . SER A 1 380 ? 37.017 -18.973 26.648 1.00 38.06 380 SER A CA 1
ATOM 2912 C C . SER A 1 380 ? 35.700 -19.226 27.375 1.00 38.06 380 SER A C 1
ATOM 2914 O O . SER A 1 380 ? 35.712 -19.661 28.527 1.00 38.06 380 SER A O 1
ATOM 2916 N N . THR A 1 381 ? 34.582 -19.037 26.683 1.00 29.48 381 THR A N 1
ATOM 2917 C CA . THR A 1 381 ? 33.260 -19.473 27.144 1.00 29.48 381 THR A CA 1
ATOM 2918 C C . THR A 1 381 ? 32.653 -20.347 26.053 1.00 29.48 381 THR A C 1
ATOM 2920 O O . THR A 1 381 ? 32.255 -19.869 24.992 1.00 29.48 381 THR A O 1
ATOM 2923 N N . MET A 1 382 ? 32.661 -21.660 26.295 1.00 34.72 382 MET A N 1
ATOM 2924 C CA . MET A 1 382 ? 31.932 -22.642 25.497 1.00 34.72 382 MET A CA 1
ATOM 2925 C C . MET A 1 382 ? 30.436 -22.425 25.718 1.00 34.72 382 MET A C 1
ATOM 2927 O O . MET A 1 382 ? 29.954 -22.658 26.821 1.00 34.72 382 MET A O 1
ATOM 2931 N N . ASN A 1 383 ? 29.710 -22.037 24.669 1.00 34.19 383 ASN A N 1
ATOM 2932 C CA . ASN A 1 383 ? 28.253 -22.096 24.655 1.00 34.19 383 ASN A CA 1
ATOM 2933 C C . ASN A 1 383 ? 27.786 -23.094 23.590 1.00 34.19 383 ASN A C 1
ATOM 2935 O O . ASN A 1 383 ? 28.185 -23.040 22.426 1.00 34.19 383 ASN A O 1
ATOM 2939 N N . ASN A 1 384 ? 26.967 -24.030 24.065 1.00 41.19 384 ASN A N 1
ATOM 2940 C CA . ASN A 1 384 ? 26.306 -25.112 23.350 1.00 41.19 384 ASN A CA 1
ATOM 2941 C C . ASN A 1 384 ? 25.383 -24.575 22.239 1.00 41.19 384 ASN A C 1
ATOM 2943 O O . ASN A 1 384 ? 24.261 -24.159 22.511 1.00 41.19 384 ASN A O 1
ATOM 2947 N N . GLU A 1 385 ? 25.816 -24.662 20.982 1.00 38.47 385 GLU A N 1
ATOM 2948 C CA . GLU A 1 385 ? 24.907 -24.811 19.838 1.00 38.47 385 GLU A CA 1
ATOM 2949 C C . GLU A 1 385 ? 24.930 -26.297 19.432 1.00 38.47 385 GLU A C 1
ATOM 2951 O O . GLU A 1 385 ? 26.001 -26.893 19.292 1.00 38.47 385 GLU A O 1
ATOM 2956 N N . GLY A 1 386 ? 23.746 -26.910 19.315 1.00 45.72 386 GLY A N 1
ATOM 2957 C CA . GLY A 1 386 ? 23.555 -28.358 19.186 1.00 45.72 386 GLY A CA 1
ATOM 2958 C C . GLY A 1 386 ? 24.411 -29.022 18.100 1.00 45.72 386 GLY A C 1
ATOM 2959 O O . GLY A 1 386 ? 24.507 -28.540 16.968 1.00 45.72 386 GLY A O 1
ATOM 2960 N N . SER A 1 387 ? 24.999 -30.167 18.465 1.00 40.53 387 SER A N 1
ATOM 2961 C CA . SER A 1 387 ? 25.937 -30.982 17.674 1.00 40.53 387 SER A CA 1
ATOM 2962 C C . SER A 1 387 ? 25.508 -31.201 16.212 1.00 40.53 387 SER A C 1
ATOM 2964 O O . SER A 1 387 ? 26.341 -31.203 15.305 1.00 40.53 387 SER A O 1
ATOM 2966 N N . THR A 1 388 ? 24.204 -31.283 15.943 1.00 41.56 388 THR A N 1
ATOM 2967 C CA . THR A 1 388 ? 23.635 -31.511 14.607 1.00 41.56 388 THR A CA 1
ATOM 2968 C C . THR A 1 388 ? 23.882 -30.353 13.631 1.00 41.56 388 THR A C 1
ATOM 2970 O O . THR A 1 388 ? 24.261 -30.587 12.484 1.00 41.56 388 THR A O 1
ATOM 2973 N N . LEU A 1 389 ? 23.758 -29.095 14.075 1.00 42.56 389 LEU A N 1
ATOM 2974 C CA . LEU A 1 389 ? 23.927 -27.921 13.204 1.00 42.56 389 LEU A CA 1
ATOM 2975 C C . LEU A 1 389 ? 25.403 -27.693 12.845 1.00 42.56 389 LEU A C 1
ATOM 2977 O O . LEU A 1 389 ? 25.734 -27.342 11.712 1.00 42.56 389 LEU A O 1
ATOM 2981 N N . LYS A 1 390 ? 26.298 -27.933 13.811 1.00 48.31 390 LYS A N 1
ATOM 2982 C CA . LYS A 1 390 ? 27.754 -27.835 13.641 1.00 48.31 390 LYS A CA 1
ATOM 2983 C C . LYS A 1 390 ? 28.285 -28.923 12.704 1.00 48.31 390 LYS A C 1
ATOM 2985 O O . LYS A 1 390 ? 29.121 -28.637 11.850 1.00 48.31 390 LYS A O 1
ATOM 2990 N N . THR A 1 391 ? 27.742 -30.134 12.817 1.00 47.16 391 THR A N 1
ATOM 2991 C CA . THR A 1 391 ? 28.098 -31.279 11.967 1.00 47.16 391 THR A CA 1
ATOM 2992 C C . THR A 1 391 ? 27.587 -31.090 10.534 1.00 47.16 391 THR A C 1
ATOM 2994 O O . THR A 1 391 ? 28.348 -31.275 9.588 1.00 47.16 391 THR A O 1
ATOM 2997 N N . MET A 1 392 ? 26.353 -30.597 10.343 1.00 41.53 392 MET A N 1
ATOM 2998 C CA . MET A 1 392 ? 25.816 -30.317 9.000 1.00 41.53 392 MET A CA 1
ATOM 2999 C C . MET A 1 392 ? 26.520 -29.154 8.288 1.00 41.53 392 MET A C 1
ATOM 3001 O O . MET A 1 392 ? 26.739 -29.222 7.080 1.00 41.53 392 MET A O 1
ATOM 3005 N N . LYS A 1 393 ? 26.945 -28.111 9.012 1.00 48.31 393 LYS A N 1
ATOM 3006 C CA . LYS A 1 393 ? 27.760 -27.033 8.424 1.00 48.31 393 LYS A CA 1
ATOM 3007 C C . LYS A 1 393 ? 29.147 -27.508 7.988 1.00 48.31 393 LYS A C 1
ATOM 3009 O O . LYS A 1 393 ? 29.665 -26.993 7.001 1.00 48.31 393 LYS A O 1
ATOM 3014 N N . GLY A 1 394 ? 29.724 -28.474 8.708 1.00 49.03 394 GLY A N 1
ATOM 3015 C CA . GLY A 1 394 ? 30.992 -29.108 8.345 1.00 49.03 394 GLY A CA 1
ATOM 3016 C C . GLY A 1 394 ? 30.886 -30.029 7.125 1.00 49.03 394 GLY A C 1
ATOM 3017 O O . GLY A 1 394 ? 31.803 -30.052 6.315 1.00 49.03 394 GLY A O 1
ATOM 3018 N N . LEU A 1 395 ? 29.763 -30.741 6.962 1.00 37.09 395 LEU A N 1
ATOM 3019 C CA . LEU A 1 395 ? 29.549 -31.705 5.871 1.00 37.09 395 LEU A CA 1
ATOM 3020 C C . LEU A 1 395 ? 29.027 -31.090 4.558 1.00 37.09 395 LEU A C 1
ATOM 3022 O O . LEU A 1 395 ? 29.338 -31.621 3.497 1.00 37.09 395 LEU A O 1
ATOM 3026 N N . PHE A 1 396 ? 28.258 -29.989 4.600 1.00 47.03 396 PHE A N 1
ATOM 3027 C CA . PHE A 1 396 ? 27.511 -29.490 3.425 1.00 47.03 396 PHE A CA 1
ATOM 3028 C C . PHE A 1 396 ? 27.824 -28.039 2.990 1.00 47.03 396 PHE A C 1
ATOM 3030 O O . PHE A 1 396 ? 27.217 -27.530 2.047 1.00 47.03 396 PHE A O 1
ATOM 3037 N N . GLY A 1 397 ? 28.771 -27.351 3.640 1.00 51.25 397 GLY A N 1
ATOM 3038 C CA . GLY A 1 397 ? 29.236 -26.017 3.226 1.00 51.25 397 GLY A CA 1
ATOM 3039 C C . GLY A 1 397 ? 28.198 -24.881 3.339 1.00 51.25 397 GLY A C 1
ATOM 3040 O O . GLY A 1 397 ? 27.128 -25.025 3.931 1.00 51.25 397 GLY A O 1
ATOM 3041 N N . MET A 1 398 ? 28.517 -23.700 2.784 1.00 50.31 398 MET A N 1
ATOM 3042 C CA . MET A 1 398 ? 27.718 -22.461 2.926 1.00 50.31 398 MET A CA 1
ATOM 3043 C C . MET A 1 398 ? 26.303 -22.512 2.309 1.00 50.31 398 MET A C 1
ATOM 3045 O O . MET A 1 398 ? 25.472 -21.670 2.644 1.00 50.31 398 MET A O 1
ATOM 3049 N N . GLN A 1 399 ? 25.985 -23.508 1.475 1.00 46.16 399 GLN A N 1
ATOM 3050 C CA . GLN A 1 399 ? 24.628 -23.729 0.947 1.00 46.16 399 GLN A CA 1
ATOM 3051 C C . GLN A 1 399 ? 23.676 -24.369 1.969 1.00 46.16 399 GLN A C 1
ATOM 3053 O O . GLN A 1 399 ? 22.459 -24.240 1.837 1.00 46.16 399 GLN A O 1
ATOM 3058 N N . ALA A 1 400 ? 24.211 -24.988 3.027 1.00 43.97 400 ALA A N 1
ATOM 3059 C CA . ALA A 1 400 ? 23.411 -25.614 4.072 1.00 43.97 400 ALA A CA 1
ATOM 3060 C C . ALA A 1 400 ? 22.517 -24.604 4.802 1.00 43.97 400 ALA A C 1
ATOM 3062 O O . ALA A 1 400 ? 21.392 -24.935 5.136 1.00 43.97 400 ALA A O 1
ATOM 3063 N N . GLY A 1 401 ? 22.978 -23.362 5.005 1.00 47.12 401 GLY A N 1
ATOM 3064 C CA . GLY A 1 401 ? 22.198 -22.322 5.688 1.00 47.12 401 GLY A CA 1
ATOM 3065 C C . GLY A 1 401 ? 20.983 -21.839 4.892 1.00 47.12 401 GLY A C 1
ATOM 3066 O O . GLY A 1 401 ? 19.935 -21.604 5.482 1.00 47.12 401 GLY A O 1
ATOM 3067 N N . LYS A 1 402 ? 21.111 -21.756 3.560 1.00 45.59 402 LYS A N 1
ATOM 3068 C CA . LYS A 1 402 ? 20.007 -21.435 2.644 1.00 45.59 402 LYS A CA 1
ATOM 3069 C C . LYS A 1 402 ? 18.952 -22.544 2.669 1.00 45.59 402 LYS A C 1
ATOM 3071 O O . LYS A 1 402 ? 17.793 -22.266 2.947 1.00 45.59 402 LYS A O 1
ATOM 3076 N N . ARG A 1 403 ? 19.394 -23.802 2.545 1.00 43.03 403 ARG A N 1
ATOM 3077 C CA . ARG A 1 403 ? 18.509 -24.969 2.655 1.00 43.03 403 ARG A CA 1
ATOM 3078 C C . ARG A 1 403 ? 17.881 -25.134 4.032 1.00 43.03 403 ARG A C 1
ATOM 3080 O O . ARG A 1 403 ? 16.785 -25.656 4.106 1.00 43.03 403 ARG A O 1
ATOM 3087 N N . LEU A 1 404 ? 18.541 -24.700 5.108 1.00 40.47 404 LEU A N 1
ATOM 3088 C CA . LEU A 1 404 ? 18.002 -24.776 6.472 1.00 40.47 404 LEU A CA 1
ATOM 3089 C C . LEU A 1 404 ? 16.926 -23.715 6.743 1.00 40.47 404 LEU A C 1
ATOM 3091 O O . LEU A 1 404 ? 16.065 -23.929 7.590 1.00 40.47 404 LEU A O 1
ATOM 3095 N N . GLN A 1 405 ? 17.018 -22.562 6.075 1.00 45.09 405 GLN A N 1
ATOM 3096 C CA . GLN A 1 405 ? 16.053 -21.470 6.184 1.00 45.09 405 GLN A CA 1
ATOM 3097 C C . GLN A 1 405 ? 14.811 -21.760 5.332 1.00 45.09 405 GLN A C 1
ATOM 3099 O O . GLN A 1 405 ? 13.710 -21.623 5.851 1.00 45.09 405 GLN A O 1
ATOM 3104 N N . GLU A 1 406 ? 15.007 -22.247 4.100 1.00 48.41 406 GLU A N 1
ATOM 3105 C CA . GLU A 1 406 ? 13.948 -22.834 3.261 1.00 48.41 406 GLU A CA 1
ATOM 3106 C C . GLU A 1 406 ? 13.267 -23.975 4.041 1.00 48.41 406 GLU A C 1
ATOM 3108 O O . GLU A 1 406 ? 12.087 -23.870 4.346 1.00 48.41 406 GLU A O 1
ATOM 3113 N N . LEU A 1 407 ? 14.034 -24.926 4.608 1.00 45.19 407 LEU A N 1
ATOM 3114 C CA . LEU A 1 407 ? 13.472 -25.956 5.498 1.00 45.19 407 LEU A CA 1
ATOM 3115 C C . LEU A 1 407 ? 12.677 -25.378 6.673 1.00 45.19 407 LEU A C 1
ATOM 3117 O O . LEU A 1 407 ? 11.749 -26.020 7.141 1.00 45.19 407 LEU A O 1
ATOM 3121 N N . LYS A 1 408 ? 13.072 -24.229 7.230 1.00 51.38 408 LYS A N 1
ATOM 3122 C CA . LYS A 1 408 ? 12.428 -23.659 8.419 1.00 51.38 408 LYS A CA 1
ATOM 3123 C C . LYS A 1 408 ? 11.101 -22.988 8.074 1.00 51.38 408 LYS A C 1
ATOM 3125 O O . LYS A 1 408 ? 10.163 -23.118 8.857 1.00 51.38 408 LYS A O 1
ATOM 3130 N N . GLU A 1 409 ? 11.031 -22.264 6.962 1.00 59.59 409 GLU A N 1
ATOM 3131 C CA . GLU A 1 409 ? 9.786 -21.660 6.474 1.00 59.59 409 GLU A CA 1
ATOM 3132 C C . GLU A 1 409 ? 8.824 -22.749 5.992 1.00 59.59 409 GLU A C 1
ATOM 3134 O O . GLU A 1 409 ? 7.684 -22.785 6.463 1.00 59.59 409 GLU A O 1
ATOM 3139 N N . ASP A 1 410 ? 9.333 -23.739 5.255 1.00 62.75 410 ASP A N 1
ATOM 3140 C CA . ASP A 1 410 ? 8.578 -24.926 4.853 1.00 62.75 410 ASP A CA 1
ATOM 3141 C C . ASP A 1 410 ? 8.070 -25.699 6.079 1.00 62.75 410 ASP A C 1
ATOM 3143 O O . ASP A 1 410 ? 6.932 -26.151 6.107 1.00 62.75 410 ASP A O 1
ATOM 3147 N N . VAL A 1 411 ? 8.866 -25.822 7.150 1.00 66.19 411 VAL A N 1
ATOM 3148 C CA . VAL A 1 411 ? 8.438 -26.479 8.402 1.00 66.19 411 VAL A CA 1
ATOM 3149 C C . VAL A 1 411 ? 7.345 -25.688 9.125 1.00 66.19 411 VAL A C 1
ATOM 3151 O O . VAL A 1 411 ? 6.482 -26.297 9.756 1.00 66.19 411 VAL A O 1
ATOM 3154 N N . ILE A 1 412 ? 7.345 -24.352 9.061 1.00 71.50 412 ILE A N 1
ATOM 3155 C CA . ILE A 1 412 ? 6.296 -23.532 9.689 1.00 71.50 412 ILE A CA 1
ATOM 3156 C C . ILE A 1 412 ? 4.990 -23.635 8.899 1.00 71.50 412 ILE A C 1
ATOM 3158 O O . ILE A 1 412 ? 3.928 -23.776 9.508 1.00 71.50 412 ILE A O 1
ATOM 3162 N N . GLU A 1 413 ? 5.043 -23.575 7.569 1.00 75.75 413 GLU A N 1
ATOM 3163 C CA . GLU A 1 413 ? 3.850 -23.734 6.733 1.00 75.75 413 GLU A CA 1
ATOM 3164 C C . GLU A 1 413 ? 3.297 -25.159 6.800 1.00 75.75 413 GLU A C 1
ATOM 3166 O O . GLU A 1 413 ? 2.097 -25.334 7.020 1.00 75.75 413 GLU A O 1
ATOM 3171 N N . MET A 1 414 ? 4.167 -26.172 6.760 1.00 75.12 414 MET A N 1
ATOM 3172 C CA . MET A 1 414 ? 3.772 -27.569 6.961 1.00 75.12 414 MET A CA 1
ATOM 3173 C C . MET A 1 414 ? 3.173 -27.797 8.346 1.00 75.12 414 MET A C 1
ATOM 3175 O O . MET A 1 414 ? 2.168 -28.490 8.453 1.00 75.12 414 MET A O 1
ATOM 3179 N N . ARG A 1 415 ? 3.696 -27.154 9.402 1.00 81.12 415 ARG A N 1
ATOM 3180 C CA . ARG A 1 415 ? 3.084 -27.222 10.740 1.00 81.12 415 ARG A CA 1
ATOM 3181 C C . ARG A 1 415 ? 1.686 -26.609 10.759 1.00 81.12 415 ARG A C 1
ATOM 3183 O O . ARG A 1 415 ? 0.793 -27.190 11.355 1.00 81.12 415 ARG A O 1
ATOM 3190 N N . LYS A 1 416 ? 1.453 -25.480 10.079 1.00 86.06 416 LYS A N 1
ATOM 3191 C CA . LYS A 1 416 ? 0.101 -24.897 9.977 1.00 86.06 416 LYS A CA 1
ATOM 3192 C C . LYS A 1 416 ? -0.870 -25.820 9.240 1.00 86.06 416 LYS A C 1
ATOM 3194 O O . LYS A 1 416 ? -2.037 -25.896 9.625 1.00 86.06 416 LYS A O 1
ATOM 3199 N N . LEU A 1 417 ? -0.404 -26.495 8.188 1.00 85.75 417 LEU A N 1
ATOM 3200 C CA . LEU A 1 417 ? -1.184 -27.505 7.472 1.00 85.75 417 LEU A CA 1
ATOM 3201 C C . LEU A 1 417 ? -1.456 -28.728 8.362 1.00 85.75 417 LEU A C 1
ATOM 3203 O O . LEU A 1 417 ? -2.590 -29.193 8.385 1.00 85.75 417 LEU A O 1
ATOM 3207 N N . ASP A 1 418 ? -0.477 -29.191 9.145 1.00 87.56 418 ASP A N 1
ATOM 3208 C CA . ASP A 1 418 ? -0.627 -30.303 10.099 1.00 87.56 418 ASP A CA 1
ATOM 3209 C C . ASP A 1 418 ? -1.589 -29.945 11.249 1.00 87.56 418 ASP A C 1
ATOM 3211 O O . ASP A 1 418 ? -2.465 -30.733 11.606 1.00 87.56 418 ASP A O 1
ATOM 3215 N N . ASP A 1 419 ? -1.529 -28.714 11.764 1.00 89.94 419 ASP A N 1
ATOM 3216 C CA . ASP A 1 419 ? -2.462 -28.189 12.770 1.00 89.94 419 ASP A CA 1
ATOM 3217 C C . ASP A 1 419 ? -3.883 -28.036 12.202 1.00 89.94 419 ASP A C 1
ATOM 3219 O O . ASP A 1 419 ? -4.881 -28.217 12.903 1.00 89.94 419 ASP A O 1
ATOM 3223 N N . HIS A 1 420 ? -4.011 -27.657 10.926 1.00 91.50 420 HIS A N 1
ATOM 3224 C CA . HIS A 1 420 ? -5.303 -27.612 10.242 1.00 91.50 420 HIS A CA 1
ATOM 3225 C C . HIS A 1 420 ? -5.873 -29.019 10.059 1.00 91.50 420 HIS A C 1
ATOM 3227 O O . HIS A 1 420 ? -7.040 -29.252 10.360 1.00 91.50 420 HIS A O 1
ATOM 3233 N N . LEU A 1 421 ? -5.033 -29.964 9.648 1.00 91.25 421 LEU A N 1
A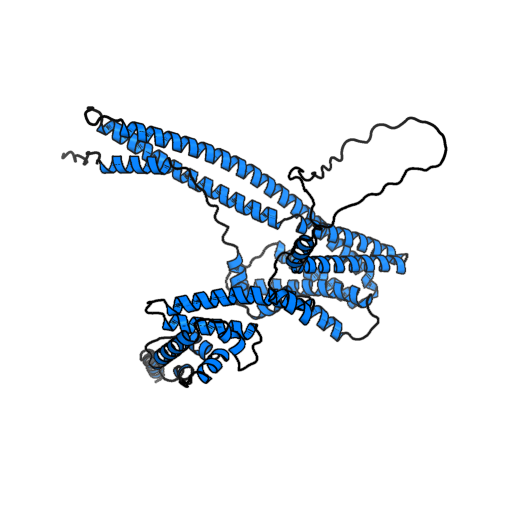TOM 3234 C CA . LEU A 1 421 ? -5.401 -31.360 9.481 1.00 91.25 421 LEU A CA 1
ATOM 3235 C C . LEU A 1 421 ? -5.843 -31.991 10.806 1.00 91.25 421 LEU A C 1
ATOM 3237 O O . LEU A 1 421 ? -6.890 -32.627 10.870 1.00 91.25 421 LEU A O 1
ATOM 3241 N N . THR A 1 422 ? -5.108 -31.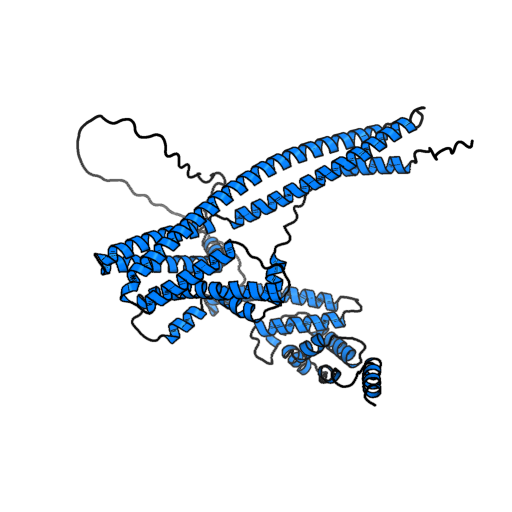728 11.885 1.00 92.56 422 THR A N 1
ATOM 3242 C CA . THR A 1 422 ? -5.450 -32.172 13.243 1.00 92.56 422 THR A CA 1
ATOM 3243 C C . THR A 1 422 ? -6.800 -31.611 13.687 1.00 92.56 422 THR A C 1
ATOM 3245 O O . THR A 1 422 ? -7.647 -32.362 14.165 1.00 92.56 422 THR A O 1
ATOM 3248 N N . ARG A 1 423 ? -7.068 -30.323 13.427 1.00 94.00 423 ARG A N 1
ATOM 3249 C CA . ARG A 1 423 ? -8.378 -29.713 13.707 1.00 94.00 423 ARG A CA 1
ATOM 3250 C C . ARG A 1 423 ? -9.518 -30.362 12.929 1.00 94.00 423 ARG A C 1
ATOM 3252 O O . ARG A 1 423 ? -10.589 -30.537 13.501 1.00 94.00 423 ARG A O 1
ATOM 3259 N N . ILE A 1 424 ? -9.307 -30.733 11.664 1.00 93.94 424 ILE A N 1
ATOM 3260 C CA . ILE A 1 424 ? -10.323 -31.452 10.882 1.00 93.94 424 ILE A CA 1
ATOM 3261 C C . ILE A 1 424 ? -10.612 -32.814 11.532 1.00 93.94 424 ILE A C 1
ATOM 3263 O O . ILE A 1 424 ? -11.776 -33.153 11.750 1.00 93.94 424 ILE A O 1
ATOM 3267 N N . ILE A 1 425 ? -9.570 -33.567 11.907 1.00 92.69 425 ILE A N 1
ATOM 3268 C CA . ILE A 1 425 ? -9.698 -34.888 12.547 1.00 92.69 425 ILE A CA 1
ATOM 3269 C C . ILE A 1 425 ? -10.447 -34.800 13.882 1.00 92.69 425 ILE A C 1
ATOM 3271 O O . ILE A 1 425 ? -11.300 -35.647 14.149 1.00 92.69 425 ILE A O 1
ATOM 3275 N N . GLU A 1 426 ? -10.125 -33.804 14.707 1.00 92.69 426 GLU A N 1
ATOM 3276 C CA . GLU A 1 426 ? -10.704 -33.604 16.041 1.00 92.69 426 GLU A CA 1
ATOM 3277 C C . GLU A 1 426 ? -12.092 -32.954 16.006 1.00 92.69 426 GLU A C 1
ATOM 3279 O O . GLU A 1 426 ? -12.833 -33.012 16.990 1.00 92.69 426 GLU A O 1
ATOM 3284 N N . SER A 1 427 ? -12.477 -32.338 14.886 1.00 91.50 427 SER A N 1
ATOM 3285 C CA . SER A 1 427 ? -13.795 -31.730 14.767 1.00 91.50 427 SER A CA 1
ATOM 3286 C C . SER A 1 427 ? -14.897 -32.798 14.758 1.00 91.50 427 SER A C 1
ATOM 3288 O O . SER A 1 427 ? -14.922 -33.699 13.921 1.00 91.50 427 SER A O 1
ATOM 3290 N N . ASN A 1 428 ? -15.866 -32.659 15.667 1.00 85.06 428 ASN A N 1
ATOM 3291 C CA . ASN A 1 428 ? -17.120 -33.429 15.662 1.00 85.06 428 ASN A CA 1
ATOM 3292 C C . ASN A 1 428 ? -18.176 -32.809 14.727 1.00 85.06 428 ASN A C 1
ATOM 3294 O O . ASN A 1 428 ? -19.378 -32.953 14.942 1.00 85.06 428 ASN A O 1
ATOM 3298 N N . LYS A 1 429 ? -17.749 -32.043 13.719 1.00 86.81 429 LYS A N 1
ATOM 3299 C CA . LYS A 1 429 ? -18.674 -31.384 12.797 1.00 86.81 429 LYS A CA 1
ATOM 3300 C C . LYS A 1 429 ? -19.234 -32.398 11.806 1.00 86.81 429 LYS A C 1
ATOM 3302 O O . LYS A 1 429 ? -18.499 -33.236 11.294 1.00 86.81 429 LYS A O 1
ATOM 3307 N N . SER A 1 430 ? -20.505 -32.233 11.443 1.00 85.06 430 SER A N 1
ATOM 3308 C CA . SER A 1 430 ? -21.146 -33.004 10.368 1.00 85.06 430 SER A CA 1
ATOM 3309 C C . SER A 1 430 ? -20.467 -32.830 9.004 1.00 85.06 430 SER A C 1
ATOM 3311 O O . SER A 1 430 ? -20.637 -33.673 8.137 1.00 85.06 430 SER A O 1
ATOM 3313 N N . ASN A 1 431 ? -19.675 -31.767 8.811 1.00 89.88 431 ASN A N 1
ATOM 3314 C CA . ASN A 1 431 ? -19.009 -31.460 7.541 1.00 89.88 431 ASN A CA 1
ATOM 3315 C C . ASN A 1 431 ? -17.538 -31.916 7.467 1.00 89.88 431 ASN A C 1
ATOM 3317 O O . ASN A 1 431 ? -16.764 -31.413 6.651 1.00 89.88 431 ASN A O 1
ATOM 3321 N N . LYS A 1 432 ? -17.130 -32.840 8.343 1.00 94.81 432 LYS A N 1
ATOM 3322 C CA . LYS A 1 432 ? -15.747 -33.321 8.450 1.00 94.81 432 LYS A CA 1
ATOM 3323 C C . LYS A 1 432 ? -15.215 -33.887 7.129 1.00 94.81 432 LYS A C 1
ATOM 3325 O O . LYS A 1 432 ? -14.116 -33.533 6.713 1.00 94.81 432 LYS A O 1
ATOM 3330 N N . HIS A 1 433 ? -16.006 -34.710 6.446 1.00 94.56 433 HIS A N 1
ATOM 3331 C CA . HIS A 1 433 ? -15.623 -35.355 5.185 1.00 94.56 433 HIS A CA 1
ATOM 3332 C C . HIS A 1 433 ? -15.397 -34.353 4.047 1.00 94.56 433 HIS A C 1
ATOM 3334 O O . HIS A 1 433 ? -14.419 -34.456 3.305 1.00 94.56 433 HIS A O 1
ATOM 3340 N N . HIS A 1 434 ? -16.219 -33.307 3.972 1.00 93.81 434 HIS A N 1
ATOM 3341 C CA . HIS A 1 434 ? -16.026 -32.223 3.011 1.00 93.81 434 HIS A CA 1
ATOM 3342 C C . HIS A 1 434 ? -14.753 -31.407 3.300 1.00 93.81 434 HIS A C 1
ATOM 3344 O O . HIS A 1 434 ? -13.999 -31.080 2.383 1.00 93.81 434 HIS A O 1
ATOM 3350 N N . GLU A 1 435 ? -14.473 -31.102 4.574 1.00 94.06 435 GLU A N 1
ATOM 3351 C CA . GLU A 1 435 ? -13.251 -30.384 4.965 1.00 94.06 435 GLU A CA 1
ATOM 3352 C C . GLU A 1 435 ? -11.981 -31.189 4.632 1.00 94.06 435 GLU A C 1
ATOM 3354 O O . GLU A 1 435 ? -11.002 -30.609 4.152 1.00 94.06 435 GLU A O 1
ATOM 3359 N N . VAL A 1 436 ? -12.007 -32.518 4.806 1.00 94.44 436 VAL A N 1
ATOM 3360 C CA . VAL A 1 436 ? -10.908 -33.413 4.400 1.00 94.44 436 VAL A CA 1
ATOM 3361 C C . VAL A 1 436 ? -10.676 -33.350 2.888 1.00 94.44 436 VAL A C 1
ATOM 3363 O O . VAL A 1 436 ? -9.542 -33.144 2.453 1.00 94.44 436 VAL A O 1
ATOM 3366 N N . LEU A 1 437 ? -11.727 -33.460 2.070 1.00 92.38 437 LEU A N 1
ATOM 3367 C CA . LEU A 1 437 ? -11.597 -33.394 0.608 1.00 92.38 437 LEU A CA 1
ATOM 3368 C C . LEU A 1 437 ? -11.007 -32.057 0.144 1.00 92.38 437 LEU A C 1
ATOM 3370 O O . LEU A 1 437 ? -10.082 -32.028 -0.671 1.00 92.38 437 LEU A O 1
ATOM 3374 N N . LYS A 1 438 ? -11.472 -30.948 0.728 1.00 91.44 438 LYS A N 1
ATOM 3375 C CA . LYS A 1 438 ? -10.953 -29.606 0.439 1.00 91.44 438 LYS A CA 1
ATOM 3376 C C . LYS A 1 438 ? -9.492 -29.445 0.856 1.00 91.44 438 LYS A C 1
ATOM 3378 O O . LYS A 1 438 ? -8.715 -28.791 0.157 1.00 91.44 438 LYS A O 1
ATOM 3383 N N . PHE A 1 439 ? -9.095 -30.045 1.978 1.00 92.69 439 PHE A N 1
ATOM 3384 C CA . PHE A 1 439 ? -7.698 -30.068 2.399 1.00 92.69 439 PHE A CA 1
ATOM 3385 C C . PHE A 1 439 ? -6.814 -30.753 1.351 1.00 92.69 439 PHE A C 1
ATOM 3387 O O . PHE A 1 439 ? -5.812 -30.169 0.943 1.00 92.69 439 PHE A O 1
ATOM 3394 N N . PHE A 1 440 ? -7.201 -31.931 0.854 1.00 90.00 440 PHE A N 1
ATOM 3395 C CA . PHE A 1 440 ? -6.418 -32.641 -0.164 1.00 90.00 440 PHE A CA 1
ATOM 3396 C C . PHE A 1 440 ? -6.412 -31.950 -1.530 1.00 90.00 440 PHE A C 1
ATOM 3398 O O . PHE A 1 440 ? -5.395 -31.988 -2.222 1.00 90.00 440 PHE A O 1
ATOM 3405 N N . GLN A 1 441 ? -7.494 -31.262 -1.900 1.00 85.62 441 GLN A N 1
ATOM 3406 C CA . GLN A 1 441 ? -7.521 -30.420 -3.097 1.00 85.62 441 GLN A CA 1
ATOM 3407 C C . GLN A 1 441 ? -6.487 -29.286 -3.005 1.00 85.62 441 GLN A C 1
ATOM 3409 O O . GLN A 1 441 ? -5.722 -29.068 -3.942 1.00 85.62 441 GLN A O 1
ATOM 3414 N N . ASN A 1 442 ? -6.409 -28.604 -1.859 1.00 86.38 442 ASN A N 1
ATOM 3415 C CA . ASN A 1 442 ? -5.415 -27.552 -1.632 1.00 86.38 442 ASN A CA 1
ATOM 3416 C C . ASN A 1 442 ? -3.991 -28.116 -1.541 1.00 86.38 442 ASN A C 1
ATOM 3418 O O . ASN A 1 442 ? -3.054 -27.522 -2.073 1.00 86.38 442 ASN A O 1
ATOM 3422 N N . LEU A 1 443 ? -3.824 -29.276 -0.900 1.00 84.50 443 LEU A N 1
ATOM 3423 C CA . LEU A 1 443 ? -2.530 -29.943 -0.777 1.00 84.50 443 LEU A CA 1
ATOM 3424 C C 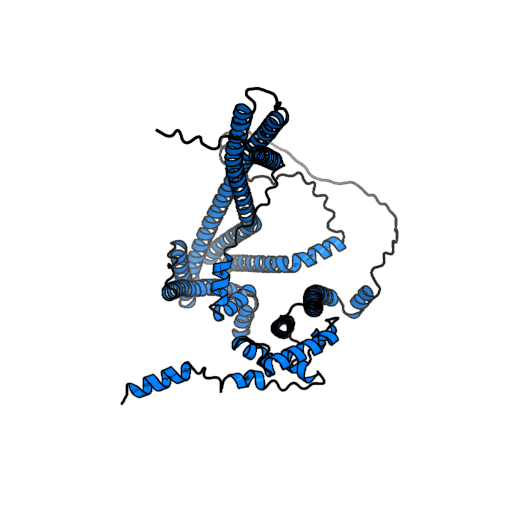. LEU A 1 443 ? -1.961 -30.320 -2.149 1.00 84.50 443 LEU A C 1
ATOM 3426 O O . LEU A 1 443 ? -0.753 -30.243 -2.350 1.00 84.50 443 LEU A O 1
ATOM 3430 N N . ALA A 1 444 ? -2.820 -30.675 -3.105 1.00 76.69 444 ALA A N 1
ATOM 3431 C CA . ALA A 1 444 ? -2.397 -30.987 -4.462 1.00 76.69 444 ALA A CA 1
ATOM 3432 C C . ALA A 1 444 ? -1.776 -29.783 -5.185 1.00 76.69 444 ALA A C 1
ATOM 3434 O O . ALA A 1 444 ? -0.770 -29.939 -5.874 1.00 76.69 444 ALA A O 1
ATOM 3435 N N . VAL A 1 445 ? -2.326 -28.583 -4.978 1.00 76.38 445 VAL A N 1
ATOM 3436 C CA . VAL A 1 445 ? -1.766 -27.336 -5.522 1.00 76.38 445 VAL A CA 1
ATOM 3437 C C . VAL A 1 445 ? -0.381 -27.068 -4.928 1.00 76.38 445 VAL A C 1
ATOM 3439 O O . VAL A 1 445 ? 0.549 -26.731 -5.654 1.00 76.38 445 VAL A O 1
ATOM 3442 N N . ILE A 1 446 ? -0.219 -27.286 -3.620 1.00 77.56 446 ILE A N 1
ATOM 3443 C CA . ILE A 1 446 ? 1.069 -27.117 -2.928 1.00 77.56 446 ILE A CA 1
ATOM 3444 C C . ILE A 1 446 ? 2.090 -28.148 -3.425 1.00 77.56 446 ILE A C 1
ATOM 3446 O O . ILE A 1 446 ? 3.232 -27.801 -3.710 1.00 77.56 446 ILE A O 1
ATOM 3450 N N . ALA A 1 447 ? 1.680 -29.405 -3.601 1.00 75.25 447 ALA A N 1
ATOM 3451 C CA . ALA A 1 447 ? 2.553 -30.463 -4.103 1.00 75.25 447 ALA A CA 1
ATOM 3452 C C . ALA A 1 447 ? 3.092 -30.177 -5.514 1.00 75.25 447 ALA A C 1
ATOM 3454 O O . ALA A 1 447 ? 4.232 -30.526 -5.812 1.00 75.25 447 ALA A O 1
ATOM 3455 N N . GLN A 1 448 ? 2.294 -29.521 -6.363 1.00 69.81 448 GLN A N 1
ATOM 3456 C CA . GLN A 1 448 ? 2.731 -29.072 -7.687 1.00 69.81 448 GLN A CA 1
ATOM 3457 C C . GLN A 1 448 ? 3.750 -27.927 -7.612 1.00 69.81 448 GLN A C 1
ATOM 3459 O O . GLN A 1 448 ? 4.633 -27.849 -8.461 1.00 69.81 448 GLN A O 1
ATOM 3464 N N . MET A 1 449 ? 3.650 -27.054 -6.604 1.00 70.19 449 MET A N 1
ATOM 3465 C CA . MET A 1 449 ? 4.603 -25.958 -6.398 1.00 70.19 449 MET A CA 1
ATOM 3466 C C . MET A 1 449 ? 5.964 -26.442 -5.882 1.00 70.19 449 MET A C 1
ATOM 3468 O O . MET A 1 449 ? 6.984 -25.878 -6.258 1.00 70.19 449 MET A O 1
ATOM 3472 N N . GLU A 1 450 ? 5.980 -27.489 -5.056 1.00 70.88 450 GLU A N 1
ATOM 3473 C CA . GLU A 1 450 ? 7.187 -28.043 -4.417 1.00 70.88 450 GLU A CA 1
ATOM 3474 C C . GLU A 1 450 ? 8.027 -28.957 -5.333 1.00 70.88 450 GLU A C 1
ATOM 3476 O O . GLU A 1 450 ? 8.989 -29.572 -4.875 1.00 70.88 450 GLU A O 1
ATOM 3481 N N . GLU A 1 451 ? 7.663 -29.093 -6.615 1.00 70.12 451 GLU A N 1
ATOM 3482 C CA . GLU A 1 451 ? 8.333 -29.982 -7.581 1.00 70.12 451 GLU A CA 1
ATOM 3483 C C . GLU A 1 451 ? 8.523 -31.424 -7.056 1.00 70.12 451 GLU A C 1
ATOM 3485 O O . GLU A 1 451 ? 9.496 -32.103 -7.402 1.00 70.12 451 GLU A O 1
ATOM 3490 N N . CYS A 1 452 ? 7.610 -31.927 -6.208 1.00 71.62 452 CYS A N 1
ATOM 3491 C CA . CYS A 1 452 ? 7.718 -33.303 -5.728 1.00 71.62 452 CYS A CA 1
ATOM 3492 C C . CYS A 1 452 ? 7.696 -34.257 -6.935 1.00 71.62 452 CYS A C 1
ATOM 3494 O O . CYS A 1 452 ? 6.800 -34.151 -7.779 1.00 71.62 452 CYS A O 1
ATOM 3496 N N . PRO A 1 453 ? 8.669 -35.184 -7.045 1.00 67.38 453 PRO A N 1
ATOM 3497 C CA . PRO A 1 453 ? 8.799 -36.041 -8.212 1.00 67.38 453 PRO A CA 1
ATOM 3498 C C . PRO A 1 453 ? 7.492 -36.799 -8.448 1.00 67.38 453 PRO A C 1
ATOM 3500 O O . PRO A 1 453 ? 6.957 -37.440 -7.538 1.00 67.38 453 PRO A O 1
ATOM 3503 N N . HIS A 1 454 ? 6.973 -36.682 -9.674 1.00 56.12 454 HIS A N 1
ATOM 3504 C CA . HIS A 1 454 ? 5.671 -37.212 -10.068 1.00 56.12 454 HIS A CA 1
ATOM 3505 C C . HIS A 1 454 ? 5.510 -38.668 -9.606 1.00 56.12 454 HIS A C 1
ATOM 3507 O O . HIS A 1 454 ? 6.239 -39.560 -10.042 1.00 56.12 454 HIS A O 1
ATOM 3513 N N . GLY A 1 455 ? 4.550 -38.898 -8.709 1.00 56.81 455 GLY A N 1
ATOM 3514 C CA . GLY A 1 455 ? 4.182 -40.229 -8.225 1.00 56.81 455 GLY A CA 1
ATOM 3515 C C . GLY A 1 455 ? 4.686 -40.619 -6.832 1.00 56.81 455 GLY A C 1
ATOM 3516 O O . GLY A 1 455 ? 4.230 -41.649 -6.336 1.00 56.81 455 GLY A O 1
ATOM 3517 N N . ASP A 1 456 ? 5.539 -39.826 -6.166 1.00 64.06 456 ASP A N 1
ATOM 3518 C CA . ASP A 1 456 ? 5.949 -40.101 -4.778 1.00 64.06 456 ASP A CA 1
ATOM 3519 C C . ASP A 1 456 ? 5.776 -38.894 -3.842 1.00 64.06 456 ASP A C 1
ATOM 3521 O O . ASP A 1 456 ? 6.666 -38.071 -3.641 1.00 64.06 456 ASP A O 1
ATOM 3525 N N . LEU A 1 457 ? 4.606 -38.823 -3.207 1.00 68.62 457 LEU A N 1
ATOM 3526 C CA . LEU A 1 457 ? 4.284 -37.810 -2.199 1.00 68.62 457 LEU A CA 1
ATOM 3527 C C . LEU A 1 457 ? 4.846 -38.124 -0.808 1.00 68.62 457 LEU A C 1
ATOM 3529 O O . LEU A 1 457 ? 4.483 -37.450 0.156 1.00 68.62 457 LEU A O 1
ATOM 3533 N N . ARG A 1 458 ? 5.739 -39.116 -0.659 1.00 68.06 458 ARG A N 1
ATOM 3534 C CA . ARG A 1 458 ? 6.468 -39.321 0.609 1.00 68.06 458 ARG A CA 1
ATOM 3535 C C . ARG A 1 458 ? 7.178 -38.048 1.070 1.00 68.06 458 ARG A C 1
ATOM 3537 O O . ARG A 1 458 ? 7.205 -37.784 2.266 1.00 68.06 458 ARG A O 1
ATOM 3544 N N . CYS A 1 459 ? 7.632 -37.215 0.124 1.00 72.50 459 CYS A N 1
ATOM 3545 C CA . CYS A 1 459 ? 8.183 -35.878 0.381 1.00 72.50 459 CYS A CA 1
ATOM 3546 C C . CYS A 1 459 ? 7.286 -35.011 1.289 1.00 72.50 459 CYS A C 1
ATOM 3548 O O . CYS A 1 459 ? 7.795 -34.202 2.067 1.00 72.50 459 CYS A O 1
ATOM 3550 N N . LEU A 1 460 ? 5.963 -35.179 1.186 1.00 75.50 460 LEU A N 1
ATOM 3551 C CA . LEU A 1 460 ? 4.951 -34.415 1.905 1.00 75.50 460 LEU A CA 1
ATOM 3552 C C . LEU A 1 460 ? 4.357 -35.212 3.064 1.00 75.50 460 LEU A C 1
ATOM 3554 O O . LEU A 1 460 ? 4.209 -34.660 4.147 1.00 75.50 460 LEU A O 1
ATOM 3558 N N . PHE A 1 461 ? 4.049 -36.499 2.888 1.00 78.12 461 PHE A N 1
ATOM 3559 C CA . PHE A 1 461 ? 3.372 -37.273 3.938 1.00 78.12 461 PHE A CA 1
ATOM 3560 C C . PHE A 1 461 ? 4.215 -37.555 5.156 1.00 78.12 461 PHE A C 1
ATOM 3562 O O . PHE A 1 461 ? 3.683 -37.500 6.260 1.00 78.12 461 PHE A O 1
ATOM 3569 N N . ASP A 1 462 ? 5.517 -37.753 4.981 1.00 79.31 462 ASP A N 1
ATOM 3570 C CA . ASP A 1 462 ? 6.407 -37.974 6.118 1.00 79.31 462 ASP A CA 1
ATOM 3571 C C . ASP A 1 462 ? 6.538 -36.702 6.990 1.00 79.31 462 ASP A C 1
ATOM 3573 O O . ASP A 1 462 ? 7.091 -36.756 8.088 1.00 79.31 462 ASP A O 1
ATOM 3577 N N . LYS A 1 463 ? 6.010 -35.553 6.527 1.00 81.12 463 LYS A N 1
ATOM 3578 C CA . LYS A 1 463 ? 5.975 -34.281 7.266 1.00 81.12 463 LYS A CA 1
ATOM 3579 C C . LYS A 1 463 ? 4.702 -34.066 8.097 1.00 81.12 463 LYS A C 1
ATOM 3581 O O . LYS A 1 463 ? 4.682 -33.130 8.891 1.00 81.12 463 LYS A O 1
ATOM 3586 N N . PHE A 1 464 ? 3.664 -34.890 7.932 1.00 85.31 464 PHE A N 1
ATOM 3587 C CA . PHE A 1 464 ? 2.390 -34.751 8.646 1.00 85.31 464 PHE A CA 1
ATOM 3588 C C . PHE A 1 464 ? 2.263 -35.799 9.752 1.00 85.31 464 PHE A C 1
ATOM 3590 O O . PHE A 1 464 ? 2.321 -37.001 9.495 1.00 85.31 464 PHE A O 1
ATOM 3597 N N . SER A 1 465 ? 2.023 -35.355 10.985 1.00 86.44 465 SER A N 1
ATOM 3598 C CA . SER A 1 465 ? 2.048 -36.218 12.174 1.00 86.44 465 SER A CA 1
ATOM 3599 C C . SER A 1 465 ? 0.839 -37.160 12.258 1.00 86.44 465 SER A C 1
ATOM 3601 O O . SER A 1 465 ? 0.876 -38.160 12.972 1.00 86.44 465 SER A O 1
ATOM 3603 N N . ASN A 1 466 ? -0.251 -36.838 11.551 1.00 87.88 466 ASN A N 1
ATOM 3604 C CA . ASN A 1 466 ? -1.542 -37.519 11.673 1.00 87.88 466 ASN A CA 1
ATOM 3605 C C . ASN A 1 466 ? -2.047 -38.164 10.367 1.00 87.88 466 ASN A C 1
ATOM 3607 O O . ASN A 1 466 ? -3.228 -38.502 10.282 1.00 87.88 466 ASN A O 1
ATOM 3611 N N . MET A 1 467 ? -1.194 -38.375 9.356 1.00 86.25 467 MET A N 1
ATOM 3612 C CA . MET A 1 467 ? -1.659 -38.901 8.060 1.00 86.25 467 MET A CA 1
ATOM 3613 C C . MET A 1 467 ? -2.333 -40.277 8.142 1.00 86.25 467 MET A C 1
ATOM 3615 O O . MET A 1 467 ? -3.344 -40.492 7.475 1.00 86.25 467 MET A O 1
ATOM 3619 N N . ASP A 1 468 ? -1.877 -41.166 9.026 1.00 87.00 468 ASP A N 1
ATOM 3620 C CA . ASP A 1 468 ? -2.490 -42.492 9.210 1.00 87.00 468 ASP A CA 1
ATOM 3621 C C . ASP A 1 468 ? -3.955 -42.427 9.672 1.00 87.00 468 ASP A C 1
ATOM 3623 O O . ASP A 1 468 ? -4.736 -43.337 9.400 1.00 87.00 468 ASP A O 1
ATOM 3627 N N . LYS A 1 469 ? -4.350 -41.344 10.353 1.00 90.38 469 LYS A N 1
ATOM 3628 C CA . LYS A 1 469 ? -5.734 -41.112 10.799 1.00 90.38 469 LYS A CA 1
ATOM 3629 C C . LYS A 1 469 ? -6.582 -40.412 9.741 1.00 90.38 469 LYS A C 1
ATOM 3631 O O . LYS A 1 469 ? -7.803 -40.509 9.770 1.00 90.38 469 LYS A O 1
ATOM 3636 N N . VAL A 1 470 ? -5.940 -39.686 8.832 1.00 90.25 470 VAL A N 1
ATOM 3637 C CA . VAL A 1 470 ? -6.596 -38.880 7.796 1.00 90.25 470 VAL A CA 1
ATOM 3638 C C . VAL A 1 470 ? -6.961 -39.730 6.595 1.00 90.25 470 VAL A C 1
ATOM 3640 O O . VAL A 1 470 ? -8.010 -39.509 6.003 1.00 90.25 470 VAL A O 1
ATOM 3643 N N . LEU A 1 471 ? -6.121 -40.703 6.239 1.00 89.94 471 LEU A N 1
ATOM 3644 C CA . LEU A 1 471 ? -6.380 -41.574 5.094 1.00 89.94 471 LEU A CA 1
ATOM 3645 C C . LEU A 1 471 ? -7.721 -42.320 5.209 1.00 89.94 471 LEU A C 1
ATOM 3647 O O . LEU A 1 471 ? -8.488 -42.237 4.255 1.00 89.94 471 LEU A O 1
ATOM 3651 N N . PRO A 1 472 ? -8.080 -42.943 6.352 1.00 91.81 472 PRO A N 1
ATOM 3652 C CA . PRO A 1 472 ? -9.403 -43.543 6.515 1.00 91.81 472 PRO A CA 1
ATOM 3653 C C . PRO A 1 472 ? -10.550 -42.539 6.353 1.00 91.81 472 PRO A C 1
ATOM 3655 O O . PRO A 1 472 ? -11.558 -42.871 5.748 1.00 91.81 472 PRO A O 1
ATOM 3658 N N . LEU A 1 473 ? -10.383 -41.302 6.840 1.00 93.06 473 LEU A N 1
ATOM 3659 C CA . LEU A 1 473 ? -11.395 -40.246 6.699 1.00 93.06 473 LEU A CA 1
ATOM 3660 C C . LEU A 1 473 ? -11.549 -39.773 5.252 1.00 93.06 473 LEU A C 1
ATOM 3662 O O . LEU A 1 473 ? -12.644 -39.419 4.831 1.00 93.06 473 LEU A O 1
ATOM 3666 N N . LEU A 1 474 ? -10.451 -39.731 4.496 1.00 93.44 474 LEU A N 1
ATOM 3667 C CA . LEU A 1 474 ? -10.481 -39.423 3.070 1.00 93.44 474 LEU A CA 1
ATOM 3668 C C . LEU A 1 474 ? -11.175 -40.543 2.287 1.00 93.44 474 LEU A C 1
ATOM 3670 O O . LEU A 1 474 ? -11.961 -40.252 1.393 1.00 93.44 474 LEU A O 1
ATOM 3674 N N . GLU A 1 475 ? -10.892 -41.803 2.618 1.00 92.00 475 GLU A N 1
ATOM 3675 C CA . GLU A 1 475 ? -11.560 -42.962 2.016 1.00 92.00 475 GLU A CA 1
ATOM 3676 C C . GLU A 1 475 ? -13.065 -42.948 2.305 1.00 92.00 475 GLU A C 1
ATOM 3678 O O . GLU A 1 475 ? -13.854 -43.052 1.373 1.00 92.00 475 GLU A O 1
ATOM 3683 N N . GLU A 1 476 ? -13.457 -42.731 3.563 1.00 93.56 476 GLU A N 1
ATOM 3684 C CA . GLU A 1 476 ? -14.860 -42.611 3.981 1.00 93.56 476 GLU A CA 1
ATOM 3685 C C . GLU A 1 476 ? -15.561 -41.449 3.264 1.00 93.56 476 GLU A C 1
ATOM 3687 O O . GLU A 1 476 ? -16.641 -41.625 2.706 1.00 93.56 476 GLU A O 1
ATOM 3692 N N . ALA A 1 477 ? -14.903 -40.289 3.162 1.00 94.50 477 ALA A N 1
ATOM 3693 C CA . ALA A 1 477 ? -15.422 -39.154 2.408 1.00 94.50 477 ALA A CA 1
ATOM 3694 C C . ALA A 1 477 ? -15.631 -39.479 0.919 1.00 94.50 477 ALA A C 1
ATOM 3696 O O . ALA A 1 477 ? -16.603 -39.031 0.318 1.00 94.50 477 ALA A O 1
ATOM 3697 N N . LEU A 1 478 ? -14.727 -40.241 0.298 1.00 93.56 478 LEU A N 1
ATOM 3698 C CA . LEU A 1 478 ? -14.855 -40.649 -1.104 1.00 93.56 478 LEU A CA 1
ATOM 3699 C C . LEU A 1 478 ? -15.957 -41.693 -1.305 1.00 93.56 478 LEU A C 1
ATOM 3701 O O . LEU A 1 478 ? -16.668 -41.621 -2.309 1.00 93.56 478 LEU A O 1
ATOM 3705 N N . ASP A 1 479 ? -16.125 -42.617 -0.359 1.00 93.19 479 ASP A N 1
ATOM 3706 C CA . ASP A 1 479 ? -17.225 -43.582 -0.357 1.00 93.19 479 ASP A CA 1
ATOM 3707 C C . ASP A 1 479 ? -18.577 -42.859 -0.215 1.00 93.19 479 ASP A C 1
ATOM 3709 O O . ASP A 1 479 ? -19.496 -43.133 -0.984 1.00 93.19 479 ASP A O 1
ATOM 3713 N N . GLU A 1 480 ? -18.678 -41.836 0.637 1.00 94.19 480 GLU A N 1
ATOM 3714 C CA . GLU A 1 480 ? -19.879 -40.996 0.742 1.00 94.19 480 GLU A CA 1
ATOM 3715 C C . GLU A 1 480 ? -20.198 -40.231 -0.553 1.00 94.19 480 GLU A C 1
ATOM 3717 O O . GLU A 1 480 ? -21.359 -40.112 -0.956 1.00 94.19 480 GLU A O 1
ATOM 3722 N N . VAL A 1 481 ? -19.178 -39.726 -1.255 1.00 93.44 481 VAL A N 1
ATOM 3723 C CA . VAL A 1 481 ? -19.378 -39.088 -2.570 1.00 93.44 481 VAL A CA 1
ATOM 3724 C C . VAL A 1 481 ? -19.862 -40.109 -3.599 1.00 93.44 481 VAL A C 1
ATOM 3726 O O . VAL A 1 481 ? -20.702 -39.784 -4.441 1.00 93.44 481 VAL A O 1
ATOM 3729 N N . LYS A 1 482 ? -19.348 -41.341 -3.542 1.00 92.94 482 LYS A N 1
ATOM 3730 C CA . LYS A 1 482 ? -19.739 -42.439 -4.433 1.00 92.94 482 LYS A CA 1
ATOM 3731 C C . LYS A 1 482 ? -21.170 -42.911 -4.172 1.00 92.94 482 LYS A C 1
ATOM 3733 O O . LYS A 1 482 ? -21.899 -43.176 -5.124 1.00 92.94 482 LYS A O 1
ATOM 3738 N N . GLU A 1 483 ? -21.570 -42.999 -2.908 1.00 93.88 483 GLU A N 1
ATOM 3739 C CA . GLU A 1 483 ? -22.928 -43.356 -2.479 1.00 93.88 483 GLU A CA 1
ATOM 3740 C C . GLU A 1 483 ? -23.930 -42.206 -2.669 1.00 93.88 483 GLU A C 1
ATOM 3742 O O . GLU A 1 483 ? -25.141 -42.422 -2.655 1.00 93.88 483 GLU A O 1
ATOM 3747 N N . GLY A 1 484 ? -23.434 -40.985 -2.895 1.00 92.31 484 GLY A N 1
ATOM 3748 C CA . GLY A 1 484 ? -24.242 -39.787 -3.108 1.00 92.31 484 GLY A CA 1
ATOM 3749 C C . GLY A 1 484 ? -24.742 -39.137 -1.817 1.00 92.31 484 GLY A C 1
ATOM 3750 O O . GLY A 1 484 ? -25.569 -38.229 -1.881 1.00 92.31 484 GLY A O 1
ATOM 3751 N N . THR A 1 485 ? -24.246 -39.569 -0.656 1.00 94.75 485 THR A N 1
ATOM 3752 C CA . THR A 1 485 ? -24.547 -38.956 0.644 1.00 94.75 485 THR A CA 1
ATOM 3753 C C . THR A 1 485 ? -23.809 -37.627 0.816 1.00 94.75 485 THR A C 1
ATOM 3755 O O . THR A 1 485 ? -24.366 -36.695 1.399 1.00 94.75 485 THR A O 1
ATOM 3758 N N . LEU A 1 486 ? -22.611 -37.493 0.230 1.00 94.62 486 LEU A N 1
ATOM 3759 C CA . LEU A 1 486 ? -21.862 -36.238 0.164 1.00 94.62 486 LEU A CA 1
ATOM 3760 C C . LEU A 1 486 ? -21.940 -35.614 -1.238 1.00 94.62 486 LEU A C 1
ATOM 3762 O O . LEU A 1 486 ? -21.350 -36.099 -2.206 1.00 94.62 486 LEU A O 1
ATOM 3766 N N . ILE A 1 487 ? -22.661 -34.497 -1.351 1.00 92.88 487 ILE A N 1
ATOM 3767 C CA . ILE A 1 487 ? -22.852 -33.783 -2.619 1.00 92.88 487 ILE A CA 1
ATOM 3768 C C . ILE A 1 487 ? -21.692 -32.806 -2.841 1.00 92.88 487 ILE A C 1
ATOM 3770 O O . ILE A 1 487 ? -21.530 -31.842 -2.096 1.00 92.88 487 ILE A O 1
ATOM 3774 N N . LEU A 1 488 ? -20.917 -33.033 -3.902 1.00 92.50 488 LEU A N 1
ATOM 3775 C CA . LEU A 1 488 ? -19.894 -32.106 -4.395 1.00 92.50 488 LEU A CA 1
ATOM 3776 C C . LEU A 1 488 ? -20.368 -31.390 -5.660 1.00 92.50 488 LEU A C 1
ATOM 3778 O O . LEU A 1 488 ? -21.074 -31.981 -6.488 1.00 92.50 488 LEU A O 1
ATOM 3782 N N . SER A 1 489 ? -19.920 -30.149 -5.843 1.00 92.94 489 SER A N 1
ATOM 3783 C CA . SER A 1 489 ? -20.100 -29.412 -7.097 1.00 92.94 489 SER A CA 1
ATOM 3784 C C . SER A 1 489 ? -19.380 -30.097 -8.267 1.00 92.94 489 SER A C 1
ATOM 3786 O O . SER A 1 489 ? -18.476 -30.922 -8.085 1.00 92.94 489 SER A O 1
ATOM 3788 N N . LYS A 1 490 ? -19.778 -29.765 -9.503 1.00 89.94 490 LYS A N 1
ATOM 3789 C CA . LYS A 1 490 ? -19.150 -30.324 -10.714 1.00 89.94 490 LYS A CA 1
ATOM 3790 C C . LYS A 1 490 ? -17.668 -29.946 -10.782 1.00 89.94 490 LYS A C 1
ATOM 3792 O O . LYS A 1 490 ? -16.836 -30.770 -11.155 1.00 89.94 490 LYS A O 1
ATOM 3797 N N . GLU A 1 491 ? -17.345 -28.728 -10.366 1.00 88.94 491 GLU A N 1
ATOM 3798 C CA . GLU A 1 491 ? -15.999 -28.170 -10.331 1.00 88.94 491 GLU A CA 1
ATOM 3799 C C . GLU A 1 491 ? -15.121 -28.889 -9.298 1.00 88.94 491 GLU A C 1
ATOM 3801 O O . GLU A 1 491 ? -13.979 -29.233 -9.598 1.00 88.94 491 GLU A O 1
ATOM 3806 N N . GLU A 1 492 ? -15.657 -29.185 -8.109 1.00 90.00 492 GLU A N 1
ATOM 3807 C CA . GLU A 1 492 ? -14.943 -29.941 -7.071 1.00 90.00 492 GLU A CA 1
ATOM 3808 C C . GLU A 1 492 ? -14.661 -31.380 -7.506 1.00 90.00 492 GLU A C 1
ATOM 3810 O O . GLU A 1 492 ? -13.538 -31.856 -7.339 1.00 90.00 492 GLU A O 1
ATOM 3815 N N . LYS A 1 493 ? -15.636 -32.063 -8.126 1.00 91.44 493 LYS A N 1
ATOM 3816 C CA . LYS A 1 493 ? -15.430 -33.417 -8.671 1.00 91.44 493 LYS A CA 1
ATOM 3817 C C . LYS A 1 493 ? -14.332 -33.432 -9.736 1.00 91.44 493 LYS A C 1
ATOM 3819 O O . LYS A 1 493 ? -13.453 -34.292 -9.695 1.00 91.44 493 LYS A O 1
ATOM 3824 N N . ALA A 1 494 ? -14.350 -32.460 -10.652 1.00 88.12 494 ALA A N 1
ATOM 3825 C CA . ALA A 1 494 ? -13.336 -32.331 -11.695 1.00 88.12 494 ALA A CA 1
ATOM 3826 C C . ALA A 1 494 ? -11.944 -32.033 -11.114 1.00 88.12 494 ALA A C 1
ATOM 3828 O O . ALA A 1 494 ? -10.962 -32.639 -11.538 1.00 88.12 494 ALA A O 1
ATOM 3829 N N . ALA A 1 495 ? -11.854 -31.150 -10.116 1.00 85.81 495 ALA A N 1
ATOM 3830 C CA . ALA A 1 495 ? -10.591 -30.812 -9.467 1.00 85.81 495 ALA A CA 1
ATOM 3831 C C . ALA A 1 495 ? -10.008 -31.982 -8.658 1.00 85.81 495 ALA A C 1
ATOM 3833 O O . ALA A 1 495 ? -8.797 -32.197 -8.683 1.00 85.81 495 ALA A O 1
ATOM 3834 N N . LEU A 1 496 ? -10.853 -32.762 -7.975 1.00 88.25 496 LEU A N 1
ATOM 3835 C CA . LEU A 1 496 ? -10.427 -33.976 -7.274 1.00 88.25 496 LEU A CA 1
ATOM 3836 C C . LEU A 1 496 ? -9.928 -35.039 -8.256 1.00 88.25 496 LEU A C 1
ATOM 3838 O O . LEU A 1 496 ? -8.877 -35.630 -8.025 1.00 88.25 496 LEU A O 1
ATOM 3842 N N . TYR A 1 497 ? -10.631 -35.247 -9.372 1.00 88.94 497 TYR A N 1
ATOM 3843 C CA . TYR A 1 497 ? -10.203 -36.199 -10.399 1.00 88.94 497 TYR A CA 1
ATOM 3844 C C . TYR A 1 497 ? -8.895 -35.778 -11.089 1.00 88.94 497 TYR A C 1
ATOM 3846 O O . TYR A 1 497 ? -8.031 -36.612 -11.345 1.00 88.94 497 TYR A O 1
ATOM 3854 N N . ALA A 1 498 ? -8.716 -34.480 -11.350 1.00 86.31 498 ALA A N 1
ATOM 3855 C CA . ALA A 1 498 ? -7.502 -33.934 -11.961 1.00 86.31 498 ALA A CA 1
ATOM 3856 C C . ALA A 1 498 ? -6.293 -33.881 -11.005 1.00 86.31 498 ALA A C 1
ATOM 3858 O O . ALA A 1 498 ? -5.178 -33.573 -11.427 1.00 86.31 498 ALA A O 1
ATOM 3859 N N . SER A 1 499 ? -6.492 -34.160 -9.715 1.00 85.50 499 SER A N 1
ATOM 3860 C CA . SER A 1 499 ? -5.433 -34.127 -8.712 1.00 85.50 499 SER A CA 1
ATOM 3861 C C . SER A 1 499 ? -4.557 -35.381 -8.795 1.00 85.50 499 SER A C 1
ATOM 3863 O O . SER A 1 499 ? -4.810 -36.387 -8.129 1.00 85.50 499 SER A O 1
ATOM 3865 N N . GLU A 1 500 ? -3.476 -35.317 -9.580 1.00 80.75 500 GLU A N 1
ATOM 3866 C CA . GLU A 1 500 ? -2.450 -36.374 -9.606 1.00 80.75 500 GLU A CA 1
ATOM 3867 C C . GLU A 1 500 ? -1.941 -36.752 -8.204 1.00 80.75 500 GLU A C 1
ATOM 3869 O O . GLU A 1 500 ? -1.785 -37.950 -7.934 1.00 80.75 500 GLU A O 1
ATOM 3874 N N . PRO A 1 501 ? -1.734 -35.793 -7.274 1.00 78.62 501 PRO A N 1
ATOM 3875 C CA . PRO A 1 501 ? -1.327 -36.133 -5.925 1.00 78.62 501 PRO A CA 1
ATOM 3876 C C . PRO A 1 501 ? -2.350 -37.016 -5.201 1.00 78.62 501 PRO A C 1
ATOM 3878 O O . PRO A 1 501 ? -1.993 -38.030 -4.604 1.00 78.62 501 PRO A O 1
ATOM 3881 N N . LEU A 1 502 ? -3.638 -36.686 -5.305 1.00 83.38 502 LEU A N 1
ATOM 3882 C CA . LEU A 1 502 ? -4.700 -37.487 -4.700 1.00 83.38 502 LEU A CA 1
ATOM 3883 C C . LEU A 1 502 ? -4.727 -38.913 -5.2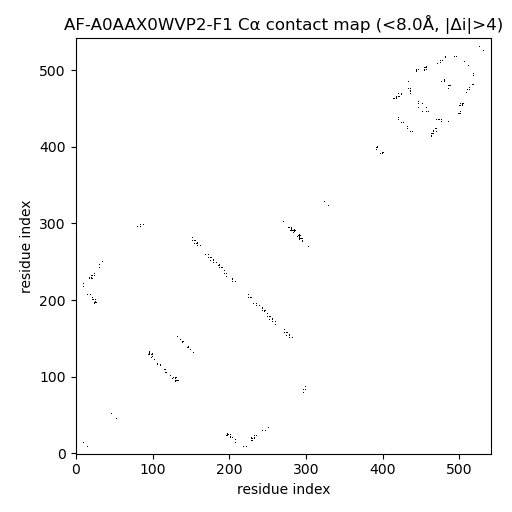70 1.00 83.38 502 LEU A C 1
ATOM 3885 O O . LEU A 1 502 ? -4.865 -39.872 -4.511 1.00 83.38 502 LEU A O 1
ATOM 3889 N N . MET A 1 503 ? -4.518 -39.074 -6.581 1.00 82.88 503 MET A N 1
ATOM 3890 C CA . MET A 1 503 ? -4.456 -40.404 -7.200 1.00 82.88 503 MET A CA 1
ATOM 3891 C C . MET A 1 503 ? -3.306 -41.237 -6.627 1.00 82.88 503 MET A C 1
ATOM 3893 O O . MET A 1 503 ? -3.469 -42.425 -6.347 1.00 82.88 503 MET A O 1
ATOM 3897 N N . ALA A 1 504 ? -2.139 -40.618 -6.429 1.00 80.62 504 ALA A N 1
ATOM 3898 C CA . ALA A 1 504 ? -0.973 -41.288 -5.861 1.00 80.62 504 ALA A CA 1
ATOM 3899 C C . ALA A 1 504 ? -1.209 -41.735 -4.406 1.00 80.62 504 ALA A C 1
ATOM 3901 O O . ALA A 1 504 ? -0.761 -42.817 -4.020 1.00 80.62 504 ALA A O 1
ATOM 3902 N N . ILE A 1 505 ? -1.949 -40.942 -3.619 1.00 80.06 505 ILE A N 1
ATOM 3903 C CA . ILE A 1 505 ? -2.356 -41.286 -2.246 1.00 80.06 505 ILE A CA 1
ATOM 3904 C C . ILE A 1 505 ? -3.206 -42.545 -2.233 1.00 80.06 505 ILE A C 1
ATOM 3906 O O . ILE A 1 505 ? -2.887 -43.511 -1.540 1.00 80.06 505 ILE A O 1
ATOM 3910 N N . LEU A 1 506 ? -4.278 -42.528 -3.019 1.00 81.31 506 LEU A N 1
ATOM 3911 C CA . LEU A 1 506 ? -5.278 -43.590 -3.027 1.00 81.31 506 LEU A CA 1
ATOM 3912 C C . LEU A 1 506 ? -4.718 -44.888 -3.604 1.00 81.31 506 LEU A C 1
ATOM 3914 O O . LEU A 1 506 ? -5.090 -45.974 -3.185 1.00 81.31 506 LEU A O 1
ATOM 3918 N N . LYS A 1 507 ? -3.736 -44.801 -4.506 1.00 81.19 507 LYS A N 1
ATOM 3919 C CA . LYS A 1 507 ? -3.024 -45.981 -5.008 1.00 81.19 507 LYS A CA 1
ATOM 3920 C C . LYS A 1 507 ? -2.182 -46.676 -3.930 1.00 81.19 507 LYS A C 1
ATOM 3922 O O . LYS A 1 507 ? -1.880 -47.861 -4.061 1.00 81.19 507 LYS A O 1
ATOM 3927 N N . LYS A 1 508 ? -1.759 -45.941 -2.895 1.00 75.56 508 LYS A N 1
ATOM 3928 C CA . LYS A 1 508 ? -0.969 -46.464 -1.770 1.00 75.56 508 LYS A CA 1
ATOM 3929 C C . LYS A 1 508 ? -1.855 -46.978 -0.639 1.00 75.56 508 LYS A C 1
ATOM 3931 O O . LYS A 1 508 ? -1.42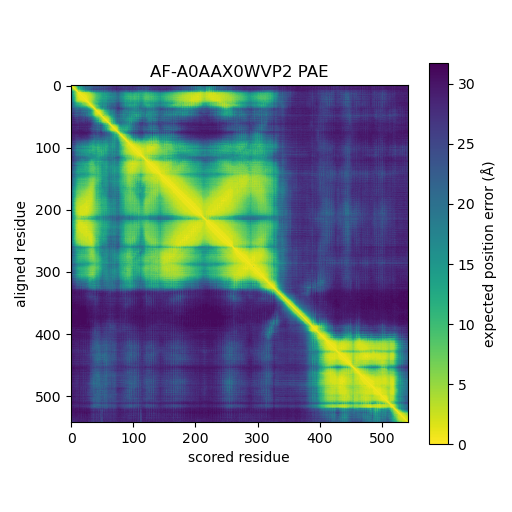2 -47.856 0.113 1.00 75.56 508 LYS A O 1
ATOM 3936 N N . SER A 1 509 ? -3.058 -46.434 -0.491 1.00 79.00 509 SER A N 1
ATOM 3937 C CA . SER A 1 509 ? -3.993 -46.940 0.498 1.00 79.00 509 SER A CA 1
ATOM 3938 C C . SER A 1 509 ? -4.470 -48.337 0.078 1.00 79.00 509 SER A C 1
ATOM 3940 O O . SER A 1 509 ? -4.623 -48.656 -1.100 1.00 79.00 509 SER A O 1
ATOM 3942 N N . LYS A 1 510 ? -4.592 -49.255 1.044 1.00 67.69 510 LYS A N 1
ATOM 3943 C CA . LYS A 1 510 ? -4.908 -50.668 0.750 1.00 67.69 510 LYS A CA 1
ATOM 3944 C C . LYS A 1 510 ? -6.302 -50.839 0.140 1.00 67.69 510 LYS A C 1
ATOM 3946 O O . LYS A 1 510 ? -6.588 -51.893 -0.426 1.00 67.69 510 LYS A O 1
ATOM 3951 N N . ARG A 1 511 ? -7.160 -49.827 0.272 1.00 68.75 511 ARG A N 1
ATOM 3952 C CA . ARG A 1 511 ? -8.454 -49.742 -0.390 1.00 68.75 511 ARG A CA 1
ATOM 3953 C C . ARG A 1 511 ? -8.265 -48.955 -1.679 1.00 68.75 511 ARG A C 1
ATOM 3955 O O . ARG A 1 511 ? -8.309 -47.736 -1.686 1.00 68.75 511 ARG A O 1
ATOM 3962 N N . LEU A 1 512 ? -8.034 -49.674 -2.773 1.00 62.06 512 LEU A N 1
ATOM 3963 C CA . LEU A 1 512 ? -8.061 -49.100 -4.117 1.00 62.06 512 LEU A CA 1
ATOM 3964 C C . LEU A 1 512 ? -9.480 -48.588 -4.404 1.00 62.06 512 LEU A C 1
ATOM 3966 O O . LEU A 1 512 ? -10.336 -49.339 -4.871 1.00 62.06 512 LEU A O 1
ATOM 3970 N N . THR A 1 513 ? -9.746 -47.322 -4.093 1.00 69.31 513 THR A N 1
ATOM 3971 C CA . THR A 1 513 ? -10.991 -46.663 -4.480 1.00 69.31 513 THR A CA 1
ATOM 3972 C C . THR A 1 513 ? -10.891 -46.331 -5.965 1.00 69.31 513 THR A C 1
ATOM 3974 O O . THR A 1 513 ? -10.105 -45.475 -6.370 1.00 69.31 513 THR A O 1
ATOM 3977 N N . ASP A 1 514 ? -11.646 -47.040 -6.806 1.00 82.00 514 ASP A N 1
ATOM 3978 C CA . ASP A 1 514 ? -11.815 -46.641 -8.203 1.00 82.00 514 ASP A CA 1
ATOM 3979 C C . ASP A 1 514 ? -12.514 -45.277 -8.234 1.00 82.00 514 ASP A C 1
ATOM 3981 O O . ASP A 1 514 ? -13.663 -45.173 -7.818 1.00 82.00 514 ASP A O 1
ATOM 3985 N N . LEU A 1 515 ? -11.817 -44.236 -8.693 1.00 86.62 515 LEU A N 1
ATOM 3986 C CA . LEU A 1 515 ? -12.327 -42.865 -8.764 1.00 86.62 515 LEU A CA 1
ATOM 3987 C C . LEU A 1 515 ? -13.078 -42.552 -10.060 1.00 86.62 515 LEU A C 1
ATOM 3989 O O . LEU A 1 515 ? -13.456 -41.402 -10.297 1.00 86.62 515 LEU A O 1
ATOM 3993 N N . SER A 1 516 ? -13.338 -43.559 -10.894 1.00 87.12 516 SER A N 1
ATOM 3994 C CA . SER A 1 516 ? -14.143 -43.411 -12.108 1.00 87.12 516 SER A CA 1
ATOM 3995 C C . SER A 1 516 ? -15.527 -42.787 -11.844 1.00 87.12 516 SER A C 1
ATOM 3997 O O . SER A 1 516 ? -16.061 -42.094 -12.718 1.00 87.12 516 SER A O 1
ATOM 3999 N N . PHE A 1 517 ? -16.081 -42.936 -10.630 1.00 87.81 517 PHE A N 1
ATOM 4000 C CA . PHE A 1 517 ? -17.345 -42.308 -10.208 1.00 87.81 517 PHE A CA 1
ATOM 4001 C C . PHE A 1 517 ? -17.297 -40.770 -10.182 1.00 87.81 517 PHE A C 1
ATOM 4003 O O . PHE A 1 517 ? -18.329 -40.123 -10.363 1.00 87.81 517 PHE A O 1
ATOM 4010 N N . LEU A 1 518 ? -16.114 -40.163 -10.018 1.00 86.44 518 LEU A N 1
ATOM 4011 C CA . LEU A 1 518 ? -15.960 -38.704 -10.061 1.00 86.44 518 LEU A CA 1
ATOM 4012 C C . LEU A 1 518 ? -16.159 -38.144 -11.479 1.00 86.44 518 LEU A C 1
ATOM 4014 O O . LEU A 1 518 ? -16.604 -37.008 -11.628 1.00 86.44 518 LEU A O 1
ATOM 4018 N N . VAL A 1 519 ? -15.895 -38.949 -12.515 1.00 82.06 519 VAL A N 1
ATOM 4019 C CA . VAL A 1 519 ? -16.034 -38.566 -13.935 1.00 82.06 519 VAL A CA 1
ATOM 4020 C C . VAL A 1 519 ? -17.418 -38.912 -14.490 1.00 82.06 519 VAL A C 1
ATOM 4022 O O . VAL A 1 519 ? -17.959 -38.211 -15.349 1.00 82.06 519 VAL A O 1
ATOM 4025 N N . SER A 1 520 ? -18.023 -39.995 -14.002 1.00 64.88 520 SER A N 1
ATOM 4026 C CA . SER A 1 520 ? -19.224 -40.590 -14.608 1.00 64.88 520 SER A CA 1
ATOM 4027 C C . SER A 1 520 ? -20.548 -39.911 -14.224 1.00 64.88 520 SER A C 1
ATOM 4029 O O . SER A 1 520 ? -21.580 -40.193 -14.830 1.00 64.88 520 SER A O 1
ATOM 4031 N N . SER A 1 521 ? -20.538 -38.917 -13.328 1.00 53.38 521 SER A N 1
ATOM 4032 C CA . SER A 1 521 ? -21.737 -38.124 -12.994 1.00 53.38 521 SER A CA 1
ATOM 4033 C C . SER A 1 521 ? -22.191 -37.169 -14.110 1.00 53.38 521 SER A C 1
ATOM 4035 O O . SER A 1 521 ? -23.226 -36.518 -13.965 1.00 53.38 521 SER A O 1
ATOM 4037 N N . THR A 1 522 ? -21.447 -37.061 -15.213 1.00 49.78 522 THR A N 1
ATOM 4038 C CA . THR A 1 522 ? -21.764 -36.128 -16.305 1.00 49.78 522 THR A CA 1
ATOM 4039 C C . THR A 1 522 ? -22.803 -36.660 -17.298 1.00 49.78 522 THR A C 1
ATOM 4041 O O . THR A 1 522 ? -23.180 -35.914 -18.195 1.00 49.78 522 THR A O 1
ATOM 4044 N N . GLN A 1 523 ? -23.277 -37.911 -17.175 1.00 46.34 523 GLN A N 1
ATOM 4045 C CA . GLN A 1 523 ? -24.056 -38.529 -18.260 1.00 46.34 523 GLN A CA 1
ATOM 4046 C C . GLN A 1 523 ? -25.487 -39.006 -17.980 1.00 46.34 523 GLN A C 1
ATOM 4048 O O . GLN A 1 523 ? -26.133 -39.322 -18.966 1.00 46.34 523 GLN A O 1
ATOM 4053 N N . ASN A 1 524 ? -26.048 -39.032 -16.758 1.00 45.59 524 ASN A N 1
ATOM 4054 C CA . ASN A 1 524 ? -27.400 -39.627 -16.600 1.00 45.59 524 ASN A CA 1
ATOM 4055 C C . ASN A 1 524 ? -28.379 -39.014 -15.583 1.00 45.59 524 ASN A C 1
ATOM 4057 O O . ASN A 1 524 ? -29.468 -39.556 -15.409 1.00 45.59 524 ASN A O 1
ATOM 4061 N N . THR A 1 525 ? -28.092 -37.871 -14.967 1.00 45.44 525 THR A N 1
ATOM 4062 C CA . THR A 1 525 ? -29.104 -37.135 -14.184 1.00 45.44 525 THR A CA 1
ATOM 4063 C C . THR A 1 525 ? -29.568 -35.897 -14.939 1.00 45.44 525 THR A C 1
ATOM 4065 O O . THR A 1 525 ? -29.299 -34.767 -14.545 1.00 45.44 525 THR A O 1
ATOM 4068 N N . LEU A 1 526 ? -30.298 -36.120 -16.040 1.00 43.81 526 LEU A N 1
ATOM 4069 C CA . LEU A 1 526 ? -31.304 -35.146 -16.463 1.00 43.81 526 LEU A CA 1
ATOM 4070 C C . LEU A 1 526 ? -32.308 -35.037 -15.313 1.00 43.81 526 LEU A C 1
ATOM 4072 O O . LEU A 1 526 ? -32.963 -36.025 -14.964 1.00 43.81 526 LEU A O 1
ATOM 4076 N N . SER A 1 527 ? -32.397 -33.851 -14.711 1.00 44.59 527 SER A N 1
ATOM 4077 C CA . SER A 1 527 ? -33.499 -33.525 -13.814 1.00 44.59 527 SER A CA 1
ATOM 4078 C C . SER A 1 527 ? -34.815 -33.808 -14.557 1.00 44.59 527 SER A C 1
ATOM 4080 O O . SER A 1 527 ? -34.915 -33.488 -15.744 1.00 44.59 527 SER A O 1
ATOM 4082 N N . PRO A 1 528 ? -35.840 -34.403 -13.923 1.00 53.97 528 PRO A N 1
ATOM 4083 C CA . PRO A 1 528 ? -37.153 -34.569 -14.549 1.00 53.97 528 PRO A CA 1
ATOM 4084 C C . PRO A 1 528 ? -37.784 -33.237 -15.007 1.00 53.97 528 PRO A C 1
ATOM 4086 O O . PRO A 1 528 ? -38.739 -33.264 -15.781 1.00 53.97 528 PRO A O 1
ATOM 4089 N N . GLU A 1 529 ? -37.244 -32.090 -14.582 1.00 54.03 529 GLU A N 1
ATOM 4090 C CA . GLU A 1 529 ? -37.598 -30.770 -15.118 1.00 54.03 529 GLU A CA 1
ATOM 4091 C C . GLU A 1 529 ? -37.000 -30.495 -16.508 1.00 54.03 529 GLU A C 1
ATOM 4093 O O . GLU A 1 529 ? -37.739 -30.039 -17.376 1.00 54.03 529 GLU A O 1
ATOM 4098 N N . ASP A 1 530 ? -35.751 -30.886 -16.786 1.00 52.38 530 ASP A N 1
ATOM 4099 C CA . ASP A 1 530 ? -35.134 -30.692 -18.112 1.00 52.38 530 ASP A CA 1
ATOM 4100 C C . ASP A 1 530 ? -35.775 -31.597 -19.181 1.00 52.38 530 ASP A C 1
ATOM 4102 O O . ASP A 1 530 ? -35.898 -31.216 -20.342 1.00 52.38 530 ASP A O 1
ATOM 4106 N N . LYS A 1 531 ? -36.298 -32.772 -18.792 1.00 51.50 531 LYS A N 1
ATOM 4107 C CA . LYS A 1 531 ? -37.089 -33.617 -19.709 1.00 51.50 531 LYS A CA 1
ATOM 4108 C C . LYS A 1 531 ? -38.419 -32.981 -20.133 1.00 51.50 531 LYS A C 1
ATOM 4110 O O . LYS A 1 531 ? -38.943 -33.353 -21.179 1.00 51.50 531 LYS A O 1
ATOM 4115 N N . ARG A 1 532 ? -38.980 -32.046 -19.353 1.00 54.97 532 ARG A N 1
ATOM 4116 C CA . ARG A 1 532 ? -40.242 -31.372 -19.713 1.00 54.97 532 ARG A CA 1
ATOM 4117 C C . ARG A 1 532 ? -40.052 -30.202 -20.672 1.00 54.97 532 ARG A C 1
ATOM 4119 O O . ARG A 1 532 ? -41.004 -29.882 -21.381 1.00 54.97 532 ARG A O 1
ATOM 4126 N N . GLU A 1 533 ? -38.881 -29.572 -20.718 1.00 55.97 533 GLU A N 1
ATOM 4127 C CA . GLU A 1 533 ? -38.622 -28.509 -21.700 1.00 55.97 533 GLU A CA 1
ATOM 4128 C C . GLU A 1 533 ? -38.350 -29.078 -23.100 1.00 55.97 533 GLU A C 1
ATOM 4130 O O . GLU A 1 533 ? -38.902 -28.562 -24.073 1.00 55.97 533 GLU A O 1
ATOM 4135 N N . ASP A 1 534 ? -37.651 -30.212 -23.210 1.00 49.94 534 ASP A N 1
ATOM 4136 C CA . ASP A 1 534 ? -37.415 -30.874 -24.505 1.00 49.94 534 ASP A CA 1
ATOM 4137 C C . ASP A 1 534 ? -38.679 -31.528 -25.108 1.00 49.94 534 ASP A C 1
ATOM 4139 O O . ASP A 1 534 ? -38.831 -31.586 -26.332 1.00 49.94 534 ASP A O 1
ATOM 4143 N N . GLU A 1 535 ? -39.642 -31.975 -24.290 1.00 57.94 535 GLU A N 1
ATOM 4144 C CA . GLU A 1 535 ? -40.959 -32.404 -24.798 1.00 57.94 535 GLU A CA 1
ATOM 4145 C C . GLU A 1 535 ? -41.841 -31.219 -25.225 1.00 57.94 535 GLU A C 1
ATOM 4147 O O . GLU A 1 535 ? -42.636 -31.355 -26.156 1.00 57.94 535 GLU A O 1
ATOM 4152 N N . ARG A 1 536 ? -41.690 -30.040 -24.603 1.00 52.84 536 ARG A N 1
ATOM 4153 C CA . ARG A 1 536 ? -42.432 -28.834 -25.012 1.00 52.84 536 ARG A CA 1
ATOM 4154 C C . ARG A 1 536 ? -41.914 -28.245 -26.320 1.00 52.84 536 ARG A C 1
ATOM 4156 O O . ARG A 1 536 ? -42.728 -27.837 -27.142 1.00 52.84 536 ARG A O 1
ATOM 4163 N N . LEU A 1 537 ? -40.603 -28.265 -26.551 1.00 54.81 537 LEU A N 1
ATOM 4164 C CA . LEU A 1 537 ? -40.013 -27.786 -27.806 1.00 54.81 537 LEU A CA 1
ATOM 4165 C C . LEU A 1 537 ? -40.358 -28.680 -29.009 1.00 54.81 537 LEU A C 1
ATOM 4167 O O . LEU A 1 537 ? -40.498 -28.174 -30.120 1.00 54.81 537 LEU A O 1
ATOM 4171 N N . ASN A 1 538 ? -40.579 -29.982 -28.799 1.00 52.84 538 ASN A N 1
ATOM 4172 C CA . ASN A 1 538 ? -41.010 -30.889 -29.869 1.00 52.84 538 ASN A CA 1
ATOM 4173 C C . ASN A 1 538 ? -42.506 -30.777 -30.221 1.00 52.84 538 ASN A C 1
ATOM 4175 O O . ASN A 1 538 ? -42.890 -31.171 -31.320 1.00 52.84 538 ASN A O 1
ATOM 4179 N N . PHE A 1 539 ? -43.346 -30.217 -29.342 1.00 56.28 539 PHE A N 1
ATOM 4180 C CA . PHE A 1 539 ? -44.768 -29.983 -29.634 1.00 56.28 539 PHE A CA 1
ATOM 4181 C C . PHE A 1 539 ? -45.046 -28.657 -30.360 1.00 56.28 539 PHE A C 1
ATOM 4183 O O . PHE A 1 539 ? -46.119 -28.515 -30.933 1.00 56.28 539 PHE A O 1
ATOM 4190 N N . GLU A 1 540 ? -44.108 -27.704 -30.380 1.00 55.38 540 GLU A N 1
ATOM 4191 C CA . GLU A 1 540 ? -44.244 -26.458 -31.160 1.00 55.38 540 GLU A CA 1
ATOM 4192 C C . GLU A 1 540 ? -43.695 -26.567 -32.600 1.00 55.38 540 GLU A C 1
ATOM 4194 O O . GLU A 1 540 ? -43.769 -25.603 -33.363 1.00 55.38 540 GLU A O 1
ATOM 4199 N N . GLN A 1 541 ? -43.161 -27.730 -33.000 1.00 48.34 541 GLN A N 1
ATOM 4200 C CA . GLN A 1 541 ? -42.664 -27.998 -34.363 1.00 48.34 541 GLN A CA 1
ATOM 4201 C C . GLN A 1 541 ? -43.477 -29.045 -35.155 1.00 48.34 541 GLN A C 1
ATOM 4203 O O . GLN A 1 541 ? -43.068 -29.425 -36.255 1.00 48.34 541 GLN A O 1
ATOM 4208 N N . GLN A 1 542 ? -44.639 -29.465 -34.649 1.00 47.66 542 GLN A N 1
ATOM 4209 C CA . GLN A 1 542 ? -45.689 -30.164 -35.408 1.00 47.66 542 GLN A CA 1
ATOM 4210 C C . GLN A 1 542 ? -46.950 -29.309 -35.445 1.00 47.66 542 GLN A C 1
ATOM 4212 O O . GLN A 1 542 ? -47.648 -29.371 -36.483 1.00 47.66 542 GLN A O 1
#

Secondary structure (DSSP, 8-state):
-----------HHHHHHHHHHHHHHTSPP---PPPP--THHHHHHHHHH-HHHHHHHHHHHTTTHHHHHHHHHT--S-TTHHHHHHHHHHHHHHHHHHHHHHHHHHHHHHHHTT------HHHHHHHHHHHHHHHHHHHHHH-GGGHHHHHHHHHHHHHHHHHHHHHHHHHHHHHHHHHHHHHHHHHHHHHHHHHHHHHHHHHHHHHHHH--TTSTTHHHHHHHHHHHHHHHHHHHHHHHHHHHHHHHHHHHHHHHHHHT-HHHHHHHHHHHHHHHHHHHHHHHHTT-HHHHHHHHHHHHHHHHHHHHHHHHHHHHHHHHHHHHHHTT-------S--PPPP------S-------------------------------------HHHHHHHHHHTTHHHHHHHHHHHHHHHHHHHHHHHHHHHH---TTHHHHHHHHHHHHHHHHHHTT--TT-THHHHTT-TTHHHHHHHHHHHHHHHHHTSS---HHHHHHHHT-HHHHHHHHHSSS---THHHHHTTSS---TTHHHHHHHHHHS--

Nearest PDB structures (foldseek):
  6h2f-assembly1_J  TM=2.542E-01  e=3.845E+00  Aeromonas hydrophila subsp. hydrophila AL09-71
  3ja6-assembly1_H  TM=1.969E-01  e=3.365E+00  Escherichia coli
  6grj-assembly1_D  TM=1.864E-01  e=4.394E+00  Aeromonas hydrophila
  6ek7-assembly1_A  TM=1.996E-01  e=4.594E+00  Yersinia enterocolitica

Radius of gyration: 37.01 Å; Cα contacts (8 Å, |Δi|>4): 289; chains: 1; bounding box: 120×95×89 Å